Protein AF-0000000073395722 (afdb_homodimer)

Nearest PDB structures (foldseek):
  5af3-assembly1_B  TM=6.851E-01  e=1.184E-07  Mycobacterium tuberculosis H37Rv
  5af3-assembly1_A  TM=6.727E-01  e=2.360E-07  Mycobacterium tuberculosis H37Rv
  7r3e-assembly1_B  TM=7.409E-01  e=1.622E+00  Pseudomonas aeruginosa PAO1
  7r3g-assembly1_B  TM=6.421E-01  e=1.289E+00  Pseudomonas aeruginosa PAO1
  7r3i-assembly1_A  TM=6.378E-01  e=1.446E+00  Pseudomonas aeruginosa PAO1

Solvent-accessible surface area (backbone atoms only — not comparable to full-atom values): 26838 Å² total; per-residue (Å²): 131,74,80,74,73,75,66,68,44,60,45,67,38,71,63,38,41,42,68,55,51,12,58,69,71,69,46,62,82,62,46,43,41,37,40,39,38,19,50,75,56,95,87,38,79,41,73,28,60,65,29,95,60,61,63,97,57,57,61,33,26,43,24,55,48,47,32,49,50,48,51,47,46,38,35,72,75,64,60,41,56,65,72,58,51,38,52,49,50,53,49,42,22,68,75,65,69,37,85,41,53,75,28,36,48,67,80,61,67,70,73,75,72,91,67,67,56,35,69,18,18,90,86,69,40,63,82,42,51,47,56,86,65,61,95,76,79,68,84,54,83,56,54,56,52,63,68,47,27,42,75,36,64,34,77,74,65,47,59,26,63,52,30,36,45,68,38,86,92,40,65,53,35,22,30,26,68,90,35,62,55,37,42,61,16,34,69,98,41,92,45,42,36,55,59,52,27,50,41,42,32,71,64,46,55,63,70,56,50,18,63,58,68,73,46,48,70,63,53,52,50,47,16,38,51,52,25,55,74,68,61,68,57,92,61,84,72,94,131,79,81,73,74,74,63,67,41,59,46,68,39,71,63,36,42,43,69,55,51,12,59,67,70,68,46,62,85,62,46,45,41,38,40,41,38,18,49,75,57,95,90,38,79,40,74,28,61,64,27,96,59,62,65,99,58,56,59,32,25,44,26,56,49,48,34,50,51,48,52,48,45,39,34,72,75,66,59,43,57,65,71,58,51,38,52,50,51,52,50,43,21,70,75,65,71,37,86,43,53,74,28,36,51,64,76,65,63,73,73,75,77,91,67,62,55,34,70,20,24,90,86,68,43,61,81,47,46,50,50,85,64,61,95,74,80,67,84,55,83,57,56,56,54,61,67,48,26,42,75,34,64,34,75,75,64,46,60,26,62,53,30,35,44,68,38,88,90,39,65,55,36,22,30,26,69,90,36,63,55,38,40,60,15,35,69,98,41,92,44,42,36,56,60,52,28,49,41,42,32,70,63,47,55,65,68,56,50,17,62,60,68,73,44,48,69,64,52,54,50,47,16,38,51,52,26,56,74,68,60,67,57,93,65,83,72,94

pLDDT: mean 76.53, std 22.88, range [18.69, 97.56]

Secondary structure (DSSP, 8-state):
---------GGG-EEEEHHHHHHHHTPPTTHHHHHHH-EEETTEEE--SSSSS--S-SEEEHHHHHHHHHHHHHHHTS---HHHHHHHHHHHHHHH--SSTTTBSTTS--SSSSS--EESTTTT-SS-EE----SS--S--THHHHHHSEEEE-TTS-EEEEEEES-TT-TTEEE-TTSGGG--EETTS---HHHHHHHHHTT--HHHHHHHHT--HHHHHHHHHHHHHTT-S--S--/---------GGG-EEEEHHHHHHHHTPPTTHHHHHHH-EEETTEEE--SSSSS--S-SEEEHHHHHHHHHHHHHHHTS---HHHHHHHHHHHHHHH--SSTTTB-TT---SSSSS-----TTTT-SS-------SS--SSSTHHHHHHSEEEE-TTS-EEEEEEES-TT-TTEEE-TTSGGG--EETTS---HHHHHHHHHTT--HHHHHHHHT--HHHHHHHHHHHHHTT-S--S--

InterPro domains:
  IPR007367 VapB45-like, C-terminal [PF04255] (173-226)
  IPR009057 Homedomain-like superfamily [SSF46689] (166-230)
  IPR017277 Putative antitoxin VapB45-like [PIRSF037738] (1-231)
  IPR036388 Winged helix-like DNA-binding domain superfamily [G3DSA:1.10.10.10] (172-234)

Radius of gyration: 26.39 Å; Cα contacts (8 Å, |Δi|>4): 732; chains: 2; bounding box: 48×87×61 Å

Organism: Mycobacterium tuberculosis (strain ATCC 25177 / H37Ra) (NCBI:txid419947)

Sequence (476 aa):
MRADMSVTSMLDREVYVYAEVDKLIGLPAGTAKRWINGYERGGKDHPPILRVTPGATPWVTWGEFVETRMLAEYRDRRKVPIVRQRAAIEELRARFNLRYPLAHLRPFLSTHERDLTMGGEEIGLPDAEVTIRTGQALLGDARWLASIATPGRDEVGEAVIVELPVDKAFPEIVINPSRYSGQPTFVGRRVSPVTIAQMVDGGEEREDLAADYGLSLKQIQDAIDYTKKYRLARLVAAMRADMSVTSMLDREVYVYAEVDKLIGLPAGTAKRWINGYERGGKDHPPILRVTPGATPWVTWGEFVETRMLAEYRDRRKVPIVRQRAAIEELRARFNLRYPLAHLRPFLSTHERDLTMGGEEIGLPDAEVTIRTGQALLGDARWLASIATPGRDEVGEAVIVELPVDKAFPEIVINPSRYSGQPTFVGRRVSPVTIAQMVDGGEEREDLAADYGLSLKQIQDAIDYTKKYRLARLVAA

Structure (mmCIF, N/CA/C/O backbone):
data_AF-0000000073395722-model_v1
#
loop_
_entity.id
_entity.type
_entity.pdbx_description
1 polymer 'DUF433 domain-containing protein'
#
loop_
_atom_site.group_PDB
_atom_site.id
_atom_site.type_symbol
_atom_site.label_atom_id
_atom_site.label_alt_id
_atom_site.label_comp_id
_atom_site.label_asym_id
_atom_site.label_entity_id
_atom_site.label_seq_id
_atom_site.pdbx_PDB_ins_code
_atom_site.Cartn_x
_atom_site.Cartn_y
_atom_site.Cartn_z
_atom_site.occupancy
_atom_site.B_iso_or_equiv
_atom_site.auth_seq_id
_atom_site.auth_comp_id
_atom_site.auth_asym_id
_atom_site.auth_atom_id
_atom_site.pdbx_PDB_model_num
ATOM 1 N N . MET A 1 1 ? -9.758 25.422 -30.031 1 18.69 1 MET A N 1
ATOM 2 C CA . MET A 1 1 ? -10.039 25.422 -28.594 1 18.69 1 MET A CA 1
ATOM 3 C C . MET A 1 1 ? -9.266 24.312 -27.891 1 18.69 1 MET A C 1
ATOM 5 O O . MET A 1 1 ? -9.562 23.125 -28.078 1 18.69 1 MET A O 1
ATOM 9 N N . ARG A 1 2 ? -7.977 24.406 -27.781 1 25.83 2 ARG A N 1
ATOM 10 C CA . ARG A 1 2 ? -7.02 23.422 -27.266 1 25.83 2 ARG A CA 1
ATOM 11 C C . ARG A 1 2 ? -7.445 22.906 -25.891 1 25.83 2 ARG A C 1
ATOM 13 O O . ARG A 1 2 ? -7.84 23.703 -25.016 1 25.83 2 ARG A O 1
ATOM 20 N N . ALA A 1 3 ? -8.094 21.828 -25.906 1 33.69 3 ALA A N 1
ATOM 21 C CA . ALA A 1 3 ? -8.508 21.188 -24.656 1 33.69 3 ALA A CA 1
ATOM 22 C C . ALA A 1 3 ? -7.5 21.484 -23.531 1 33.69 3 ALA A C 1
ATOM 24 O O . ALA A 1 3 ? -6.336 21.094 -23.625 1 33.69 3 ALA A O 1
ATOM 25 N N . ASP A 1 4 ? -7.363 22.641 -23.062 1 34.75 4 ASP A N 1
ATOM 26 C CA . ASP A 1 4 ? -6.508 23.125 -21.984 1 34.75 4 ASP A CA 1
ATOM 27 C C . ASP A 1 4 ? -6.363 22.078 -20.875 1 34.75 4 ASP A C 1
ATOM 29 O O . ASP A 1 4 ? -7.316 21.797 -20.156 1 34.75 4 ASP A O 1
ATOM 33 N N . MET A 1 5 ? -5.82 20.984 -21.062 1 42.03 5 MET A N 1
ATOM 34 C CA . MET A 1 5 ? -5.574 19.875 -20.141 1 42.03 5 MET A CA 1
ATOM 35 C C . MET A 1 5 ? -4.93 20.375 -18.859 1 42.03 5 MET A C 1
ATOM 37 O O . MET A 1 5 ? -3.754 20.75 -18.844 1 42.03 5 MET A O 1
ATOM 41 N N . SER A 1 6 ? -5.562 21.297 -18.062 1 49.78 6 SER A N 1
ATOM 42 C CA . SER A 1 6 ? -5.098 21.875 -16.812 1 49.78 6 SER A CA 1
ATOM 43 C C . SER A 1 6 ? -4.273 20.891 -16 1 49.78 6 SER A C 1
ATOM 45 O O . SER A 1 6 ? -4.762 19.812 -15.641 1 49.78 6 SER A O 1
ATOM 47 N N . VAL A 1 7 ? -3.02 20.844 -16.297 1 59.56 7 VAL A N 1
ATOM 48 C CA . VAL A 1 7 ? -2.049 20.031 -15.57 1 59.56 7 VAL A CA 1
ATOM 49 C C . VAL A 1 7 ? -2.182 20.281 -14.07 1 59.56 7 VAL A C 1
ATOM 51 O O . VAL A 1 7 ? -2.053 21.422 -13.617 1 59.56 7 VAL A O 1
ATOM 54 N N . THR A 1 8 ? -2.928 19.438 -13.352 1 79.12 8 THR A N 1
ATOM 55 C CA . THR A 1 8 ? -3.174 19.547 -11.922 1 79.12 8 THR A CA 1
ATOM 56 C C . THR A 1 8 ? -1.914 19.203 -11.125 1 79.12 8 THR A C 1
ATOM 58 O O . THR A 1 8 ? -1.158 18.312 -11.508 1 79.12 8 THR A O 1
ATOM 61 N N . SER A 1 9 ? -1.389 20.172 -10.258 1 83.88 9 SER A N 1
ATOM 62 C CA . SER A 1 9 ? -0.255 19.984 -9.359 1 83.88 9 SER A CA 1
ATOM 63 C C . SER A 1 9 ? -0.337 18.641 -8.648 1 83.88 9 SER A C 1
ATOM 65 O O . SER A 1 9 ? -1.429 18.172 -8.312 1 83.88 9 SER A O 1
ATOM 67 N N . MET A 1 10 ? 0.772 18.062 -8.477 1 87.19 10 MET A N 1
ATOM 68 C CA . MET A 1 10 ? 0.804 16.828 -7.68 1 87.19 10 MET A CA 1
ATOM 69 C C . MET A 1 10 ? 0.198 17.062 -6.301 1 87.19 10 MET A C 1
ATOM 71 O O . MET A 1 10 ? -0.297 16.125 -5.672 1 87.19 10 MET A O 1
ATOM 75 N N . LEU A 1 11 ? 0.233 18.297 -5.871 1 89.62 11 LEU A N 1
ATOM 76 C CA . LEU A 1 11 ? -0.321 18.625 -4.559 1 89.62 11 LEU A CA 1
ATOM 77 C C . LEU A 1 11 ? -1.819 18.344 -4.52 1 89.62 11 LEU A C 1
ATOM 79 O O . LEU A 1 11 ? -2.379 18.078 -3.451 1 89.62 11 LEU A O 1
ATOM 83 N N . ASP A 1 12 ? -2.428 18.281 -5.625 1 91.69 12 ASP A N 1
ATOM 84 C CA . ASP A 1 12 ? -3.877 18.141 -5.688 1 91.69 12 ASP A CA 1
ATOM 85 C C . ASP A 1 12 ? -4.273 16.672 -5.805 1 91.69 12 ASP A C 1
ATOM 87 O O . ASP A 1 12 ? -5.461 16.344 -5.781 1 91.69 12 ASP A O 1
ATOM 91 N N . ARG A 1 13 ? -3.264 15.859 -5.875 1 90.62 13 ARG A N 1
ATOM 92 C CA . ARG A 1 13 ? -3.543 14.43 -6.016 1 90.62 13 ARG A CA 1
ATOM 93 C C . ARG A 1 13 ? -4.133 13.867 -4.73 1 90.62 13 ARG A C 1
ATOM 95 O O . ARG A 1 13 ? -3.564 14.039 -3.648 1 90.62 13 ARG A O 1
ATOM 102 N N . GLU A 1 14 ? -5.324 13.234 -4.875 1 92.31 14 GLU A N 1
ATOM 103 C CA . GLU A 1 14 ? -5.906 12.5 -3.75 1 92.31 14 GLU A CA 1
ATOM 104 C C . GLU A 1 14 ? -5.16 11.195 -3.496 1 92.31 14 GLU A C 1
ATOM 106 O O . GLU A 1 14 ? -5.133 10.312 -4.359 1 92.31 14 GLU A O 1
ATOM 111 N N . VAL A 1 15 ? -4.605 11.078 -2.289 1 92.38 15 VAL A N 1
ATOM 112 C CA . VAL A 1 15 ? -3.682 9.977 -2.059 1 92.38 15 VAL A CA 1
ATOM 113 C C . VAL A 1 15 ? -4.16 9.141 -0.873 1 92.38 15 VAL A C 1
ATOM 115 O O . VAL A 1 15 ? -4.059 7.91 -0.889 1 92.38 15 VAL A O 1
ATOM 118 N N . TYR A 1 16 ? -4.734 9.812 0.156 1 93.5 16 TYR A N 1
ATOM 119 C CA . TYR A 1 16 ? -4.992 9.102 1.403 1 93.5 16 TYR A CA 1
ATOM 120 C C . TYR A 1 16 ? -6.434 9.289 1.854 1 93.5 16 TYR A C 1
ATOM 122 O O . TYR A 1 16 ? -7.109 10.227 1.416 1 93.5 16 TYR A O 1
ATOM 130 N N . VAL A 1 17 ? -6.82 8.445 2.674 1 90.75 17 VAL A N 1
ATOM 131 C CA . VAL A 1 17 ? -7.953 8.734 3.545 1 90.75 17 VAL A CA 1
ATOM 132 C C . VAL A 1 17 ? -7.449 9.289 4.879 1 90.75 17 VAL A C 1
ATOM 134 O O . VAL A 1 17 ? -6.266 9.164 5.199 1 90.75 17 VAL A O 1
ATOM 137 N N . TYR A 1 18 ? -8.336 9.859 5.648 1 93 18 TYR A N 1
ATOM 138 C CA . TYR A 1 18 ? -7.949 10.562 6.867 1 93 18 TYR A CA 1
ATOM 139 C C . TYR A 1 18 ? -7.215 9.625 7.824 1 93 18 TYR A C 1
ATOM 141 O O . TYR A 1 18 ? -6.195 10 8.406 1 93 18 TYR A O 1
ATOM 149 N N . ALA A 1 19 ? -7.684 8.461 7.941 1 89.19 19 ALA A N 1
ATOM 150 C CA . ALA A 1 19 ? -7.125 7.516 8.906 1 89.19 19 ALA A CA 1
ATOM 151 C C . ALA A 1 19 ? -5.688 7.145 8.539 1 89.19 19 ALA A C 1
ATOM 153 O O . ALA A 1 19 ? -4.855 6.922 9.422 1 89.19 19 ALA A O 1
ATOM 154 N N . GLU A 1 20 ? -5.41 7.051 7.258 1 90.75 20 GLU A N 1
ATOM 155 C CA . GLU A 1 20 ? -4.051 6.762 6.812 1 90.75 20 GLU A CA 1
ATOM 156 C C . GLU A 1 20 ? -3.104 7.906 7.156 1 90.75 20 GLU A C 1
ATOM 158 O O . GLU A 1 20 ? -1.942 7.676 7.5 1 90.75 20 GLU A O 1
ATOM 163 N N . VAL A 1 21 ? -3.6 9.117 7.016 1 94.5 21 VAL A N 1
ATOM 164 C CA . VAL A 1 21 ? -2.809 10.289 7.383 1 94.5 21 VAL A CA 1
ATOM 165 C C . VAL A 1 21 ? -2.441 10.227 8.859 1 94.5 21 VAL A C 1
ATOM 167 O O . VAL A 1 21 ? -1.277 10.406 9.227 1 94.5 21 VAL A O 1
ATOM 170 N N . ASP A 1 22 ? -3.426 9.992 9.727 1 91.75 22 ASP A N 1
ATOM 171 C CA . ASP A 1 22 ? -3.17 9.867 11.156 1 91.75 22 ASP A CA 1
ATOM 172 C C . ASP A 1 22 ? -2.092 8.82 11.438 1 91.75 22 ASP A C 1
ATOM 174 O O . ASP A 1 22 ? -1.169 9.062 12.211 1 91.75 22 ASP A O 1
ATOM 178 N N . LYS A 1 23 ? -2.166 7.75 10.789 1 87.06 23 LYS A N 1
ATOM 179 C CA . LYS A 1 23 ? -1.249 6.633 11.008 1 87.06 23 LYS A CA 1
ATOM 180 C C . LYS A 1 23 ? 0.161 6.98 10.539 1 87.06 23 LYS A C 1
ATOM 182 O O . LYS A 1 23 ? 1.133 6.762 11.266 1 87.06 23 LYS A O 1
ATOM 187 N N . LEU A 1 24 ? 0.233 7.473 9.367 1 90.75 24 LEU A N 1
ATOM 188 C CA . LEU A 1 24 ? 1.531 7.723 8.75 1 90.75 24 LEU A CA 1
ATOM 189 C C . LEU A 1 24 ? 2.287 8.812 9.5 1 90.75 24 LEU A C 1
ATOM 191 O O . LEU A 1 24 ? 3.516 8.773 9.594 1 90.75 24 LEU A O 1
ATOM 195 N N . ILE A 1 25 ? 1.546 9.75 10.031 1 91.12 25 ILE A N 1
ATOM 196 C CA . ILE A 1 25 ? 2.18 10.875 10.719 1 91.12 25 ILE A CA 1
ATOM 197 C C . ILE A 1 25 ? 2.326 10.547 12.203 1 91.12 25 ILE A C 1
ATOM 199 O O . ILE A 1 25 ? 3.133 11.172 12.906 1 91.12 25 ILE A O 1
ATOM 203 N N . GLY A 1 26 ? 1.604 9.586 12.688 1 87.69 26 GLY A N 1
ATOM 204 C CA . GLY A 1 26 ? 1.628 9.25 14.109 1 87.69 26 GLY A CA 1
ATOM 205 C C . GLY A 1 26 ? 0.725 10.133 14.945 1 87.69 26 GLY A C 1
ATOM 206 O O . GLY A 1 26 ? 1.088 10.523 16.062 1 87.69 26 GLY A O 1
ATOM 207 N N . LEU A 1 27 ? -0.458 10.477 14.383 1 90.69 27 LEU A N 1
ATOM 208 C CA . LEU A 1 27 ? -1.436 11.297 15.086 1 90.69 27 LEU A CA 1
ATOM 209 C C . LEU A 1 27 ? -2.508 10.43 15.734 1 90.69 27 LEU A C 1
ATOM 211 O O . LEU A 1 27 ? -2.801 9.328 15.25 1 90.69 27 LEU A O 1
ATOM 215 N N . PRO A 1 28 ? -3.035 10.969 16.828 1 87.75 28 PRO A N 1
ATOM 216 C CA . PRO A 1 28 ? -4.223 10.281 17.344 1 87.75 28 PRO A CA 1
ATOM 217 C C . PRO A 1 28 ? -5.348 10.195 16.312 1 87.75 28 PRO A C 1
ATOM 219 O O . PRO A 1 28 ? -5.527 11.125 15.516 1 87.75 28 PRO A O 1
ATOM 222 N N . ALA A 1 29 ? -6.125 9.211 16.406 1 84.62 29 ALA A N 1
ATOM 223 C CA . ALA A 1 29 ? -7.195 8.938 15.445 1 84.62 29 ALA A CA 1
ATOM 224 C C . ALA A 1 29 ? -8.164 10.117 15.352 1 84.62 29 ALA A C 1
ATOM 226 O O . ALA A 1 29 ? -8.555 10.68 16.375 1 84.62 29 ALA A O 1
ATOM 227 N N . GLY A 1 30 ? -8.461 10.5 14.164 1 88.5 30 GLY A N 1
ATOM 228 C CA . GLY A 1 30 ? -9.445 11.539 13.922 1 88.5 30 GLY A CA 1
ATOM 229 C C . GLY A 1 30 ? -8.836 12.922 13.797 1 88.5 30 GLY A C 1
ATOM 230 O O . GLY A 1 30 ? -9.508 13.867 13.383 1 88.5 30 GLY A O 1
ATOM 231 N N . THR A 1 31 ? -7.57 13.039 14.141 1 93.5 31 THR A N 1
ATOM 232 C CA . THR A 1 31 ? -6.918 14.344 14.125 1 93.5 31 THR A CA 1
ATOM 233 C C . THR A 1 31 ? -6.883 14.922 12.711 1 93.5 31 THR A C 1
ATOM 235 O O . THR A 1 31 ? -7.199 16.094 12.508 1 93.5 31 THR A O 1
ATOM 238 N N . ALA A 1 32 ? -6.484 14.133 11.773 1 95.81 32 ALA A N 1
ATOM 239 C CA . ALA A 1 32 ? -6.395 14.602 10.398 1 95.81 32 ALA A CA 1
ATOM 240 C C . ALA A 1 32 ? -7.738 15.125 9.906 1 95.81 32 ALA A C 1
ATOM 242 O O . ALA A 1 32 ? -7.812 16.188 9.289 1 95.81 32 ALA A O 1
ATOM 243 N N . LYS A 1 33 ? -8.75 14.391 10.125 1 93.5 33 LYS A N 1
ATOM 244 C CA . LYS A 1 33 ? -10.086 14.82 9.711 1 93.5 33 LYS A CA 1
ATOM 245 C C . LYS A 1 33 ? -10.453 16.156 10.352 1 93.5 33 LYS A C 1
ATOM 247 O O . LYS A 1 33 ? -10.961 17.062 9.68 1 93.5 33 LYS A O 1
ATOM 252 N N . AR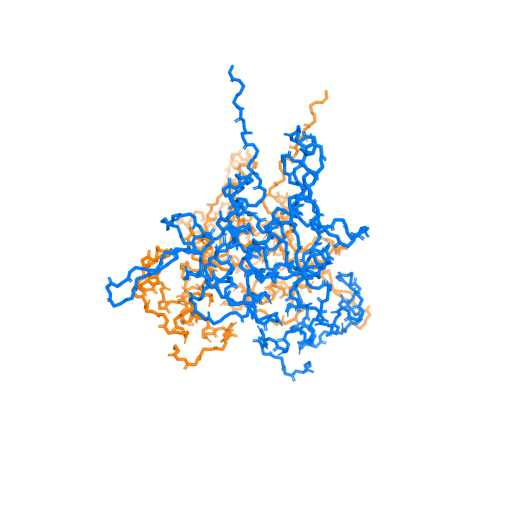G A 1 34 ? -10.203 16.281 11.609 1 94.38 34 ARG A N 1
ATOM 253 C CA . ARG A 1 34 ? -10.531 17.516 12.328 1 94.38 34 ARG A CA 1
ATOM 254 C C . ARG A 1 34 ? -9.734 18.688 11.781 1 94.38 34 ARG A C 1
ATOM 256 O O . ARG A 1 34 ? -10.273 19.781 11.609 1 94.38 34 ARG A O 1
ATOM 263 N N . TRP A 1 35 ? -8.445 18.469 11.555 1 96.69 35 TRP A N 1
ATOM 264 C CA . TRP A 1 35 ? -7.578 19.547 11.086 1 96.69 35 TRP A CA 1
ATOM 265 C C . TRP A 1 35 ? -7.895 19.922 9.648 1 96.69 35 TRP A C 1
ATOM 267 O O . TRP A 1 35 ? -7.895 21.094 9.289 1 96.69 35 TRP A O 1
ATOM 277 N N . ILE A 1 36 ? -8.188 18.906 8.805 1 97.25 36 ILE A N 1
ATOM 278 C CA . ILE A 1 36 ? -8.32 19.141 7.367 1 97.25 36 ILE A CA 1
ATOM 279 C C . ILE A 1 36 ? -9.75 19.562 7.039 1 97.25 36 ILE A C 1
ATOM 281 O O . ILE A 1 36 ? -9.961 20.469 6.238 1 97.25 36 ILE A O 1
ATOM 285 N N . ASN A 1 37 ? -10.688 18.969 7.652 1 95.56 37 ASN A N 1
ATOM 286 C CA . ASN A 1 37 ? -12.07 19.141 7.207 1 95.56 37 ASN A CA 1
ATOM 287 C C . ASN A 1 37 ? -12.93 19.766 8.297 1 95.56 37 ASN A C 1
ATOM 289 O O . ASN A 1 37 ? -14.086 20.125 8.047 1 95.56 37 ASN A O 1
ATOM 293 N N . GLY A 1 38 ? -12.422 19.938 9.477 1 94.75 38 GLY A N 1
ATOM 294 C CA . GLY A 1 38 ? -13.25 20.453 10.562 1 94.75 38 GLY A CA 1
ATOM 295 C C . GLY A 1 38 ? -14.195 19.422 11.133 1 94.75 38 GLY A C 1
ATOM 296 O O . GLY A 1 38 ? -14.156 18.25 10.742 1 94.75 38 GLY A O 1
ATOM 297 N N . TYR A 1 39 ? -14.93 19.781 12.141 1 90.5 39 TYR A N 1
ATOM 298 C CA . TYR A 1 39 ? -15.844 18.859 12.797 1 90.5 39 TYR A CA 1
ATOM 299 C C . TYR A 1 39 ? -16.875 19.609 13.633 1 90.5 39 TYR A C 1
ATOM 301 O O . TYR A 1 39 ? -16.797 20.844 13.766 1 90.5 39 TYR A O 1
ATOM 309 N N . GLU A 1 40 ? -17.891 18.875 13.906 1 90.19 40 GLU A N 1
ATOM 310 C CA . GLU A 1 40 ? -18.906 19.406 14.82 1 90.19 40 GLU A CA 1
ATOM 311 C C . GLU A 1 40 ? -18.922 18.625 16.141 1 90.19 40 GLU A C 1
ATOM 313 O O . GLU A 1 40 ? -18.812 17.406 16.141 1 90.19 40 GLU A O 1
ATOM 318 N N . ARG A 1 41 ? -18.969 19.406 17.203 1 87.19 41 ARG A N 1
ATOM 319 C CA . ARG A 1 41 ? -19.047 18.797 18.531 1 87.19 41 ARG A CA 1
ATOM 320 C C . ARG A 1 41 ? -19.953 19.609 19.453 1 87.19 41 ARG A C 1
ATOM 322 O O . ARG A 1 41 ? -19.75 20.812 19.625 1 87.19 41 ARG A O 1
ATOM 329 N N . GLY A 1 42 ? -20.922 18.891 20.078 1 88.38 42 GLY A N 1
ATOM 330 C CA . GLY A 1 42 ? -21.828 19.562 21 1 88.38 42 GLY A CA 1
ATOM 331 C C . GLY A 1 42 ? -22.594 20.703 20.344 1 88.38 42 GLY A C 1
ATOM 332 O O . GLY A 1 42 ? -22.812 21.75 20.953 1 88.38 42 GLY A O 1
ATOM 333 N N . GLY A 1 43 ? -22.844 20.547 19.125 1 88.81 43 GLY A N 1
ATOM 334 C CA . GLY A 1 43 ? -23.594 21.562 18.406 1 88.81 43 GLY A CA 1
ATOM 335 C C . GLY A 1 43 ? -22.734 22.719 17.922 1 88.81 43 GLY A C 1
ATOM 336 O O . GLY A 1 43 ? -23.234 23.656 17.297 1 88.81 43 GLY A O 1
ATOM 337 N N . LYS A 1 44 ? -21.547 22.641 18.312 1 92.56 44 LYS A N 1
ATOM 338 C CA . LYS A 1 44 ? -20.625 23.688 17.891 1 92.56 44 LYS A CA 1
ATOM 339 C C . LYS A 1 44 ? -19.812 23.25 16.672 1 92.56 44 LYS A C 1
ATOM 341 O O . LYS A 1 44 ? -19.344 22.109 16.609 1 92.56 44 LYS A O 1
ATOM 346 N N . ASP A 1 45 ? -19.656 24.172 15.773 1 92.5 45 ASP A N 1
ATOM 347 C CA . ASP A 1 45 ? -18.891 23.922 14.555 1 92.5 45 ASP A CA 1
ATOM 348 C C . ASP A 1 45 ? -17.438 24.359 14.727 1 92.5 45 ASP A C 1
ATOM 350 O O . ASP A 1 45 ? -17.172 25.453 15.219 1 92.5 45 ASP A O 1
ATOM 354 N N . HIS A 1 46 ? -16.562 23.531 14.438 1 93.25 46 HIS A N 1
ATOM 355 C CA . HIS A 1 46 ? -15.133 23.828 14.383 1 93.25 46 HIS A CA 1
ATOM 356 C C . HIS A 1 46 ? -14.609 23.75 12.953 1 93.25 46 HIS A C 1
ATOM 358 O O . HIS A 1 46 ? -14.391 22.672 12.414 1 93.25 46 HIS A O 1
ATOM 364 N N . PRO A 1 47 ? -14.391 24.922 12.352 1 94.75 47 PRO A N 1
ATOM 365 C CA . PRO A 1 47 ? -14 24.938 10.938 1 94.75 47 PRO A CA 1
ATOM 366 C C . PRO A 1 47 ? -12.648 24.281 10.688 1 94.75 47 PRO A C 1
ATOM 368 O O . PRO A 1 47 ? -11.836 24.156 11.617 1 94.75 47 PRO A O 1
ATOM 371 N N . PRO A 1 48 ? -12.438 23.891 9.477 1 96.38 48 PRO A N 1
ATOM 372 C CA . PRO A 1 48 ? -11.141 23.297 9.148 1 96.38 48 PRO A CA 1
ATOM 373 C C . PRO A 1 48 ? -9.977 24.266 9.312 1 96.38 48 PRO A C 1
ATOM 375 O O . PRO A 1 48 ? -10.156 25.469 9.195 1 96.38 48 PRO A O 1
ATOM 378 N N . ILE A 1 49 ? -8.859 23.734 9.625 1 94.44 49 ILE A N 1
ATOM 379 C CA . ILE A 1 49 ? -7.625 24.5 9.672 1 94.44 49 ILE A CA 1
ATOM 380 C C . ILE A 1 49 ? -6.965 24.516 8.297 1 94.44 49 ILE A C 1
ATOM 382 O O . ILE A 1 49 ? -6.496 25.547 7.828 1 94.44 49 ILE A O 1
ATOM 386 N N . LEU A 1 50 ? -6.992 23.391 7.59 1 95.38 50 LEU A N 1
ATOM 387 C CA . LEU A 1 50 ? -6.145 23.219 6.414 1 95.38 50 LEU A CA 1
ATOM 388 C C . LEU A 1 50 ? -6.953 23.422 5.133 1 95.38 50 LEU A C 1
ATOM 390 O O . LEU A 1 50 ? -6.387 23.688 4.07 1 95.38 50 LEU A O 1
ATOM 394 N N . ARG A 1 51 ? -8.25 23.234 5.141 1 95.38 51 ARG A N 1
ATOM 395 C CA . ARG A 1 51 ? -9.141 23.609 4.039 1 95.38 51 ARG A CA 1
ATOM 396 C C . ARG A 1 51 ? -9.844 24.922 4.324 1 95.38 51 ARG A C 1
ATOM 398 O O . ARG A 1 51 ? -10.047 25.297 5.484 1 95.38 51 ARG A O 1
ATOM 405 N N . VAL A 1 52 ? -10.203 25.594 3.271 1 91.75 52 VAL A N 1
ATOM 406 C CA . VAL A 1 52 ? -10.977 26.828 3.434 1 91.75 52 VAL A CA 1
ATOM 407 C C . VAL A 1 52 ? -12.398 26.484 3.867 1 91.75 52 VAL A C 1
ATOM 409 O O . VAL A 1 52 ? -12.953 27.125 4.762 1 91.75 52 VAL A O 1
ATOM 412 N N . THR A 1 53 ? -12.961 25.469 3.223 1 93.19 53 THR A N 1
ATOM 413 C CA . THR A 1 53 ? -14.273 24.938 3.572 1 93.19 53 THR A CA 1
ATOM 414 C C . THR A 1 53 ? -14.25 23.406 3.635 1 93.19 53 THR A C 1
ATOM 416 O O . THR A 1 53 ? -13.477 22.766 2.922 1 93.19 53 THR A O 1
ATOM 419 N N . PRO A 1 54 ? -15.102 22.844 4.535 1 92.81 54 PRO A N 1
ATOM 420 C CA . PRO A 1 54 ? -15.164 21.391 4.574 1 92.81 54 PRO A CA 1
ATOM 421 C C . PRO A 1 54 ? -15.5 20.781 3.215 1 92.81 54 PRO A C 1
ATOM 423 O O . PRO A 1 54 ? -16.312 21.328 2.469 1 92.81 54 PRO A O 1
ATOM 426 N N . GLY A 1 55 ? -14.836 19.734 2.914 1 89.25 55 GLY A N 1
ATOM 427 C CA . GLY A 1 55 ? -15.117 19.016 1.687 1 89.25 55 GLY A CA 1
ATOM 428 C C . GLY A 1 55 ? -15.977 17.781 1.906 1 89.25 55 GLY A C 1
ATOM 429 O O . GLY A 1 55 ? -15.945 17.188 2.984 1 89.25 55 GLY A O 1
ATOM 430 N N . ALA A 1 56 ? -16.703 17.469 0.855 1 86.62 56 ALA A N 1
ATOM 431 C CA . ALA A 1 56 ? -17.5 16.25 0.884 1 86.62 56 ALA A CA 1
ATOM 432 C C . ALA A 1 56 ? -16.734 15.062 0.308 1 86.62 56 ALA A C 1
ATOM 434 O O . ALA A 1 56 ? -17.188 14.406 -0.625 1 86.62 56 ALA A O 1
ATOM 435 N N . THR A 1 57 ? -15.539 14.883 0.733 1 89.06 57 THR A N 1
ATOM 436 C CA . THR A 1 57 ? -14.695 13.789 0.249 1 89.06 57 THR A CA 1
ATOM 437 C C . THR A 1 57 ? -13.93 13.148 1.398 1 89.06 57 THR A C 1
ATOM 439 O O . THR A 1 57 ? -13.484 13.844 2.316 1 89.06 57 THR A O 1
ATOM 442 N N . PRO A 1 58 ? -13.891 11.891 1.337 1 87.88 58 PRO A N 1
ATOM 443 C CA . PRO A 1 58 ? -13.07 11.227 2.355 1 87.88 58 PRO A CA 1
ATOM 444 C C . PRO A 1 58 ? -11.586 11.234 2.016 1 87.88 58 PRO A C 1
ATOM 446 O O . PRO A 1 58 ? -10.773 10.68 2.764 1 87.88 58 PRO A O 1
ATOM 449 N N . TRP A 1 59 ? -11.219 11.891 0.931 1 91.81 59 TRP A N 1
ATOM 450 C CA . TRP A 1 59 ? -9.844 11.812 0.439 1 91.81 59 TRP A CA 1
ATOM 451 C C . TRP A 1 59 ? -9.039 13.039 0.865 1 91.81 59 TRP A C 1
ATOM 453 O O . TRP A 1 59 ? -9.586 14.141 0.965 1 91.81 59 TRP A O 1
ATOM 463 N N . VAL A 1 60 ? -7.82 12.766 1.09 1 95.81 60 VAL A N 1
ATOM 464 C CA . VAL A 1 60 ? -6.832 13.781 1.437 1 95.81 60 VAL A CA 1
ATOM 465 C C . VAL A 1 60 ? -5.82 13.93 0.302 1 95.81 60 VAL A C 1
ATOM 467 O O . VAL A 1 60 ? -5.293 12.93 -0.2 1 95.81 60 VAL A O 1
ATOM 470 N N . THR A 1 61 ? -5.609 15.125 -0.111 1 95.5 61 THR A N 1
ATOM 471 C CA . THR A 1 61 ? -4.633 15.367 -1.164 1 95.5 61 THR A CA 1
ATOM 472 C C . THR A 1 61 ? -3.213 15.328 -0.604 1 95.5 61 THR A C 1
ATOM 474 O O . THR A 1 61 ? -3.018 15.398 0.612 1 95.5 61 THR A O 1
ATOM 477 N N . TRP A 1 62 ? -2.207 15.133 -1.51 1 94.31 62 TRP A N 1
ATOM 478 C CA . TRP A 1 62 ? -0.811 15.188 -1.091 1 94.31 62 TRP A CA 1
ATOM 479 C C . TRP A 1 62 ? -0.497 16.5 -0.391 1 94.31 62 TRP A C 1
ATOM 481 O O . TRP A 1 62 ? 0.183 16.516 0.637 1 94.31 62 TRP A O 1
ATOM 491 N N . GLY A 1 63 ? -0.986 17.594 -0.96 1 92.81 63 GLY A N 1
ATOM 492 C CA . GLY A 1 63 ? -0.785 18.875 -0.329 1 92.81 63 GLY A CA 1
ATOM 493 C C . GLY A 1 63 ? -1.302 18.938 1.097 1 92.81 63 GLY A C 1
ATOM 494 O O . GLY A 1 63 ? -0.623 19.453 1.989 1 92.81 63 GLY A O 1
ATOM 495 N N . GLU A 1 64 ? -2.488 18.453 1.288 1 96.06 64 GLU A N 1
ATOM 496 C CA . GLU A 1 64 ? -3.076 18.406 2.623 1 96.06 64 GLU A CA 1
ATOM 497 C C . GLU A 1 64 ? -2.27 17.516 3.557 1 96.06 64 GLU A C 1
ATOM 499 O O . GLU A 1 64 ? -2.129 17.812 4.746 1 96.06 64 GLU A O 1
ATOM 504 N N . PHE A 1 65 ? -1.736 16.453 3.027 1 95.94 65 PHE A N 1
ATOM 505 C CA . PHE A 1 65 ? -0.891 15.57 3.82 1 95.94 65 PHE A CA 1
ATOM 506 C C . PHE A 1 65 ? 0.36 16.297 4.297 1 95.94 65 PHE A C 1
ATOM 508 O O . PHE A 1 65 ? 0.699 16.25 5.48 1 95.94 65 PHE A O 1
ATOM 515 N N . VAL A 1 66 ? 0.975 16.922 3.354 1 91.19 66 VAL A N 1
ATOM 516 C CA . VAL A 1 66 ? 2.195 17.656 3.662 1 91.19 66 VAL A CA 1
ATOM 517 C C . VAL A 1 66 ? 1.904 18.719 4.723 1 91.19 66 VAL A C 1
ATOM 519 O O . VAL A 1 66 ? 2.645 18.844 5.699 1 91.19 66 VAL A O 1
ATOM 522 N N . GLU A 1 67 ? 0.847 19.391 4.539 1 91.69 67 GLU A N 1
ATOM 523 C CA . GLU A 1 67 ? 0.508 20.453 5.484 1 91.69 67 GLU A CA 1
ATOM 524 C C . GLU A 1 67 ? 0.167 19.875 6.855 1 91.69 67 GLU A C 1
ATOM 526 O O . GLU A 1 67 ? 0.488 20.484 7.883 1 91.69 67 GLU A O 1
ATOM 531 N N . THR A 1 68 ? -0.501 18.766 6.855 1 94.38 68 THR A N 1
ATOM 532 C CA . THR A 1 68 ? -0.802 18.109 8.125 1 94.38 68 THR A CA 1
ATOM 533 C C . THR A 1 68 ? 0.483 17.719 8.844 1 94.38 68 THR A C 1
ATOM 535 O O . THR A 1 68 ? 0.599 17.906 10.062 1 94.38 68 THR A O 1
ATOM 538 N N . ARG A 1 69 ? 1.363 17.172 8.125 1 91.75 69 ARG A N 1
ATOM 539 C CA . ARG A 1 69 ? 2.65 16.797 8.703 1 91.75 69 ARG A CA 1
ATOM 540 C C . ARG A 1 69 ? 3.359 18.016 9.289 1 91.75 69 ARG A C 1
ATOM 542 O O . ARG A 1 69 ? 3.93 17.938 10.383 1 91.75 69 ARG A O 1
ATOM 549 N N . MET A 1 70 ? 3.299 19.109 8.562 1 85.06 70 MET A N 1
ATOM 550 C CA . MET A 1 70 ? 3.934 20.328 9.039 1 85.06 70 MET A CA 1
ATOM 551 C C . MET A 1 70 ? 3.248 20.844 10.297 1 85.06 70 MET A C 1
ATOM 553 O O . MET A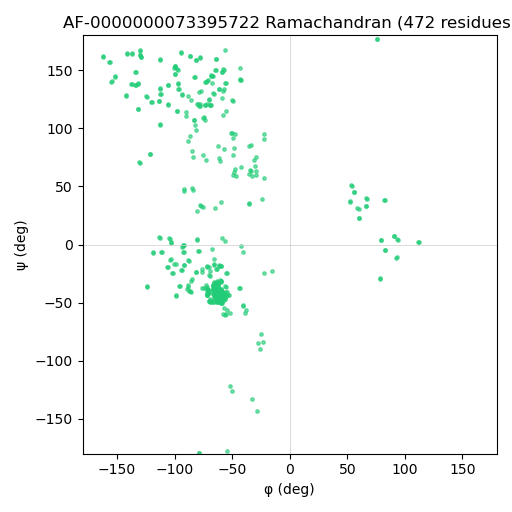 1 70 ? 3.916 21.234 11.258 1 85.06 70 MET A O 1
ATOM 557 N N . LEU A 1 71 ? 1.973 20.859 10.188 1 88.44 71 LEU A N 1
ATOM 558 C CA . LEU A 1 71 ? 1.2 21.312 11.344 1 88.44 71 LEU A CA 1
ATOM 559 C C . LEU A 1 71 ? 1.538 20.484 12.578 1 88.44 71 LEU A C 1
ATOM 561 O O . LEU A 1 71 ? 1.695 21.016 13.672 1 88.44 71 LEU A O 1
ATOM 565 N N . ALA A 1 72 ? 1.641 19.219 12.422 1 90.19 72 ALA A N 1
ATOM 566 C CA . ALA A 1 72 ? 1.967 18.312 13.523 1 90.19 72 ALA A CA 1
ATOM 567 C C . ALA A 1 72 ? 3.369 18.594 14.062 1 90.19 72 ALA A C 1
ATOM 569 O O . ALA A 1 72 ? 3.584 18.594 15.273 1 90.19 72 ALA A O 1
ATOM 570 N N . GLU A 1 73 ? 4.254 18.781 13.172 1 82.25 73 GLU A N 1
ATOM 571 C CA . GLU A 1 73 ? 5.629 19.047 13.578 1 82.25 73 GLU A CA 1
ATOM 572 C C . GLU A 1 73 ? 5.723 20.344 14.391 1 82.25 73 GLU A C 1
ATOM 574 O O . GLU A 1 73 ? 6.406 20.391 15.414 1 82.25 73 GLU A O 1
ATOM 579 N N . TYR A 1 74 ? 5.027 21.344 13.914 1 80.5 74 TYR A N 1
ATOM 580 C CA . TYR A 1 74 ? 5.043 22.625 14.609 1 80.5 74 TYR A CA 1
ATOM 581 C C . TYR A 1 74 ? 4.379 22.516 15.977 1 80.5 74 TYR A C 1
ATOM 583 O O . TYR A 1 74 ? 4.836 23.125 16.953 1 80.5 74 TYR A O 1
ATOM 591 N N . ARG A 1 75 ? 3.363 21.797 16.016 1 85.81 75 ARG A N 1
ATOM 592 C CA . ARG A 1 75 ? 2.646 21.641 17.281 1 85.81 75 ARG A CA 1
ATOM 593 C C . ARG A 1 75 ? 3.453 20.812 18.266 1 85.81 75 ARG A C 1
ATOM 595 O O . ARG A 1 75 ? 3.65 21.234 19.406 1 85.81 75 ARG A O 1
ATOM 602 N N . ASP A 1 76 ? 3.945 19.703 17.844 1 85.44 76 ASP A N 1
ATOM 603 C CA . ASP A 1 76 ? 4.473 18.719 18.781 1 85.44 76 ASP A CA 1
ATOM 604 C C . ASP A 1 76 ? 5.949 18.969 19.078 1 85.44 76 ASP A C 1
ATOM 606 O O . ASP A 1 76 ? 6.418 18.719 20.188 1 85.44 76 ASP A O 1
ATOM 610 N N . ARG A 1 77 ? 6.676 19.406 18.156 1 76.94 77 ARG A N 1
ATOM 611 C CA . ARG A 1 77 ? 8.109 19.594 18.375 1 76.94 77 ARG A CA 1
ATOM 612 C C . ARG A 1 77 ? 8.43 21.031 18.75 1 76.94 77 ARG A C 1
ATOM 614 O O . ARG A 1 77 ? 9.266 21.281 19.625 1 76.94 77 ARG A O 1
ATOM 621 N N . ARG A 1 78 ? 7.711 21.922 18.172 1 74.94 78 ARG A N 1
ATOM 622 C CA . ARG A 1 78 ? 8.031 23.312 18.406 1 74.94 78 ARG A CA 1
ATOM 623 C C . ARG A 1 78 ? 7.043 23.953 19.391 1 74.94 78 ARG A C 1
ATOM 625 O O . ARG A 1 78 ? 7.207 25.109 19.781 1 74.94 78 ARG A O 1
ATOM 632 N N . LYS A 1 79 ? 6.062 23.281 19.609 1 83.31 79 LYS A N 1
ATOM 633 C CA . LYS A 1 79 ? 5.074 23.672 20.609 1 83.31 79 LYS A CA 1
ATOM 634 C C . LYS A 1 79 ? 4.352 24.953 20.203 1 83.31 79 LYS A C 1
ATOM 636 O O . LYS A 1 79 ? 4.078 25.812 21.047 1 83.31 79 LYS A O 1
ATOM 641 N N . VAL A 1 80 ? 4.176 25.125 18.969 1 78.44 80 VAL A N 1
ATOM 642 C CA . VAL A 1 80 ? 3.375 26.234 18.469 1 78.44 80 VAL A CA 1
ATOM 643 C C . VAL A 1 80 ? 1.89 25.906 18.594 1 78.44 80 VAL A C 1
ATOM 645 O O . VAL A 1 80 ? 1.417 24.906 18.047 1 78.44 80 VAL A O 1
ATOM 648 N N . PRO A 1 81 ? 1.194 26.734 19.375 1 85.44 81 PRO A N 1
ATOM 649 C CA . PRO A 1 81 ? -0.231 26.453 19.547 1 85.44 81 PRO A CA 1
ATOM 650 C C . PRO A 1 81 ? -1.004 26.438 18.234 1 85.44 81 PRO A C 1
ATOM 652 O O . PRO A 1 81 ? -0.706 27.219 17.328 1 85.44 81 PRO A O 1
ATOM 655 N N . ILE A 1 82 ? -2.053 25.641 18.094 1 89.06 82 ILE A N 1
ATOM 656 C CA . ILE A 1 82 ? -2.836 25.422 16.891 1 89.06 82 ILE A CA 1
ATOM 657 C C . ILE A 1 82 ? -3.49 26.734 16.453 1 89.06 82 ILE A C 1
ATOM 659 O O . ILE A 1 82 ? -3.572 27.016 15.25 1 89.06 82 ILE A O 1
ATOM 663 N N . VAL A 1 83 ? -3.969 27.562 17.406 1 85 83 VAL A N 1
ATOM 664 C CA . VAL A 1 83 ? -4.648 28.812 17.109 1 85 83 VAL A CA 1
ATOM 665 C C . VAL A 1 83 ? -3.709 29.734 16.328 1 85 83 VAL A C 1
ATOM 667 O O . VAL A 1 83 ? -4.129 30.406 15.391 1 85 83 VAL A O 1
ATOM 670 N N . ARG A 1 84 ? -2.51 29.703 16.703 1 81.19 84 ARG A N 1
ATOM 671 C CA . ARG A 1 84 ? -1.512 30.516 16.016 1 81.19 84 ARG A CA 1
ATOM 672 C C . ARG A 1 84 ? -1.214 29.969 14.625 1 81.19 84 ARG A C 1
ATOM 674 O O . ARG A 1 84 ? -1.023 30.734 13.68 1 81.19 84 ARG A O 1
ATOM 681 N N . GLN A 1 85 ? -1.117 28.656 14.523 1 83.56 85 GLN A N 1
ATOM 682 C CA . GLN A 1 85 ? -0.868 28.031 13.227 1 83.56 85 GLN A CA 1
ATOM 683 C C . GLN A 1 85 ? -2.02 28.281 12.266 1 83.56 85 GLN A C 1
ATOM 685 O O . GLN A 1 85 ? -1.798 28.547 11.078 1 83.56 85 GLN A O 1
ATOM 690 N N . ARG A 1 86 ? -3.182 28.219 12.781 1 88.12 86 ARG A N 1
ATOM 691 C CA . ARG A 1 86 ? -4.355 28.516 11.969 1 88.12 86 ARG A CA 1
ATOM 692 C C . ARG A 1 86 ? -4.289 29.922 11.406 1 88.12 86 ARG A C 1
ATOM 694 O O . ARG A 1 86 ? -4.52 30.141 10.211 1 88.12 86 ARG A O 1
ATOM 701 N N . ALA A 1 87 ? -4.023 30.828 12.25 1 81.19 87 ALA A N 1
ATOM 702 C CA . ALA A 1 87 ? -3.941 32.219 11.844 1 81.19 87 ALA A CA 1
ATOM 703 C C . ALA A 1 87 ? -2.879 32.438 10.766 1 81.19 87 ALA A C 1
ATOM 705 O O . ALA A 1 87 ? -3.096 33.156 9.797 1 81.19 87 ALA A O 1
ATOM 706 N N . ALA A 1 88 ? -1.771 31.781 10.953 1 77.88 88 ALA A N 1
ATOM 707 C CA . ALA A 1 88 ? -0.671 31.891 10 1 77.88 88 ALA A CA 1
ATOM 708 C C . ALA A 1 88 ? -1.071 31.328 8.633 1 77.88 88 ALA A C 1
ATOM 710 O O . ALA A 1 88 ? -0.789 31.938 7.602 1 77.88 88 ALA A O 1
ATOM 711 N N . ILE A 1 89 ? -1.657 30.203 8.664 1 85.19 89 ILE A N 1
ATOM 712 C CA . ILE A 1 89 ? -2.066 29.547 7.43 1 85.19 89 ILE A CA 1
ATOM 713 C C . ILE A 1 89 ? -3.072 30.406 6.68 1 85.19 89 ILE A C 1
ATOM 715 O O . ILE A 1 89 ? -2.969 30.594 5.465 1 85.19 89 ILE A O 1
ATOM 719 N N . GLU A 1 90 ? -4.012 31 7.383 1 84.62 90 GLU A N 1
ATOM 720 C CA . GLU A 1 90 ? -5.023 31.859 6.781 1 84.62 90 GLU A CA 1
ATOM 721 C C . GLU A 1 90 ? -4.391 33.094 6.16 1 84.62 90 GLU A C 1
ATOM 723 O O . GLU A 1 90 ? -4.77 33.5 5.062 1 84.62 90 GLU A O 1
ATOM 728 N N . GLU A 1 91 ? -3.492 33.656 6.867 1 77.88 91 GLU A N 1
ATOM 729 C CA . GLU A 1 91 ? -2.799 34.844 6.371 1 77.88 91 GLU A CA 1
ATOM 730 C C . GLU A 1 91 ? -1.995 34.5 5.113 1 77.88 91 GLU A C 1
ATOM 732 O O . GLU A 1 91 ? -2.008 35.281 4.148 1 77.88 91 GLU A O 1
ATOM 737 N N . LEU A 1 92 ? -1.284 33.406 5.141 1 77.88 92 LEU A N 1
ATOM 738 C CA . LEU A 1 92 ? -0.492 33 3.988 1 77.88 92 LEU A CA 1
ATOM 739 C C . LEU A 1 92 ? -1.384 32.75 2.775 1 77.88 92 LEU A C 1
ATOM 741 O O . LEU A 1 92 ? -1.029 33.125 1.654 1 77.88 92 LEU A O 1
ATOM 745 N N . ARG A 1 93 ? -2.473 32.156 3.037 1 83.31 93 ARG A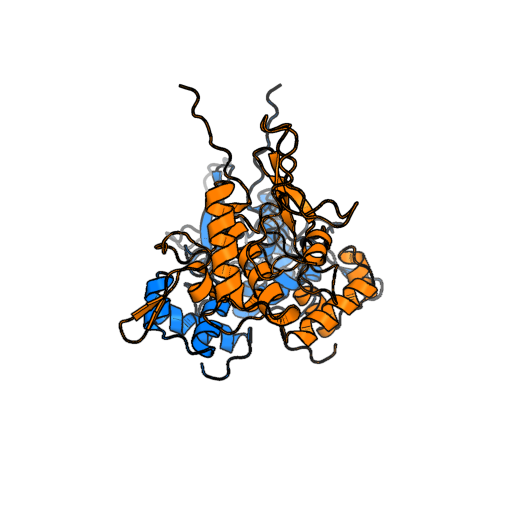 N 1
ATOM 746 C CA . ARG A 1 93 ? -3.416 31.906 1.953 1 83.31 93 ARG A CA 1
ATOM 747 C C . ARG A 1 93 ? -3.912 33.219 1.337 1 83.31 93 ARG A C 1
ATOM 749 O O . ARG A 1 93 ? -4.012 33.312 0.113 1 83.31 93 ARG A O 1
ATOM 756 N N . ALA A 1 94 ? -4.305 34.062 2.172 1 79.5 94 ALA A N 1
ATOM 757 C CA . ALA A 1 94 ? -4.852 35.312 1.718 1 79.5 94 ALA A CA 1
ATOM 758 C C . ALA A 1 94 ? -3.793 36.125 0.976 1 79.5 94 ALA A C 1
ATOM 760 O O . ALA A 1 94 ? -4.074 36.719 -0.079 1 79.5 94 ALA A O 1
ATOM 761 N N . ARG A 1 95 ? -2.646 36.156 1.453 1 72.81 95 ARG A N 1
ATOM 762 C CA . ARG A 1 95 ? -1.583 37 0.938 1 72.81 95 ARG A CA 1
ATOM 763 C C . ARG A 1 95 ? -1.024 36.469 -0.371 1 72.81 95 ARG A C 1
ATOM 765 O O . ARG A 1 95 ? -0.7 37.219 -1.282 1 72.81 95 ARG A O 1
ATOM 772 N N . PHE A 1 96 ? -0.938 35.094 -0.427 1 73.75 96 PHE A N 1
ATOM 773 C CA . PHE A 1 96 ? -0.232 34.5 -1.562 1 73.75 96 PHE A CA 1
ATOM 774 C C . PHE A 1 96 ? -1.198 33.781 -2.48 1 73.75 96 PHE A C 1
ATOM 776 O O . PHE A 1 96 ? -0.8 33.281 -3.533 1 73.75 96 PHE A O 1
ATOM 783 N N . ASN A 1 97 ? -2.418 33.688 -2.064 1 80.69 97 ASN A N 1
ATOM 784 C CA . ASN A 1 97 ? -3.443 33 -2.846 1 80.69 97 ASN A CA 1
ATOM 785 C C . ASN A 1 97 ? -3.037 31.562 -3.17 1 80.69 97 ASN A C 1
ATOM 787 O O . ASN A 1 97 ? -3.047 31.156 -4.332 1 80.69 97 ASN A O 1
ATOM 791 N N . LEU A 1 98 ? -2.549 30.906 -2.186 1 79.81 98 LEU A N 1
ATOM 792 C CA . LEU A 1 98 ? -2.115 29.516 -2.312 1 79.81 98 LEU A CA 1
ATOM 793 C C . LEU A 1 98 ? -3.107 28.578 -1.644 1 79.81 98 LEU A C 1
ATOM 795 O O . LEU A 1 98 ? -3.615 28.859 -0.559 1 79.81 98 LEU A O 1
ATOM 799 N N . ARG A 1 99 ? -3.359 27.516 -2.314 1 87 99 ARG A N 1
ATOM 800 C CA . ARG A 1 99 ? -4.242 26.516 -1.732 1 87 99 ARG A CA 1
ATOM 801 C C . ARG A 1 99 ? -3.559 25.781 -0.586 1 87 99 ARG A C 1
ATOM 803 O O . ARG A 1 99 ? -4.195 25.453 0.419 1 87 99 ARG A O 1
ATOM 810 N N . TYR A 1 100 ? -2.252 25.547 -0.82 1 88.75 100 TYR A N 1
ATOM 811 C CA . TYR A 1 100 ? -1.453 24.828 0.172 1 88.75 100 TYR A CA 1
ATOM 812 C C . TYR A 1 100 ? -0.274 25.688 0.631 1 88.75 100 TYR A C 1
ATOM 814 O O . TYR A 1 100 ? 0.874 25.406 0.269 1 88.75 100 TYR A O 1
ATOM 822 N N . PRO A 1 101 ? -0.469 26.578 1.424 1 80.44 101 PRO A N 1
ATOM 823 C CA . PRO A 1 101 ? 0.596 27.531 1.729 1 80.44 101 PRO A CA 1
ATOM 824 C C . PRO A 1 101 ? 1.816 26.875 2.367 1 80.44 101 PRO A C 1
ATOM 826 O O . PRO A 1 101 ? 2.951 27.281 2.105 1 80.44 101 PRO A O 1
ATOM 829 N N . LEU A 1 102 ? 1.595 25.859 3.188 1 78.69 102 LEU A N 1
ATOM 830 C CA . LEU A 1 102 ? 2.723 25.234 3.867 1 78.69 102 LEU A CA 1
ATOM 831 C C . LEU A 1 102 ? 3.43 24.234 2.945 1 78.69 102 LEU A C 1
ATOM 833 O O . LEU A 1 102 ? 4.598 23.906 3.162 1 78.69 102 LEU A O 1
ATOM 837 N N . ALA A 1 103 ? 2.748 23.75 1.994 1 79.31 103 ALA A N 1
ATOM 838 C CA . ALA A 1 103 ? 3.309 22.734 1.107 1 79.31 103 ALA A CA 1
ATOM 839 C C . ALA A 1 103 ? 4.105 23.375 -0.025 1 79.31 103 ALA A C 1
ATOM 841 O O . ALA A 1 103 ? 4.922 22.703 -0.67 1 79.31 103 ALA A O 1
ATOM 842 N N . HIS A 1 104 ? 3.766 24.562 -0.451 1 68.12 104 HIS A N 1
ATOM 843 C CA . HIS A 1 104 ? 4.48 25.281 -1.5 1 68.12 104 HIS A CA 1
ATOM 844 C C . HIS A 1 104 ? 5.793 25.844 -0.977 1 68.12 104 HIS A C 1
ATOM 846 O O . HIS A 1 104 ? 5.824 26.469 0.091 1 68.12 104 HIS A O 1
ATOM 852 N N . LEU A 1 105 ? 6.945 25.125 -0.751 1 52.19 105 LEU A N 1
ATOM 853 C CA . LEU A 1 105 ? 8.25 25.562 -0.25 1 52.19 105 LEU A CA 1
ATOM 854 C C . LEU A 1 105 ? 8.445 27.047 -0.477 1 52.19 105 LEU A C 1
ATOM 856 O O . LEU A 1 105 ? 9.359 27.656 0.097 1 52.19 105 LEU A O 1
ATOM 860 N N . ARG A 1 106 ? 7.828 27.531 -1.346 1 42.5 106 ARG A N 1
ATOM 861 C CA . ARG A 1 106 ? 8.148 28.922 -1.683 1 42.5 106 ARG A CA 1
ATOM 862 C C . ARG A 1 106 ? 8.445 29.734 -0.429 1 42.5 106 ARG A C 1
ATOM 864 O O . ARG A 1 106 ? 9.375 30.531 -0.415 1 42.5 106 ARG A O 1
ATOM 8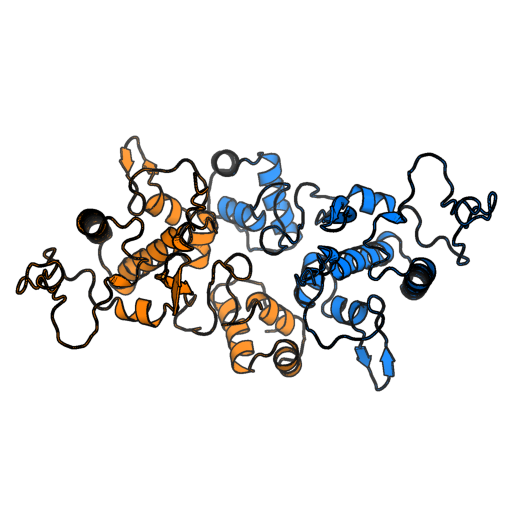71 N N . PRO A 1 107 ? 7.508 29.688 0.357 1 39.19 107 PRO A N 1
ATOM 872 C CA . PRO A 1 107 ? 7.863 30.703 1.361 1 39.19 107 PRO A CA 1
ATOM 873 C C . PRO A 1 107 ? 9.102 30.328 2.164 1 39.19 107 PRO A C 1
ATOM 875 O O . PRO A 1 107 ? 9.5 31.047 3.076 1 39.19 107 PRO A O 1
ATOM 878 N N . PHE A 1 108 ? 9.5 29.016 2.008 1 35.16 108 PHE A N 1
ATOM 879 C CA . PHE A 1 108 ? 10.711 28.797 2.785 1 35.16 108 PHE A CA 1
ATOM 880 C C . PHE A 1 108 ? 11.875 29.578 2.201 1 35.16 108 PHE A C 1
ATOM 882 O O . PHE A 1 108 ? 11.945 29.797 0.989 1 35.16 108 PHE A O 1
ATOM 889 N N . LEU A 1 109 ? 12.727 30.203 3.211 1 32.59 109 LEU A N 1
ATOM 890 C CA . LEU A 1 109 ? 13.844 31.094 3.523 1 32.59 109 LEU A CA 1
ATOM 891 C C . LEU A 1 109 ? 15.141 30.562 2.91 1 32.59 109 LEU A C 1
ATOM 893 O O . LEU A 1 109 ? 15.438 29.375 2.996 1 32.59 109 LEU A O 1
ATOM 897 N N . SER A 1 110 ? 15.5 30.828 1.621 1 31.62 110 SER A N 1
ATOM 898 C CA . SER A 1 110 ? 16.938 30.859 1.402 1 31.62 110 SER A CA 1
ATOM 899 C C . SER A 1 110 ? 17.688 31.125 2.705 1 31.62 110 SER A C 1
ATOM 901 O O . SER A 1 110 ? 17.391 32.062 3.428 1 31.62 110 SER A O 1
ATOM 903 N N . THR A 1 111 ? 18.078 30.172 3.455 1 31.92 111 THR A N 1
ATOM 904 C CA . THR A 1 111 ? 19.031 30.375 4.535 1 31.92 111 THR A CA 1
ATOM 905 C C . THR A 1 111 ? 20.141 31.328 4.102 1 31.92 111 THR A C 1
ATOM 907 O O . THR A 1 111 ? 21.156 31.453 4.789 1 31.92 111 THR A O 1
ATOM 910 N N . HIS A 1 112 ? 20.453 31.891 2.957 1 30.27 112 HIS A N 1
ATOM 911 C CA . HIS A 1 112 ? 21.531 32.844 3.23 1 30.27 112 HIS A CA 1
ATOM 912 C C . HIS A 1 112 ? 21.156 33.781 4.367 1 30.27 112 HIS A C 1
ATOM 914 O O . HIS A 1 112 ? 21.906 33.906 5.336 1 30.27 112 HIS A O 1
ATOM 920 N N . GLU A 1 113 ? 21.078 35.312 4.348 1 28.59 113 GLU A N 1
ATOM 921 C CA . GLU A 1 113 ? 20.922 36.094 5.566 1 28.59 113 GLU A CA 1
ATOM 922 C C . GLU A 1 113 ? 19.688 35.656 6.344 1 28.59 113 GLU A C 1
ATOM 924 O O . GLU A 1 113 ? 18.797 35 5.801 1 28.59 113 GLU A O 1
ATOM 929 N N . ARG A 1 114 ? 19.578 36.125 7.625 1 29.88 114 ARG A N 1
ATOM 930 C CA . ARG A 1 114 ? 18.75 35.844 8.789 1 29.88 114 ARG A CA 1
ATOM 931 C C . ARG A 1 114 ? 17.266 35.938 8.445 1 29.88 114 ARG A C 1
ATOM 933 O O . ARG A 1 114 ? 16.422 35.375 9.141 1 29.88 114 ARG A O 1
ATOM 940 N N . ASP A 1 115 ? 16.703 37.125 7.875 1 28.58 115 ASP A N 1
ATOM 941 C CA . ASP A 1 115 ? 15.367 37.688 8.031 1 28.58 115 ASP A CA 1
ATOM 942 C C . ASP A 1 115 ? 14.406 37.156 6.984 1 28.58 115 ASP A C 1
ATOM 944 O O . ASP A 1 115 ? 14.812 36.812 5.871 1 28.58 115 ASP A O 1
ATOM 948 N N . LEU A 1 116 ? 13.43 36.344 7.352 1 31.38 116 LEU A N 1
ATOM 949 C CA . LEU A 1 116 ? 12.227 36.219 6.535 1 31.38 116 LEU A CA 1
ATOM 950 C C . LEU A 1 116 ? 11.898 37.562 5.848 1 31.38 116 LEU A C 1
ATOM 952 O O . LEU A 1 116 ? 11.469 38.5 6.504 1 31.38 116 LEU A O 1
ATOM 956 N N . THR A 1 117 ? 12.859 38.219 4.938 1 30.58 117 THR A N 1
ATOM 957 C CA . THR A 1 117 ? 12.5 39.531 4.359 1 30.58 117 THR A CA 1
ATOM 958 C C . THR A 1 117 ? 11.594 39.344 3.145 1 30.58 117 THR A C 1
ATOM 960 O O . THR A 1 117 ? 11.844 38.469 2.305 1 30.58 117 THR A O 1
ATOM 963 N N . MET A 1 118 ? 10.258 39.469 3.213 1 31.16 118 MET A N 1
ATOM 964 C CA . MET A 1 118 ? 9.453 39.844 2.053 1 31.16 118 MET A CA 1
ATOM 965 C C . MET A 1 118 ? 10.055 41.062 1.347 1 31.16 118 MET A C 1
ATOM 967 O O . MET A 1 118 ? 10.281 42.094 1.972 1 31.16 118 MET A O 1
ATOM 971 N N . GLY A 1 119 ? 11.031 41.031 0.482 1 30.86 119 GLY A N 1
ATOM 972 C CA . GLY A 1 119 ? 11.383 42.281 -0.169 1 30.86 119 GLY A CA 1
ATOM 973 C C . GLY A 1 119 ? 10.203 42.938 -0.858 1 30.86 119 GLY A C 1
ATOM 974 O O . GLY A 1 119 ? 9.352 42.281 -1.428 1 30.86 119 GLY A O 1
ATOM 975 N N . GLY A 1 120 ? 9.648 44.219 -0.432 1 28.8 120 GLY A N 1
ATOM 976 C CA . GLY A 1 120 ? 8.789 45.281 -0.924 1 28.8 120 GLY A CA 1
ATOM 977 C C . GLY A 1 120 ? 9.047 45.625 -2.377 1 28.8 120 GLY A C 1
ATOM 978 O O . GLY A 1 120 ? 8.141 46.094 -3.078 1 28.8 120 GLY A O 1
ATOM 979 N N . GLU A 1 121 ? 10.258 45.906 -2.783 1 34.47 121 GLU A N 1
ATOM 980 C CA . GLU A 1 121 ? 10.461 46.594 -4.047 1 34.47 121 GLU A CA 1
ATOM 981 C C . GLU A 1 121 ? 9.828 45.844 -5.207 1 34.47 121 GLU A C 1
ATOM 983 O O . GLU A 1 121 ? 9.242 46.438 -6.109 1 34.47 121 GLU A O 1
ATOM 988 N N . GLU A 1 122 ? 10.195 44.688 -5.488 1 33.16 122 GLU A N 1
ATOM 989 C CA . GLU A 1 122 ? 9.781 44.219 -6.805 1 33.16 122 GLU A CA 1
ATOM 990 C C . GLU A 1 122 ? 8.273 43.938 -6.848 1 33.16 122 GLU A C 1
ATOM 992 O O . GLU A 1 122 ? 7.723 43.656 -7.906 1 33.16 122 GLU A O 1
ATOM 997 N N . ILE A 1 123 ? 7.422 43.719 -5.625 1 34.41 123 ILE A N 1
ATOM 998 C CA . ILE A 1 123 ? 6.016 44.062 -5.746 1 34.41 123 ILE A CA 1
ATOM 999 C C . ILE A 1 123 ? 5.879 45.594 -5.695 1 34.41 123 ILE A C 1
ATOM 1001 O O . ILE A 1 123 ? 4.789 46.125 -5.449 1 34.41 123 ILE A O 1
ATOM 1005 N N . GLY A 1 124 ? 6.984 46.344 -6.266 1 29.25 124 GLY A N 1
ATOM 1006 C CA . GLY A 1 124 ? 7.039 47.812 -6.355 1 29.25 124 GLY A CA 1
ATOM 1007 C C . GLY A 1 124 ? 7.414 48.469 -5.047 1 29.25 124 GLY A C 1
ATOM 1008 O O . GLY A 1 124 ? 7.379 49.688 -4.934 1 29.25 124 GLY A O 1
ATOM 1009 N N . LEU A 1 125 ? 7.109 47.906 -3.939 1 26.03 125 LEU A N 1
ATOM 1010 C CA . LEU A 1 125 ? 7.645 48.625 -2.781 1 26.03 125 LEU A CA 1
ATOM 1011 C C . LEU A 1 125 ? 9.055 48.125 -2.447 1 26.03 125 LEU A C 1
ATOM 1013 O O . LEU A 1 125 ? 9.25 46.938 -2.145 1 26.03 125 LEU A O 1
ATOM 1017 N N . PRO A 1 126 ? 10.117 48.656 -2.986 1 29.88 126 PRO A N 1
ATOM 1018 C CA . PRO A 1 126 ? 11.555 48.438 -2.83 1 29.88 126 PRO A CA 1
ATOM 1019 C C . PRO A 1 126 ? 11.914 47.844 -1.47 1 29.88 126 PRO A C 1
ATOM 1021 O O . PRO A 1 126 ? 12.688 46.875 -1.396 1 29.88 126 PRO A O 1
ATOM 1024 N N . ASP A 1 127 ? 11.953 48.562 -0.354 1 28.53 127 ASP A N 1
ATOM 1025 C CA . ASP A 1 127 ? 12.484 48.562 1.007 1 28.53 127 ASP A CA 1
ATOM 1026 C C . ASP A 1 127 ? 11.672 47.625 1.905 1 28.53 127 ASP A C 1
ATOM 1028 O O . ASP A 1 127 ? 11.953 47.531 3.1 1 28.53 127 ASP A O 1
ATOM 1032 N N . ALA A 1 128 ? 10.461 47.312 1.534 1 25.67 128 ALA A N 1
ATOM 1033 C CA . ALA A 1 128 ? 9.586 46.844 2.598 1 25.67 128 ALA A CA 1
ATOM 1034 C C . ALA A 1 128 ? 9.773 45.344 2.832 1 25.67 128 ALA A C 1
ATOM 1036 O O . ALA A 1 128 ? 9.766 44.562 1.883 1 25.67 128 ALA A O 1
ATOM 1037 N N . GLU A 1 129 ? 10.797 44.781 3.572 1 29.25 129 GLU A N 1
ATOM 1038 C CA . GLU A 1 129 ? 11.023 43.531 4.281 1 29.25 129 GLU A CA 1
ATOM 1039 C C . GLU A 1 129 ? 9.719 42.938 4.797 1 29.25 129 GLU A C 1
ATOM 1041 O O . GLU A 1 129 ? 8.977 43.594 5.527 1 29.25 129 GLU A O 1
ATOM 1046 N N . VAL A 1 130 ? 8.781 42.562 4.059 1 28.58 130 VAL A N 1
ATOM 1047 C CA . VAL A 1 130 ? 7.555 42.188 4.742 1 28.58 130 VAL A CA 1
ATOM 1048 C C . VAL A 1 130 ? 7.824 41 5.668 1 28.58 130 VAL A C 1
ATOM 1050 O O . VAL A 1 130 ? 8.211 39.938 5.211 1 28.58 130 VAL A O 1
ATOM 1053 N N . THR A 1 131 ? 8.477 40.875 6.895 1 31.56 131 THR A N 1
ATOM 1054 C CA . THR A 1 131 ? 8.391 40.125 8.133 1 31.56 131 THR A CA 1
ATOM 1055 C C . THR A 1 131 ? 6.941 39.75 8.43 1 31.56 131 THR A C 1
ATOM 1057 O O . THR A 1 131 ? 6.086 40.594 8.609 1 31.56 131 THR A O 1
ATOM 1060 N N . ILE A 1 132 ? 6.293 38.812 7.82 1 32.25 132 ILE A N 1
ATOM 1061 C CA . ILE A 1 132 ? 4.965 38.531 8.367 1 32.25 132 ILE A CA 1
ATOM 1062 C C . ILE A 1 132 ? 5.051 38.406 9.883 1 32.25 132 ILE A C 1
ATOM 1064 O O . ILE A 1 132 ? 5.629 37.438 10.398 1 32.25 132 ILE A O 1
ATOM 1068 N N . ARG A 1 133 ? 5.32 39.188 10.703 1 31.56 133 ARG A N 1
ATOM 1069 C CA . ARG A 1 133 ? 5.125 39.5 12.117 1 31.56 133 ARG A CA 1
ATOM 1070 C C . ARG A 1 133 ? 3.736 39.094 12.586 1 31.56 133 ARG A C 1
ATOM 1072 O O . ARG A 1 133 ? 2.787 39.875 12.508 1 31.56 133 ARG A O 1
ATOM 1079 N N . THR A 1 134 ? 2.834 38.062 12.328 1 34.59 134 THR A N 1
ATOM 1080 C CA . THR A 1 134 ? 1.953 38.094 13.492 1 34.59 134 THR A CA 1
ATOM 1081 C C . THR A 1 134 ? 2.76 38.281 14.773 1 34.59 134 THR A C 1
ATOM 1083 O O . THR A 1 134 ? 3.963 38.031 14.805 1 34.59 134 THR A O 1
ATOM 1086 N N . GLY A 1 135 ? 2.445 38.906 16.125 1 31.53 135 GLY A N 1
ATOM 1087 C CA . GLY A 1 135 ? 3.375 38.969 17.234 1 31.53 135 GLY A CA 1
ATOM 1088 C C . GLY A 1 135 ? 4.422 37.875 17.203 1 31.53 135 GLY A C 1
ATOM 1089 O O . GLY A 1 135 ? 5.621 38.156 17.312 1 31.53 135 GLY A O 1
ATOM 1090 N N . GLN A 1 136 ? 4.301 36.562 17.828 1 30.89 136 GLN A N 1
ATOM 1091 C CA . GLN A 1 136 ? 5.211 35.438 18.094 1 30.89 136 GLN A CA 1
ATOM 1092 C C . GLN A 1 136 ? 5.516 34.656 16.828 1 30.89 136 GLN A C 1
ATOM 1094 O O . GLN A 1 136 ? 4.633 34.469 15.992 1 30.89 136 GLN A O 1
ATOM 1099 N N . ALA A 1 137 ? 6.766 34.688 16.234 1 36.81 137 ALA A N 1
ATOM 1100 C CA . ALA A 1 137 ? 7.555 33.969 15.258 1 36.81 137 ALA A CA 1
ATOM 1101 C C . ALA A 1 137 ? 7.051 32.531 15.102 1 36.81 137 ALA A C 1
ATOM 1103 O O . ALA A 1 137 ? 7.172 31.719 16.031 1 36.81 137 ALA A O 1
ATOM 1104 N N . LEU A 1 138 ? 5.926 32.312 14.805 1 37.31 138 LEU A N 1
ATOM 1105 C CA . LEU A 1 138 ? 5.559 30.891 14.719 1 37.31 138 LEU A CA 1
ATOM 1106 C C . LEU A 1 138 ? 6.527 30.141 13.82 1 37.31 138 LEU A C 1
ATOM 1108 O O . LEU A 1 138 ? 6.875 28.984 14.102 1 37.31 138 LEU A O 1
ATOM 1112 N N . LEU A 1 139 ? 6.625 30.625 12.43 1 41.66 139 LEU A N 1
ATOM 1113 C CA . LEU A 1 139 ? 7.273 29.703 11.516 1 41.66 139 LEU A CA 1
ATOM 1114 C C . LEU A 1 139 ? 8.789 29.719 11.695 1 41.66 139 LEU A C 1
ATOM 1116 O O . LEU A 1 139 ? 9.484 30.484 11.031 1 41.66 139 LEU A O 1
ATOM 1120 N N . GLY A 1 140 ? 9.289 29.906 12.758 1 36.78 140 GLY A N 1
ATOM 1121 C CA . GLY A 1 140 ? 10.719 29.719 12.969 1 36.78 140 GLY A CA 1
ATOM 1122 C C . GLY A 1 140 ? 11.336 28.688 12.039 1 36.78 140 GLY A C 1
ATOM 1123 O O . GLY A 1 140 ? 10.727 28.312 11.031 1 36.78 140 GLY A O 1
ATOM 1124 N N . ASP A 1 141 ? 12.328 27.859 12.531 1 38.78 141 ASP A N 1
ATOM 1125 C CA . ASP A 1 141 ? 13.211 26.859 11.93 1 38.78 141 ASP A CA 1
ATOM 1126 C C . ASP A 1 141 ? 12.398 25.734 11.281 1 38.78 141 ASP A C 1
ATOM 1128 O O . ASP A 1 141 ? 12.336 24.625 11.82 1 38.78 141 ASP A O 1
ATOM 1132 N N . ALA A 1 142 ? 11.367 25.984 10.734 1 41.19 142 ALA A N 1
ATOM 1133 C CA . ALA A 1 142 ? 10.781 24.906 9.945 1 41.19 142 ALA A CA 1
ATOM 1134 C C . ALA A 1 142 ? 11.758 24.406 8.891 1 41.19 142 ALA A C 1
ATOM 1136 O O . ALA A 1 142 ? 11.367 23.719 7.941 1 41.19 142 ALA A O 1
ATOM 1137 N N . ARG A 1 143 ? 13.047 24.953 8.859 1 44.06 143 ARG A N 1
ATOM 1138 C CA . ARG A 1 143 ? 14.156 24.531 8.008 1 44.06 143 ARG A CA 1
ATOM 1139 C C . ARG A 1 143 ? 14.25 23.016 7.945 1 44.06 143 ARG A C 1
ATOM 1141 O O . ARG A 1 143 ? 14.578 22.453 6.895 1 44.06 143 ARG A O 1
ATOM 1148 N N . TRP A 1 144 ? 13.969 22.578 9.039 1 46.28 144 TRP A N 1
ATOM 1149 C CA . TRP A 1 144 ? 14.211 21.141 9.039 1 46.28 144 TRP A CA 1
ATOM 1150 C C . TRP A 1 144 ? 13.266 20.438 8.078 1 46.28 144 TRP A C 1
ATOM 1152 O O . TRP A 1 144 ? 13.656 19.484 7.398 1 46.28 144 TRP A O 1
ATOM 1162 N N . LEU A 1 145 ? 12.039 20.953 7.961 1 50.06 145 LEU A N 1
ATOM 1163 C CA . LEU A 1 145 ? 11.141 20.219 7.07 1 50.06 145 LEU A CA 1
ATOM 1164 C C . LEU A 1 145 ? 11.57 20.375 5.617 1 50.06 145 LEU A C 1
ATOM 1166 O O . LEU A 1 145 ? 11.492 19.422 4.84 1 50.06 145 LEU A O 1
ATOM 1170 N N . ALA A 1 146 ? 11.953 21.656 5.285 1 47.22 146 ALA A N 1
ATOM 1171 C CA . ALA A 1 146 ? 12.555 21.828 3.963 1 47.22 146 ALA A CA 1
ATOM 1172 C C . ALA A 1 146 ? 13.766 20.906 3.801 1 47.22 146 ALA A C 1
ATOM 1174 O O . ALA A 1 146 ? 14.07 20.453 2.693 1 47.22 146 ALA A O 1
ATOM 1175 N N . SER A 1 147 ? 14.414 20.781 4.918 1 49.59 147 SER A N 1
ATOM 1176 C CA . SER A 1 147 ? 15.578 19.906 4.875 1 49.59 147 SER A CA 1
ATOM 1177 C C . SER A 1 147 ? 15.164 18.438 4.711 1 49.59 147 SER A C 1
ATOM 1179 O O . SER A 1 147 ? 15.938 17.625 4.191 1 49.59 147 SER A O 1
ATOM 1181 N N . ILE A 1 148 ? 14.031 18.297 5.164 1 54.44 148 ILE A N 1
ATOM 1182 C CA . ILE A 1 148 ? 13.656 16.891 5.141 1 54.44 148 ILE A CA 1
ATOM 1183 C C . ILE A 1 148 ? 12.883 16.578 3.861 1 54.44 148 ILE A C 1
ATOM 1185 O O . ILE A 1 148 ? 12.828 15.43 3.416 1 54.44 148 ILE A O 1
ATOM 1189 N N . ALA A 1 149 ? 12.312 17.734 3.32 1 55.69 149 ALA A N 1
ATOM 1190 C CA . ALA A 1 149 ? 11.477 17.531 2.141 1 55.69 149 ALA A CA 1
ATOM 1191 C C . ALA A 1 149 ? 12.312 17.578 0.864 1 55.69 149 ALA A C 1
ATOM 1193 O O . ALA A 1 149 ? 13.297 18.328 0.782 1 55.69 149 ALA A O 1
ATOM 1194 N N . THR A 1 150 ? 12.18 16.578 0.062 1 58.5 150 THR A N 1
ATOM 1195 C CA . THR A 1 150 ? 12.781 16.656 -1.264 1 58.5 150 THR A CA 1
ATOM 1196 C C . THR A 1 150 ? 11.969 17.562 -2.184 1 58.5 150 THR A C 1
ATOM 1198 O O . THR A 1 150 ? 10.812 17.266 -2.482 1 58.5 150 THR A O 1
ATOM 1201 N N . PRO A 1 151 ? 12.633 18.734 -2.432 1 60.62 151 PRO A N 1
ATOM 1202 C CA . PRO A 1 151 ? 11.914 19.625 -3.348 1 60.62 151 PRO A CA 1
ATOM 1203 C C . PRO A 1 151 ? 11.82 19.062 -4.762 1 60.62 151 PRO A C 1
ATOM 1205 O O . PRO A 1 151 ? 12.695 18.297 -5.191 1 60.62 151 PRO A O 1
ATOM 1208 N N . GLY A 1 152 ? 10.719 19.047 -5.32 1 66.88 152 GLY A N 1
ATOM 1209 C CA . GLY A 1 152 ? 10.523 18.797 -6.738 1 66.88 152 GLY A CA 1
ATOM 1210 C C . GLY A 1 152 ? 9.641 19.828 -7.414 1 66.88 152 GLY A C 1
ATOM 1211 O O . GLY A 1 152 ? 9.297 20.844 -6.812 1 66.88 152 GLY A O 1
ATOM 1212 N N . ARG A 1 153 ? 9.664 19.766 -8.711 1 69.5 153 ARG A N 1
ATOM 1213 C CA . ARG A 1 153 ? 8.75 20.625 -9.469 1 69.5 153 ARG A CA 1
ATOM 1214 C C . ARG A 1 153 ? 7.492 19.859 -9.867 1 69.5 153 ARG A C 1
ATOM 1216 O O . ARG A 1 153 ? 7.562 18.688 -10.227 1 69.5 153 ARG A O 1
ATOM 1223 N N . ASP A 1 154 ? 6.48 20.547 -9.617 1 68 154 ASP A N 1
ATOM 1224 C CA . ASP A 1 154 ? 5.242 19.906 -10.055 1 68 154 ASP A CA 1
ATOM 1225 C C . ASP A 1 154 ? 5.035 20.078 -11.555 1 68 154 ASP A C 1
ATOM 1227 O O . ASP A 1 154 ? 5.934 20.531 -12.266 1 68 154 ASP A O 1
ATOM 1231 N N . GLU A 1 155 ? 3.932 19.531 -12.023 1 70.44 155 GLU A N 1
ATOM 1232 C CA . GLU A 1 155 ? 3.625 19.5 -13.453 1 70.44 155 GLU A CA 1
ATOM 1233 C C . GLU A 1 155 ? 3.494 20.906 -14.023 1 70.44 155 GLU A C 1
ATOM 1235 O O . GLU A 1 155 ? 3.641 21.109 -15.234 1 70.44 155 GLU A O 1
ATOM 1240 N N . VAL A 1 156 ? 3.289 21.922 -13.133 1 69.25 156 VAL A N 1
ATOM 1241 C CA . VAL A 1 156 ? 3.127 23.281 -13.617 1 69.25 156 VAL A CA 1
ATOM 1242 C C . VAL A 1 156 ? 4.418 24.062 -13.383 1 69.25 156 VAL A C 1
ATOM 1244 O O . VAL A 1 156 ? 4.496 25.266 -13.703 1 69.25 156 VAL A O 1
ATOM 1247 N N . GLY A 1 157 ? 5.418 23.391 -12.844 1 70.12 157 GLY A N 1
ATOM 1248 C CA . GLY A 1 157 ? 6.742 23.969 -12.719 1 70.12 157 GLY A CA 1
ATOM 1249 C C . GLY A 1 157 ? 6.98 24.641 -11.375 1 70.12 157 GLY A C 1
ATOM 1250 O O . GLY A 1 157 ? 8.016 25.266 -11.164 1 70.12 157 GLY A O 1
ATOM 1251 N N . GLU A 1 158 ? 6.031 24.562 -10.445 1 71.06 158 GLU A N 1
ATOM 1252 C CA . GLU A 1 158 ? 6.188 25.156 -9.117 1 71.06 158 GLU A CA 1
ATOM 1253 C C . GLU A 1 158 ? 6.969 24.25 -8.188 1 71.06 158 GLU A C 1
ATOM 1255 O O . GLU A 1 158 ? 6.859 23.016 -8.273 1 71.06 158 GLU A O 1
ATOM 1260 N N . ALA A 1 159 ? 7.758 24.891 -7.363 1 72.44 159 ALA A N 1
ATOM 1261 C CA . ALA A 1 159 ? 8.492 24.141 -6.348 1 72.44 159 ALA A CA 1
ATOM 1262 C C . ALA A 1 159 ? 7.547 23.594 -5.281 1 72.44 159 ALA A C 1
ATOM 1264 O O . ALA A 1 159 ? 6.801 24.344 -4.656 1 72.44 159 ALA A O 1
ATOM 1265 N N . VAL A 1 160 ? 7.531 22.312 -5.148 1 78.44 160 VAL A N 1
ATOM 1266 C CA . VAL A 1 160 ? 6.652 21.672 -4.172 1 78.44 160 VAL A CA 1
ATOM 1267 C C . VAL A 1 160 ? 7.41 20.562 -3.443 1 78.44 160 VAL A C 1
ATOM 1269 O O . VAL A 1 160 ? 8.508 20.172 -3.854 1 78.44 160 VAL A O 1
ATOM 1272 N N . ILE A 1 161 ? 6.863 20.156 -2.367 1 82.25 161 ILE A N 1
ATOM 1273 C CA . ILE A 1 161 ? 7.387 18.984 -1.674 1 82.25 161 ILE A CA 1
ATOM 1274 C C . ILE A 1 161 ? 6.891 17.703 -2.359 1 82.25 161 ILE A C 1
ATOM 1276 O O . ILE A 1 161 ? 5.684 17.469 -2.447 1 82.25 161 ILE A O 1
ATOM 1280 N N . VAL A 1 162 ? 7.828 16.891 -2.816 1 84.88 162 VAL A N 1
ATOM 1281 C CA . VAL A 1 162 ? 7.418 15.727 -3.58 1 84.88 162 VAL A CA 1
ATOM 1282 C C . VAL A 1 162 ? 7.598 14.469 -2.73 1 84.88 162 VAL A C 1
ATOM 1284 O O . VAL A 1 162 ? 7.066 13.406 -3.062 1 84.88 162 VAL A O 1
ATOM 1287 N N . GLU A 1 163 ? 8.406 14.641 -1.736 1 88.75 163 GLU A N 1
ATOM 1288 C CA . GLU A 1 163 ? 8.773 13.508 -0.891 1 88.75 163 GLU A CA 1
ATOM 1289 C C . GLU A 1 163 ? 9.109 13.961 0.526 1 88.75 163 GLU A C 1
ATOM 1291 O O . GLU A 1 163 ? 9.664 15.047 0.72 1 88.75 163 GLU A O 1
ATOM 1296 N N . LEU A 1 164 ? 8.719 13.094 1.563 1 88.44 164 LEU A N 1
ATOM 1297 C CA . LEU A 1 164 ? 9 13.383 2.967 1 88.44 164 LEU A CA 1
ATOM 1298 C C . LEU A 1 164 ? 9.57 12.156 3.67 1 88.44 164 LEU A C 1
ATOM 1300 O O . LEU A 1 164 ? 9.094 11.039 3.453 1 88.44 164 LEU A O 1
ATOM 1304 N N . PRO A 1 165 ? 10.578 12.445 4.469 1 89.19 165 PRO A N 1
ATOM 1305 C CA . PRO A 1 165 ? 10.953 11.328 5.348 1 89.19 165 PRO A CA 1
ATOM 1306 C C . PRO A 1 165 ? 9.875 11.008 6.383 1 89.19 165 PRO A C 1
ATOM 1308 O O . PRO A 1 165 ? 9.203 11.914 6.887 1 89.19 165 PRO A O 1
ATOM 1311 N N . VAL A 1 166 ? 9.75 9.781 6.668 1 89.81 166 VAL A N 1
ATOM 1312 C CA . VAL A 1 166 ? 8.734 9.375 7.629 1 89.81 166 VAL A CA 1
ATOM 1313 C C . VAL A 1 166 ? 9.156 9.781 9.039 1 89.81 166 VAL A C 1
ATOM 1315 O O . VAL A 1 166 ? 8.32 9.906 9.93 1 89.81 166 VAL A O 1
ATOM 1318 N N . ASP A 1 167 ? 10.375 9.711 9.25 1 87.38 167 ASP A N 1
ATOM 1319 C CA . ASP A 1 167 ? 10.977 9.945 10.562 1 87.38 167 ASP A CA 1
ATOM 1320 C C . ASP A 1 167 ? 12.43 10.391 10.438 1 87.38 167 ASP A C 1
ATOM 1322 O O . ASP A 1 167 ? 13.164 9.898 9.578 1 87.38 167 ASP A O 1
ATOM 1326 N N . LYS A 1 168 ? 12.797 11.328 11.258 1 83.56 168 LYS A N 1
ATOM 1327 C CA . LYS A 1 168 ? 14.164 11.844 11.234 1 83.56 168 LYS A CA 1
ATOM 1328 C C . LYS A 1 168 ? 15.172 10.734 11.523 1 83.56 168 LYS A C 1
ATOM 1330 O O . LYS A 1 168 ? 16.312 10.781 11.039 1 83.56 168 LYS A O 1
ATOM 1335 N N . ALA A 1 169 ? 14.805 9.789 12.32 1 89.75 169 ALA A N 1
ATOM 1336 C CA . ALA A 1 169 ? 15.68 8.68 12.688 1 89.75 169 ALA A CA 1
ATOM 1337 C C . ALA A 1 169 ? 15.914 7.746 11.5 1 89.75 169 ALA A C 1
ATOM 1339 O O . ALA A 1 169 ? 16.875 6.973 11.492 1 89.75 169 ALA A O 1
ATOM 1340 N N . PHE A 1 170 ? 15.055 7.82 10.516 1 93.56 170 PHE A N 1
ATOM 1341 C CA . PHE A 1 170 ? 15.148 6.969 9.336 1 93.56 170 PHE A CA 1
ATOM 1342 C C . PHE A 1 170 ? 15.055 7.797 8.062 1 93.56 170 PHE A C 1
ATOM 1344 O O . PHE A 1 170 ? 14.094 7.66 7.297 1 93.56 170 PHE A O 1
ATOM 1351 N N . PRO A 1 171 ? 16 8.562 7.73 1 89.25 171 PRO A N 1
ATOM 1352 C CA . PRO A 1 171 ? 15.93 9.523 6.629 1 89.25 171 PRO A CA 1
ATOM 1353 C C . PRO A 1 171 ? 15.805 8.852 5.262 1 89.25 171 PRO A C 1
ATOM 1355 O O . PRO A 1 171 ? 15.367 9.484 4.297 1 89.25 171 PRO A O 1
ATOM 1358 N N . GLU A 1 172 ? 16.125 7.566 5.207 1 93.56 172 GLU A N 1
ATOM 1359 C CA . GLU A 1 172 ? 16.078 6.887 3.914 1 93.56 172 GLU A CA 1
ATOM 1360 C C . GLU A 1 172 ? 14.711 6.227 3.686 1 93.56 172 GLU A C 1
ATOM 1362 O O . GLU A 1 172 ? 14.469 5.656 2.623 1 93.56 172 GLU A O 1
ATOM 1367 N N . ILE A 1 173 ? 13.883 6.246 4.66 1 95.06 173 ILE A N 1
ATOM 1368 C CA . ILE A 1 173 ? 12.5 5.797 4.516 1 95.06 173 ILE A CA 1
ATOM 1369 C C . ILE A 1 173 ? 11.586 7.004 4.305 1 95.06 173 ILE A C 1
ATOM 1371 O O . ILE A 1 173 ? 11.461 7.855 5.188 1 95.06 173 ILE A O 1
ATOM 1375 N N . VAL A 1 174 ? 11.016 7.012 3.098 1 93.44 174 VAL A N 1
ATOM 1376 C CA . VAL A 1 174 ? 10.352 8.242 2.691 1 93.44 174 VAL A CA 1
ATOM 1377 C C . VAL A 1 174 ? 8.945 7.926 2.172 1 93.44 174 VAL A C 1
ATOM 1379 O O . VAL A 1 174 ? 8.625 6.766 1.916 1 93.44 174 VAL A O 1
ATOM 1382 N N . ILE A 1 175 ? 8.141 8.922 2.107 1 93.81 175 ILE A N 1
ATOM 1383 C CA . ILE A 1 175 ? 6.801 8.852 1.529 1 93.81 175 ILE A CA 1
ATOM 1384 C C . ILE A 1 175 ? 6.742 9.711 0.265 1 93.81 175 ILE A C 1
ATOM 1386 O O . ILE A 1 175 ? 7.16 10.867 0.273 1 93.81 175 ILE A O 1
ATOM 1390 N N . ASN A 1 176 ? 6.391 9.156 -0.819 1 91.06 176 ASN A N 1
ATOM 1391 C CA . ASN A 1 176 ? 6.203 9.766 -2.133 1 91.06 176 ASN A CA 1
ATOM 1392 C C . ASN A 1 176 ? 4.879 9.344 -2.764 1 91.06 176 ASN A C 1
ATOM 1394 O O . ASN A 1 176 ? 4.648 8.156 -3 1 91.06 176 ASN A O 1
ATOM 1398 N N . PRO A 1 177 ? 3.951 10.305 -3.002 1 91.19 177 PRO A N 1
ATOM 1399 C CA . PRO A 1 177 ? 2.619 9.938 -3.492 1 91.19 177 PRO A CA 1
ATOM 1400 C C . PRO A 1 177 ? 2.662 9.195 -4.828 1 91.19 177 PRO A C 1
ATOM 1402 O O . PRO A 1 177 ? 1.683 8.555 -5.215 1 91.19 177 PRO A O 1
ATOM 1405 N N . SER A 1 178 ? 3.748 9.312 -5.52 1 88.06 178 SER A N 1
ATOM 1406 C CA . SER A 1 178 ? 3.865 8.68 -6.828 1 88.06 178 SER A CA 1
ATOM 1407 C C . SER A 1 178 ? 4.473 7.285 -6.711 1 88.06 178 SER A C 1
ATOM 1409 O O . SER A 1 178 ? 4.633 6.586 -7.715 1 88.06 178 SER A O 1
ATOM 1411 N N . ARG A 1 179 ? 4.777 6.918 -5.52 1 89.31 179 ARG A N 1
ATOM 1412 C CA . ARG A 1 179 ? 5.41 5.621 -5.309 1 89.31 179 ARG A CA 1
ATOM 1413 C C . ARG A 1 179 ? 4.617 4.781 -4.312 1 89.31 179 ARG A C 1
ATOM 1415 O O . ARG A 1 179 ? 4.301 5.242 -3.215 1 89.31 179 ARG A O 1
ATOM 1422 N N . TYR A 1 180 ? 4.293 3.574 -4.688 1 90.69 180 TYR A N 1
ATOM 1423 C CA . TYR A 1 180 ? 3.693 2.592 -3.793 1 90.69 180 TYR A CA 1
ATOM 1424 C C . TYR A 1 180 ? 2.465 3.166 -3.096 1 90.69 180 TYR A C 1
ATOM 1426 O O . TYR A 1 180 ? 2.299 3.006 -1.885 1 90.69 180 TYR A O 1
ATOM 1434 N N . SER A 1 181 ? 1.693 4.008 -3.887 1 87.94 181 SER A N 1
ATOM 1435 C CA . SER A 1 181 ? 0.435 4.598 -3.443 1 87.94 181 SER A CA 1
ATOM 1436 C C . SER A 1 181 ? 0.638 5.477 -2.213 1 87.94 181 SER A C 1
ATOM 1438 O O . SER A 1 181 ? -0.228 5.539 -1.339 1 87.94 181 SER A O 1
ATOM 1440 N N . GLY A 1 182 ? 1.849 5.945 -2.043 1 92.44 182 GLY A N 1
ATOM 1441 C CA . GLY A 1 182 ? 2.113 6.895 -0.973 1 92.44 182 GLY A CA 1
ATOM 1442 C C . GLY A 1 182 ? 2.51 6.23 0.331 1 92.44 182 GLY A C 1
ATOM 1443 O O . GLY A 1 182 ? 2.602 6.891 1.368 1 92.44 182 GLY A O 1
ATOM 1444 N N . GLN A 1 183 ? 2.711 4.965 0.306 1 91.62 183 GLN A N 1
ATOM 1445 C CA . GLN A 1 183 ? 3.191 4.27 1.496 1 91.62 183 GLN A CA 1
ATOM 1446 C C . GLN A 1 183 ? 4.707 4.402 1.637 1 91.62 183 GLN A C 1
ATOM 1448 O O . GLN A 1 183 ? 5.402 4.684 0.659 1 91.62 183 GLN A O 1
ATOM 1453 N N . PRO A 1 184 ? 5.199 4.219 2.807 1 94.81 184 PRO A N 1
ATOM 1454 C CA . PRO A 1 184 ? 6.641 4.363 3.029 1 94.81 184 PRO A CA 1
ATOM 1455 C C . PRO A 1 184 ? 7.465 3.365 2.219 1 94.81 184 PRO A C 1
ATOM 1457 O O . PRO A 1 184 ? 7.129 2.18 2.168 1 94.81 184 PRO A O 1
ATOM 1460 N N . THR A 1 185 ? 8.477 3.863 1.614 1 95.25 185 THR A N 1
ATOM 1461 C CA . THR A 1 185 ? 9.453 3.072 0.866 1 95.25 185 THR A CA 1
ATOM 1462 C C . THR A 1 185 ? 10.859 3.613 1.074 1 95.25 185 THR A C 1
ATOM 1464 O O . THR A 1 185 ? 11.039 4.699 1.634 1 95.25 185 THR A O 1
ATOM 1467 N N . PHE A 1 186 ? 11.836 2.812 0.709 1 95.12 186 PHE A N 1
ATOM 1468 C CA . PHE A 1 186 ? 13.195 3.346 0.678 1 95.12 186 PHE A CA 1
ATOM 1469 C C . PHE A 1 186 ? 13.344 4.375 -0.437 1 95.12 186 PHE A C 1
ATOM 1471 O O . PHE A 1 186 ? 12.742 4.234 -1.503 1 95.12 186 PHE A O 1
ATOM 1478 N N . VAL A 1 187 ? 14.141 5.387 -0.187 1 91.19 187 VAL A N 1
ATOM 1479 C CA . VAL A 1 187 ? 14.383 6.453 -1.151 1 91.19 187 VAL A CA 1
ATOM 1480 C C . VAL A 1 187 ? 14.734 5.852 -2.51 1 91.19 187 VAL A C 1
ATOM 1482 O O . VAL A 1 187 ? 15.609 4.988 -2.605 1 91.19 187 VAL A O 1
ATOM 1485 N N . GLY A 1 188 ? 13.961 6.246 -3.467 1 88.25 188 GLY A N 1
ATOM 1486 C CA . GLY A 1 188 ? 14.258 5.883 -4.844 1 88.25 188 GLY A CA 1
ATOM 1487 C C . GLY A 1 188 ? 13.844 4.469 -5.191 1 88.25 188 GLY A C 1
ATOM 1488 O O . GLY A 1 188 ? 14.078 4.004 -6.309 1 88.25 188 GLY A O 1
ATOM 1489 N N . ARG A 1 189 ? 13.211 3.787 -4.258 1 88.69 189 ARG A N 1
ATOM 1490 C CA . ARG A 1 189 ? 12.852 2.389 -4.473 1 88.69 189 ARG A CA 1
ATOM 1491 C C . ARG A 1 189 ? 11.391 2.141 -4.105 1 88.69 189 ARG A C 1
ATOM 1493 O O . ARG A 1 189 ? 10.883 2.715 -3.141 1 88.69 189 ARG A O 1
ATOM 1500 N N . ARG A 1 190 ? 10.781 1.376 -4.914 1 89.31 190 ARG A N 1
ATOM 1501 C CA . ARG A 1 190 ? 9.43 0.941 -4.582 1 89.31 190 ARG A CA 1
ATOM 1502 C C . ARG A 1 190 ? 9.461 -0.285 -3.676 1 89.31 190 ARG A C 1
ATOM 1504 O O . ARG A 1 190 ? 8.828 -1.299 -3.977 1 89.31 190 ARG A O 1
ATOM 1511 N N . VAL A 1 191 ? 10.258 -0.259 -2.613 1 91.75 191 VAL A N 1
ATOM 1512 C CA . VAL A 1 191 ? 10.43 -1.359 -1.671 1 91.75 191 VAL A CA 1
ATOM 1513 C C . VAL A 1 191 ? 10.039 -0.903 -0.267 1 91.75 191 VAL A C 1
ATOM 1515 O O . VAL A 1 191 ? 10.578 0.079 0.246 1 91.75 191 VAL A O 1
ATOM 1518 N N . SER A 1 192 ? 9.102 -1.6 0.324 1 94.38 192 SER A N 1
ATOM 1519 C CA . SER A 1 192 ? 8.594 -1.297 1.658 1 94.38 192 SER A CA 1
ATOM 1520 C C . SER A 1 192 ? 9.547 -1.793 2.74 1 94.38 192 SER A C 1
ATOM 1522 O O . SER A 1 192 ? 9.953 -2.959 2.732 1 94.38 192 SER A O 1
ATOM 1524 N N . PRO A 1 193 ? 9.852 -0.929 3.689 1 96.12 193 PRO A N 1
ATOM 1525 C CA . PRO A 1 193 ? 10.672 -1.397 4.809 1 96.12 193 PRO A CA 1
ATOM 1526 C C . PRO A 1 193 ? 9.984 -2.486 5.629 1 96.12 193 PRO A C 1
ATOM 1528 O O . PRO A 1 193 ? 10.648 -3.383 6.156 1 96.12 193 PRO A O 1
ATOM 1531 N N . VAL A 1 194 ? 8.711 -2.457 5.719 1 91.69 194 VAL A N 1
ATOM 1532 C CA . VAL A 1 194 ? 7.961 -3.443 6.492 1 91.69 194 VAL A CA 1
ATOM 1533 C C . VAL A 1 194 ? 8.094 -4.82 5.84 1 91.69 194 VAL A C 1
ATOM 1535 O O . VAL A 1 194 ? 8.289 -5.824 6.531 1 91.69 194 VAL A O 1
ATOM 1538 N N . THR A 1 195 ? 8 -4.824 4.531 1 90.38 195 THR A N 1
ATOM 1539 C CA . THR A 1 195 ? 8.172 -6.07 3.791 1 90.38 195 THR A CA 1
ATOM 1540 C C . THR A 1 195 ? 9.562 -6.656 4.035 1 90.38 195 THR A C 1
ATOM 1542 O O . THR A 1 195 ? 9.695 -7.855 4.293 1 90.38 195 THR A O 1
ATOM 1545 N N . ILE A 1 196 ? 10.531 -5.809 3.957 1 93.81 196 ILE A N 1
ATOM 1546 C CA . ILE A 1 196 ? 11.906 -6.246 4.16 1 93.81 196 ILE A CA 1
ATOM 1547 C C . ILE A 1 196 ? 12.07 -6.789 5.578 1 93.81 196 ILE A C 1
ATOM 1549 O O . ILE A 1 196 ? 12.672 -7.848 5.777 1 93.81 196 ILE A O 1
ATOM 1553 N N . ALA A 1 197 ? 11.547 -6.117 6.559 1 94.69 197 ALA A N 1
ATOM 1554 C CA . ALA A 1 197 ? 11.641 -6.555 7.949 1 94.69 197 ALA A CA 1
ATOM 1555 C C . ALA A 1 197 ? 10.992 -7.918 8.141 1 94.69 197 ALA A C 1
ATOM 1557 O O . ALA A 1 197 ? 11.523 -8.773 8.852 1 94.69 197 ALA A O 1
ATOM 1558 N N . GLN A 1 198 ? 9.906 -8.047 7.531 1 88.75 198 GLN A N 1
ATOM 1559 C CA . GLN A 1 198 ? 9.188 -9.312 7.652 1 88.75 198 GLN A CA 1
ATOM 1560 C C . GLN A 1 198 ? 9.961 -10.453 7.004 1 88.75 198 GLN A C 1
ATOM 1562 O O . GLN A 1 198 ? 9.922 -11.586 7.484 1 88.75 198 GLN A O 1
ATOM 1567 N N . MET A 1 199 ? 10.633 -10.156 5.922 1 88.88 199 MET A N 1
ATOM 1568 C CA . MET A 1 199 ? 11.438 -11.18 5.262 1 88.88 199 MET A CA 1
ATOM 1569 C C . MET A 1 199 ? 12.602 -11.609 6.141 1 88.88 199 MET A C 1
ATOM 1571 O O . MET A 1 199 ? 12.914 -12.805 6.238 1 88.88 199 MET A O 1
ATOM 1575 N N . VAL A 1 200 ? 13.195 -10.656 6.746 1 93.12 200 VAL A N 1
ATOM 1576 C CA . VAL A 1 200 ? 14.258 -10.977 7.691 1 93.12 200 VAL A CA 1
ATOM 1577 C C . VAL A 1 200 ? 13.703 -11.836 8.82 1 93.12 200 VAL A C 1
ATOM 1579 O O . VAL A 1 200 ? 14.312 -12.836 9.211 1 93.12 200 VAL A O 1
ATOM 1582 N N . ASP A 1 201 ? 12.586 -11.375 9.305 1 90.5 201 ASP A N 1
ATOM 1583 C CA . ASP A 1 201 ? 11.938 -12.102 10.398 1 90.5 201 ASP A CA 1
ATOM 1584 C C . ASP A 1 201 ? 11.594 -13.523 9.977 1 90.5 201 ASP A C 1
ATOM 1586 O O . ASP A 1 201 ? 11.586 -14.438 10.805 1 90.5 201 ASP A O 1
ATOM 1590 N N . GLY A 1 202 ? 11.305 -13.703 8.75 1 84.56 202 GLY A N 1
ATOM 1591 C CA . GLY A 1 202 ? 10.969 -15.008 8.203 1 84.56 202 GLY A CA 1
ATOM 1592 C C . GLY A 1 202 ? 12.188 -15.883 7.938 1 84.56 202 GLY A C 1
ATOM 1593 O O . GLY A 1 202 ? 12.047 -17.031 7.527 1 84.56 202 GLY A O 1
ATOM 1594 N N . GLY A 1 203 ? 13.367 -15.32 8.117 1 88.31 203 GLY A N 1
ATOM 1595 C CA . GLY A 1 203 ? 14.57 -16.141 8.047 1 88.31 203 GLY A CA 1
ATOM 1596 C C . GLY A 1 203 ? 15.438 -15.828 6.848 1 88.31 203 GLY A C 1
ATOM 1597 O O . GLY A 1 203 ? 16.484 -16.453 6.656 1 88.31 203 GLY A O 1
ATOM 1598 N N . GLU A 1 204 ? 15.055 -14.906 6.105 1 87.88 204 GLU A N 1
ATOM 1599 C CA . GLU A 1 204 ? 15.883 -14.555 4.957 1 87.88 204 GLU A CA 1
ATOM 1600 C C . GLU A 1 204 ? 17.156 -13.852 5.398 1 87.88 204 GLU A C 1
ATOM 1602 O O . GLU A 1 204 ? 17.141 -13.047 6.328 1 87.88 204 GLU A O 1
ATOM 1607 N N . GLU A 1 205 ? 18.172 -14.203 4.719 1 92.06 205 GLU A N 1
ATOM 1608 C CA . GLU A 1 205 ? 19.453 -13.625 5.074 1 92.06 205 GLU A CA 1
ATOM 1609 C C . GLU A 1 205 ? 19.547 -12.164 4.66 1 92.06 205 GLU A C 1
ATOM 1611 O O . GLU A 1 205 ? 19.172 -11.805 3.541 1 92.06 205 GLU A O 1
ATOM 1616 N N . ARG A 1 206 ? 20.109 -11.383 5.473 1 95.44 206 ARG A N 1
ATOM 1617 C CA . ARG A 1 206 ? 20.188 -9.938 5.262 1 95.44 206 ARG A CA 1
ATOM 1618 C C . ARG A 1 206 ? 21 -9.609 4.016 1 95.44 206 ARG A C 1
ATOM 1620 O O . ARG A 1 206 ? 20.625 -8.727 3.24 1 95.44 206 ARG A O 1
ATOM 1627 N N . GLU A 1 207 ? 22.062 -10.32 3.822 1 95.5 207 GLU A N 1
ATOM 1628 C CA . GLU A 1 207 ? 22.938 -10.086 2.676 1 95.5 207 GLU A CA 1
ATOM 1629 C C . GLU A 1 207 ? 22.219 -10.398 1.364 1 95.5 207 GLU A C 1
ATOM 1631 O O . GLU A 1 207 ? 22.391 -9.688 0.373 1 95.5 207 GLU A O 1
ATOM 1636 N N . ASP A 1 208 ? 21.484 -11.391 1.411 1 90.44 208 ASP A N 1
ATOM 1637 C CA . ASP A 1 208 ? 20.719 -11.766 0.224 1 90.44 208 ASP A CA 1
ATOM 1638 C C . ASP A 1 208 ? 19.672 -10.711 -0.115 1 90.44 208 ASP A C 1
ATOM 1640 O O . ASP A 1 208 ? 19.516 -10.344 -1.28 1 90.44 208 ASP A O 1
ATOM 1644 N N . LEU A 1 209 ? 19 -10.25 0.897 1 91.38 209 LEU A N 1
ATOM 1645 C CA . LEU A 1 209 ? 17.984 -9.219 0.709 1 91.38 209 LEU A CA 1
ATOM 1646 C C . LEU A 1 209 ? 18.609 -7.93 0.189 1 91.38 209 LEU A C 1
ATOM 1648 O O . LEU A 1 209 ? 18.047 -7.281 -0.7 1 91.38 209 LEU A O 1
ATOM 1652 N N . ALA A 1 210 ? 19.734 -7.578 0.763 1 94.44 210 ALA A N 1
ATOM 1653 C CA . ALA A 1 210 ? 20.438 -6.379 0.319 1 94.44 210 ALA A CA 1
ATOM 1654 C C . ALA A 1 210 ? 20.766 -6.457 -1.169 1 94.44 210 ALA A C 1
ATOM 1656 O O . ALA A 1 210 ? 20.562 -5.492 -1.909 1 94.44 210 ALA A O 1
ATOM 1657 N N . ALA A 1 211 ? 21.203 -7.59 -1.599 1 90.38 211 ALA A N 1
ATOM 1658 C CA . ALA A 1 211 ? 21.578 -7.789 -2.994 1 90.38 211 ALA A CA 1
ATOM 1659 C C . ALA A 1 211 ? 20.344 -7.828 -3.898 1 90.38 211 ALA A C 1
ATOM 1661 O O . ALA A 1 211 ? 20.312 -7.172 -4.941 1 90.38 211 ALA A O 1
ATOM 1662 N N . ASP A 1 212 ? 19.375 -8.5 -3.473 1 86.12 212 ASP A N 1
ATOM 1663 C CA . ASP A 1 212 ? 18.188 -8.727 -4.281 1 86.12 212 ASP A CA 1
ATOM 1664 C C . ASP A 1 212 ? 17.422 -7.418 -4.516 1 86.12 212 ASP A C 1
ATOM 1666 O O . ASP A 1 212 ? 16.875 -7.195 -5.598 1 86.12 212 ASP A O 1
ATOM 1670 N N . TYR A 1 213 ? 17.453 -6.582 -3.496 1 89.44 213 TYR A N 1
ATOM 1671 C CA . TYR A 1 213 ? 16.578 -5.422 -3.564 1 89.44 213 TYR A CA 1
ATOM 1672 C C . TYR A 1 213 ? 17.391 -4.133 -3.684 1 89.44 213 TYR A C 1
ATOM 1674 O O . TYR A 1 213 ? 16.828 -3.035 -3.623 1 89.44 213 TYR A O 1
ATOM 1682 N N . GLY A 1 214 ? 18.656 -4.293 -3.82 1 90.69 214 GLY A N 1
ATOM 1683 C CA . GLY A 1 214 ? 19.516 -3.129 -4.004 1 90.69 214 GLY A CA 1
ATOM 1684 C C . GLY A 1 214 ? 19.562 -2.23 -2.781 1 90.69 214 GLY A C 1
ATOM 1685 O O . GLY A 1 214 ? 19.453 -1.009 -2.896 1 90.69 214 GLY A O 1
ATOM 1686 N N . LEU A 1 215 ? 19.609 -2.814 -1.658 1 95.25 215 LEU A N 1
ATOM 1687 C CA . LEU A 1 215 ? 19.672 -2.086 -0.396 1 95.25 215 LEU A CA 1
ATOM 1688 C C . LEU A 1 215 ? 21.016 -2.297 0.3 1 95.25 215 LEU A C 1
ATOM 1690 O O . LEU A 1 215 ? 21.719 -3.258 0.001 1 95.25 215 LEU A O 1
ATOM 1694 N N . SER A 1 216 ? 21.328 -1.399 1.166 1 96.75 216 SER A N 1
ATOM 1695 C CA . SER A 1 216 ? 22.469 -1.596 2.049 1 96.75 216 SER A CA 1
ATOM 1696 C C . SER A 1 216 ? 22.078 -2.373 3.301 1 96.75 216 SER A C 1
ATOM 1698 O O . SER A 1 216 ? 20.891 -2.477 3.627 1 96.75 216 SER A O 1
ATOM 1700 N N . LEU A 1 217 ? 23.094 -2.895 3.939 1 97.31 217 LEU A N 1
ATOM 1701 C CA . LEU A 1 217 ? 22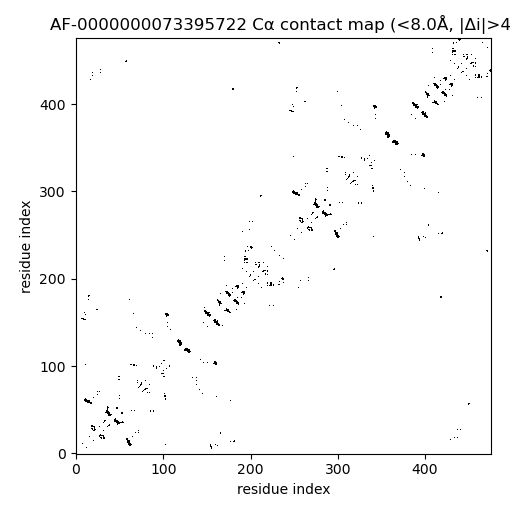.828 -3.58 5.199 1 97.31 217 LEU A CA 1
ATOM 1702 C C . LEU A 1 217 ? 22.25 -2.617 6.234 1 97.31 217 LEU A C 1
ATOM 1704 O O . LEU A 1 217 ? 21.438 -3.012 7.066 1 97.31 217 LEU A O 1
ATOM 1708 N N . LYS A 1 218 ? 22.672 -1.42 6.164 1 97.38 218 LYS A N 1
ATOM 1709 C CA . LYS A 1 218 ? 22.125 -0.406 7.059 1 97.38 218 LYS A CA 1
ATOM 1710 C C . LYS A 1 218 ? 20.625 -0.203 6.797 1 97.38 218 LYS A C 1
ATOM 1712 O O . LYS A 1 218 ? 19.844 -0.076 7.738 1 97.38 218 LYS A O 1
ATOM 1717 N N . GLN A 1 219 ? 20.312 -0.15 5.598 1 97.25 219 GLN A N 1
ATOM 1718 C CA . GLN A 1 219 ? 18.906 0.005 5.234 1 97.25 219 GLN A CA 1
ATOM 1719 C C . GLN A 1 219 ? 18.078 -1.188 5.703 1 97.25 219 GLN A C 1
ATOM 1721 O O . GLN A 1 219 ? 16.938 -1.027 6.133 1 97.25 219 GLN A O 1
ATOM 1726 N N . ILE A 1 220 ? 18.641 -2.34 5.609 1 97.31 220 ILE A N 1
ATOM 1727 C CA . ILE A 1 220 ? 17.969 -3.525 6.121 1 97.31 220 ILE A CA 1
ATOM 1728 C C . ILE A 1 220 ? 17.719 -3.377 7.617 1 97.31 220 ILE A C 1
ATOM 1730 O O . ILE A 1 220 ? 16.625 -3.641 8.102 1 97.31 220 ILE A O 1
ATOM 1734 N N . GLN A 1 221 ? 18.766 -2.953 8.281 1 97.56 221 GLN A N 1
ATOM 1735 C CA . GLN A 1 221 ? 18.625 -2.754 9.719 1 97.56 221 GLN A CA 1
ATOM 1736 C C . GLN A 1 221 ? 17.594 -1.678 10.023 1 97.56 221 GLN A C 1
ATOM 1738 O O . GLN A 1 221 ? 16.781 -1.824 10.953 1 97.56 221 GLN A O 1
ATOM 1743 N N . ASP A 1 222 ? 17.625 -0.618 9.281 1 97.56 222 ASP A N 1
ATOM 1744 C CA . ASP A 1 222 ? 16.656 0.457 9.469 1 97.56 222 ASP A CA 1
ATOM 1745 C C . ASP A 1 222 ? 15.234 -0.052 9.266 1 97.56 222 ASP A C 1
ATOM 1747 O O . ASP A 1 222 ? 14.305 0.395 9.945 1 97.56 222 ASP A O 1
ATOM 1751 N N . ALA A 1 223 ? 15.047 -0.913 8.297 1 97.25 223 ALA A N 1
ATOM 1752 C CA . ALA A 1 223 ? 13.734 -1.512 8.062 1 97.25 223 ALA A CA 1
ATOM 1753 C C . ALA A 1 223 ? 13.219 -2.223 9.305 1 97.25 223 ALA A C 1
ATOM 1755 O O . ALA A 1 223 ? 12.055 -2.059 9.688 1 97.25 223 ALA A O 1
ATOM 1756 N N . ILE A 1 224 ? 14.125 -2.938 9.883 1 96.75 224 ILE A N 1
ATOM 1757 C CA . ILE A 1 224 ? 13.773 -3.688 11.078 1 96.75 224 ILE A CA 1
ATOM 1758 C C . ILE A 1 224 ? 13.438 -2.721 12.211 1 96.75 224 ILE A C 1
ATOM 1760 O O . ILE A 1 224 ? 12.391 -2.836 12.852 1 96.75 224 ILE A O 1
ATOM 1764 N N . ASP A 1 225 ? 14.289 -1.788 12.43 1 97 225 ASP A N 1
ATOM 1765 C CA . ASP A 1 225 ? 14.125 -0.848 13.539 1 97 225 ASP A CA 1
ATOM 1766 C C . ASP A 1 225 ? 12.867 0.004 13.352 1 97 225 ASP A C 1
ATOM 1768 O O . ASP A 1 225 ? 12.133 0.256 14.305 1 97 225 ASP A O 1
ATOM 1772 N N . TYR A 1 226 ? 12.633 0.473 12.156 1 95.81 226 TYR A N 1
ATOM 1773 C CA . TYR A 1 226 ? 11.453 1.262 11.82 1 95.81 226 TYR A CA 1
ATOM 1774 C C . TYR A 1 226 ? 10.18 0.474 12.094 1 95.81 226 TYR A C 1
ATOM 1776 O O . TYR A 1 226 ? 9.242 0.989 12.711 1 95.81 226 TYR A O 1
ATOM 1784 N N . THR A 1 227 ? 10.133 -0.736 11.609 1 93.12 227 THR A N 1
ATOM 1785 C CA . THR A 1 227 ? 8.969 -1.599 11.758 1 93.12 227 THR A CA 1
ATOM 1786 C C . THR A 1 227 ? 8.688 -1.883 13.234 1 93.12 227 THR A C 1
ATOM 1788 O O . THR A 1 227 ? 7.531 -1.885 13.656 1 93.12 227 THR A O 1
ATOM 1791 N N . LYS A 1 228 ? 9.742 -2.08 14 1 92.06 228 LYS A N 1
ATOM 1792 C CA . LYS A 1 228 ? 9.594 -2.322 15.43 1 92.06 228 LYS A CA 1
ATOM 1793 C C . LYS A 1 228 ? 9.125 -1.067 16.156 1 92.06 228 LYS A C 1
ATOM 1795 O O . LYS A 1 228 ? 8.203 -1.127 16.969 1 92.06 228 LYS A O 1
ATOM 1800 N N . LYS A 1 229 ? 9.773 -0.026 15.836 1 90.31 229 LYS A N 1
ATOM 1801 C CA . LYS A 1 229 ? 9.484 1.234 16.516 1 90.31 229 LYS A CA 1
ATOM 1802 C C . LYS A 1 229 ? 8.008 1.6 16.406 1 90.31 229 LYS A C 1
ATOM 1804 O O . LYS A 1 229 ? 7.391 2.01 17.391 1 90.31 229 LYS A O 1
ATOM 1809 N N . TYR A 1 230 ? 7.438 1.397 15.273 1 86.31 230 TYR A N 1
ATOM 1810 C CA . TYR A 1 230 ? 6.07 1.841 15.039 1 86.31 230 TYR A CA 1
ATOM 1811 C C . TYR A 1 230 ? 5.102 0.666 15.086 1 86.31 230 TYR A C 1
ATOM 1813 O O . TYR A 1 230 ? 3.914 0.819 14.789 1 86.31 230 TYR A O 1
ATOM 1821 N N . ARG A 1 231 ? 5.625 -0.516 15.43 1 82.5 231 ARG A N 1
ATOM 1822 C CA . ARG A 1 231 ? 4.816 -1.716 15.609 1 82.5 231 ARG A CA 1
ATOM 1823 C C . ARG A 1 231 ? 3.961 -1.989 14.375 1 82.5 231 ARG A C 1
ATOM 1825 O O . ARG A 1 231 ? 2.752 -2.205 14.492 1 82.5 231 ARG A O 1
ATOM 1832 N N . LEU A 1 232 ? 4.648 -1.979 13.227 1 84.19 232 LEU A N 1
ATOM 1833 C CA . LEU A 1 232 ? 3.936 -2.07 11.953 1 84.19 232 LEU A CA 1
ATOM 1834 C C . LEU A 1 232 ? 3.727 -3.527 11.555 1 84.19 232 LEU A C 1
ATOM 1836 O O . LEU A 1 232 ? 2.918 -3.822 10.672 1 84.19 232 LEU A O 1
ATOM 1840 N N . ALA A 1 233 ? 4.414 -4.449 12.18 1 81.19 233 ALA A N 1
ATOM 1841 C CA . ALA A 1 233 ? 4.289 -5.891 11.984 1 81.19 233 ALA A CA 1
ATOM 1842 C C . ALA A 1 233 ? 4.77 -6.656 13.219 1 81.19 233 ALA A C 1
ATOM 1844 O O . ALA A 1 233 ? 5.543 -6.125 14.023 1 81.19 233 ALA A O 1
ATOM 1845 N N . ARG A 1 234 ? 4.293 -7.82 13.328 1 78.25 234 ARG A N 1
ATOM 1846 C CA . ARG A 1 234 ? 4.789 -8.672 14.406 1 78.25 234 ARG A CA 1
ATOM 1847 C C . ARG A 1 234 ? 6.09 -9.367 14 1 78.25 234 ARG A C 1
ATOM 1849 O O . ARG A 1 234 ? 6.09 -10.234 13.125 1 78.25 234 ARG A O 1
ATOM 1856 N N . LEU A 1 235 ? 7.215 -8.922 14.57 1 81.38 235 LEU A N 1
ATOM 1857 C CA . LEU A 1 235 ? 8.523 -9.516 14.297 1 81.38 235 LEU A CA 1
ATOM 1858 C C . LEU A 1 235 ? 8.992 -10.352 15.477 1 81.38 235 LEU A C 1
ATOM 1860 O O . LEU A 1 235 ? 9.039 -9.867 16.609 1 81.38 235 LEU A O 1
ATOM 1864 N N . VAL A 1 236 ? 9.227 -11.594 15.258 1 76.94 236 VAL A N 1
ATOM 1865 C CA . VAL A 1 236 ? 9.586 -12.516 16.328 1 76.94 236 VAL A CA 1
ATOM 1866 C C . VAL A 1 236 ? 11.102 -12.703 16.359 1 76.94 236 VAL A C 1
ATOM 1868 O O . VAL A 1 236 ? 11.695 -12.781 17.438 1 76.94 236 VAL A O 1
ATOM 1871 N N . ALA A 1 237 ? 11.68 -12.859 15.211 1 71.75 237 ALA A N 1
ATOM 1872 C CA . ALA A 1 237 ? 13.094 -13.227 15.148 1 71.75 237 ALA A CA 1
ATOM 1873 C C . ALA A 1 237 ? 13.969 -12.016 14.852 1 71.75 237 ALA A C 1
ATOM 1875 O O . ALA A 1 237 ? 15.172 -12.031 15.109 1 71.75 237 ALA A O 1
ATOM 18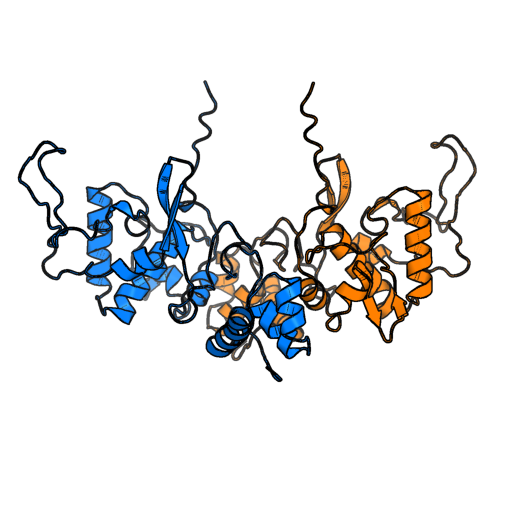76 N N . ALA A 1 238 ? 13.312 -11.047 14.398 1 71.44 238 ALA A N 1
ATOM 1877 C CA . ALA A 1 238 ? 14.141 -9.938 13.945 1 71.44 238 ALA A CA 1
ATOM 1878 C C . ALA A 1 238 ? 14.43 -8.961 15.086 1 71.44 238 ALA A C 1
ATOM 1880 O O . ALA A 1 238 ? 13.648 -8.859 16.031 1 71.44 238 ALA A O 1
ATOM 1881 N N . MET B 1 1 ? 7.727 5.973 -39.688 1 24.17 1 MET B N 1
ATOM 1882 C CA . MET B 1 1 ? 8.07 4.891 -38.781 1 24.17 1 MET B CA 1
ATOM 1883 C C . MET B 1 1 ? 7.262 5 -37.469 1 24.17 1 MET B C 1
ATOM 1885 O O . MET B 1 1 ? 7.418 5.961 -36.719 1 24.17 1 MET B O 1
ATOM 1889 N N . ARG B 1 2 ? 6.004 4.637 -37.5 1 26.69 2 ARG B N 1
ATOM 1890 C CA . ARG B 1 2 ? 5.039 4.793 -36.438 1 26.69 2 ARG B CA 1
ATOM 1891 C C . ARG B 1 2 ? 5.598 4.262 -35.094 1 26.69 2 ARG B C 1
ATOM 1893 O O . ARG B 1 2 ? 6.16 3.166 -35.062 1 26.69 2 ARG B O 1
ATOM 1900 N N . ALA B 1 3 ? 6.18 5.043 -34.344 1 34.41 3 ALA B N 1
ATOM 1901 C CA . ALA B 1 3 ? 6.617 4.719 -33 1 34.41 3 ALA B CA 1
ATOM 1902 C C . ALA B 1 3 ? 5.652 3.744 -32.344 1 34.41 3 ALA B C 1
ATOM 1904 O O . ALA B 1 3 ? 4.504 4.09 -32.062 1 34.41 3 ALA B O 1
ATOM 1905 N N . ASP B 1 4 ? 5.438 2.566 -32.781 1 33.94 4 ASP B N 1
ATOM 1906 C CA . ASP B 1 4 ? 4.559 1.483 -32.375 1 33.94 4 ASP B CA 1
ATOM 1907 C C . ASP B 1 4 ? 4.551 1.353 -30.844 1 33.94 4 ASP B C 1
ATOM 1909 O O . ASP B 1 4 ? 5.547 0.935 -30.25 1 33.94 4 ASP B O 1
ATOM 1913 N N . MET B 1 5 ? 4.098 2.18 -30.078 1 41.69 5 MET B N 1
ATOM 1914 C CA . MET B 1 5 ? 3.947 2.221 -28.641 1 41.69 5 MET B CA 1
ATOM 1915 C C . MET B 1 5 ? 3.365 0.913 -28.109 1 41.69 5 MET B C 1
ATOM 1917 O O . MET B 1 5 ? 2.176 0.641 -28.297 1 41.69 5 MET B O 1
ATOM 1921 N N . SER B 1 6 ? 3.992 -0.234 -28.312 1 49.09 6 SER B N 1
ATOM 1922 C CA . SER B 1 6 ? 3.578 -1.575 -27.906 1 49.09 6 SER B CA 1
ATOM 1923 C C . SER B 1 6 ? 2.865 -1.553 -26.562 1 49.09 6 SER B C 1
ATOM 1925 O O . SER B 1 6 ? 3.432 -1.112 -25.562 1 49.09 6 SER B O 1
ATOM 1927 N N . VAL B 1 7 ? 1.607 -1.287 -26.594 1 59.47 7 VAL B N 1
ATOM 1928 C CA . VAL B 1 7 ? 0.724 -1.326 -25.422 1 59.47 7 VAL B CA 1
ATOM 1929 C C . VAL B 1 7 ? 0.952 -2.619 -24.641 1 59.47 7 VAL B C 1
ATOM 1931 O O . VAL B 1 7 ? 0.799 -3.715 -25.188 1 59.47 7 VAL B O 1
ATOM 1934 N N . THR B 1 8 ? 1.803 -2.564 -23.609 1 78.94 8 THR B N 1
ATOM 1935 C CA . THR B 1 8 ? 2.148 -3.699 -22.766 1 78.94 8 THR B CA 1
ATOM 1936 C C . THR B 1 8 ? 0.956 -4.121 -21.922 1 78.94 8 THR B C 1
ATOM 1938 O O . THR B 1 8 ? 0.198 -3.273 -21.438 1 78.94 8 THR B O 1
ATOM 1941 N N . SER B 1 9 ? 0.463 -5.41 -22.062 1 83.5 9 SER B N 1
ATOM 1942 C CA . SER B 1 9 ? -0.604 -6 -21.25 1 83.5 9 SER B CA 1
ATOM 1943 C C . SER B 1 9 ? -0.433 -5.664 -19.781 1 83.5 9 SER B C 1
ATOM 1945 O O . SER B 1 9 ? 0.692 -5.578 -19.281 1 83.5 9 SER B O 1
ATOM 1947 N N . MET B 1 10 ? -1.513 -5.426 -19.156 1 86.94 10 MET B N 1
ATOM 1948 C CA . MET B 1 10 ? -1.455 -5.23 -17.703 1 86.94 10 MET B CA 1
ATOM 1949 C C . MET B 1 10 ? -0.769 -6.406 -17.031 1 86.94 10 MET B C 1
ATOM 1951 O O . MET B 1 10 ? -0.189 -6.258 -15.953 1 86.94 10 MET B O 1
ATOM 1955 N N . LEU B 1 11 ? -0.806 -7.531 -17.688 1 89.44 11 LEU B N 1
ATOM 1956 C CA . LEU B 1 11 ? -0.18 -8.719 -17.109 1 89.44 11 LEU B CA 1
ATOM 1957 C C . LEU B 1 11 ? 1.326 -8.523 -16.969 1 89.44 11 LEU B C 1
ATOM 1959 O O . LEU B 1 11 ? 1.961 -9.148 -16.125 1 89.44 11 LEU B O 1
ATOM 1963 N N . ASP B 1 12 ? 1.86 -7.641 -17.703 1 91.5 12 ASP B N 1
ATOM 1964 C CA . ASP B 1 12 ? 3.309 -7.457 -17.719 1 91.5 12 ASP B CA 1
ATOM 1965 C C . ASP B 1 12 ? 3.742 -6.395 -16.719 1 91.5 12 ASP B C 1
ATOM 1967 O O . ASP B 1 12 ? 4.938 -6.16 -16.531 1 91.5 12 ASP B O 1
ATOM 1971 N N . ARG B 1 13 ? 2.754 -5.84 -16.078 1 90.5 13 ARG B N 1
ATOM 1972 C CA . ARG B 1 13 ? 3.07 -4.797 -15.102 1 90.5 13 ARG B CA 1
ATOM 1973 C C . ARG B 1 13 ? 3.762 -5.383 -13.875 1 90.5 13 ARG B C 1
ATOM 1975 O O . ARG B 1 13 ? 3.256 -6.324 -13.266 1 90.5 13 ARG B O 1
ATOM 1982 N N . GLU B 1 14 ? 4.969 -4.828 -13.578 1 92.25 14 GLU B N 1
ATOM 1983 C CA . GLU B 1 14 ? 5.645 -5.188 -12.336 1 92.25 14 GLU B CA 1
ATOM 1984 C C . GLU B 1 14 ? 4.961 -4.547 -11.125 1 92.25 14 GLU B C 1
ATOM 1986 O O . GLU B 1 14 ? 4.902 -3.322 -11.016 1 92.25 14 GLU B O 1
ATOM 1991 N N . VAL B 1 15 ? 4.492 -5.406 -10.219 1 92.38 15 VAL B N 1
ATOM 1992 C CA . VAL B 1 15 ? 3.623 -4.887 -9.172 1 92.38 15 VAL B CA 1
ATOM 1993 C C . VAL B 1 15 ? 4.203 -5.227 -7.797 1 92.38 15 VAL B C 1
ATOM 1995 O O . VAL B 1 15 ? 4.141 -4.414 -6.871 1 92.38 15 VAL B O 1
ATOM 1998 N N . TYR B 1 16 ? 4.828 -6.422 -7.676 1 93.44 16 TYR B N 1
ATOM 1999 C CA . TYR B 1 16 ? 5.188 -6.895 -6.344 1 93.44 16 TYR B CA 1
ATOM 2000 C C . TYR B 1 16 ? 6.652 -7.316 -6.289 1 93.44 16 TYR B C 1
ATOM 2002 O O . TYR B 1 16 ? 7.266 -7.578 -7.328 1 93.44 16 TYR B O 1
ATOM 2010 N N . VAL B 1 17 ? 7.121 -7.375 -5.133 1 90.62 17 VAL B N 1
ATOM 2011 C CA . VAL B 1 17 ? 8.297 -8.188 -4.863 1 90.62 17 VAL B CA 1
ATOM 2012 C C . VAL B 1 17 ? 7.875 -9.57 -4.375 1 90.62 17 VAL B C 1
ATOM 2014 O O . VAL B 1 17 ? 6.719 -9.773 -3.99 1 90.62 17 VAL B O 1
ATOM 2017 N N . TYR B 1 18 ? 8.789 -10.5 -4.379 1 92.88 18 TYR B N 1
ATOM 2018 C CA . TYR B 1 18 ? 8.461 -11.891 -4.09 1 92.88 18 TYR B CA 1
ATOM 2019 C C . TYR B 1 18 ? 7.828 -12.031 -2.711 1 92.88 18 TYR B C 1
ATOM 2021 O O . TYR B 1 18 ? 6.836 -12.742 -2.545 1 92.88 18 TYR B O 1
ATOM 2029 N N . ALA B 1 19 ? 8.344 -11.336 -1.785 1 89.19 19 ALA B N 1
ATOM 2030 C CA . ALA B 1 19 ? 7.875 -11.461 -0.407 1 89.19 19 ALA B CA 1
ATOM 2031 C C . ALA B 1 19 ? 6.434 -10.984 -0.269 1 89.19 19 ALA B C 1
ATOM 2033 O O . ALA B 1 19 ? 5.664 -11.531 0.529 1 89.19 19 ALA B O 1
ATOM 2034 N N . GLU B 1 20 ? 6.07 -9.969 -1.006 1 90.75 20 GLU B N 1
ATOM 2035 C CA . GLU B 1 20 ? 4.691 -9.484 -0.983 1 90.75 20 GLU B CA 1
ATOM 2036 C C . GLU B 1 20 ? 3.732 -10.523 -1.562 1 90.75 20 GLU B C 1
ATOM 2038 O O . GLU B 1 20 ? 2.605 -10.664 -1.085 1 90.75 20 GLU B O 1
ATOM 2043 N N . VAL B 1 21 ? 4.176 -11.195 -2.602 1 94.56 21 VAL B N 1
ATOM 2044 C CA . VAL B 1 21 ? 3.373 -12.258 -3.195 1 94.56 21 VAL B CA 1
ATOM 2045 C C . VAL B 1 21 ? 3.107 -13.344 -2.16 1 94.56 21 VAL B C 1
ATOM 2047 O O . VAL B 1 21 ? 1.966 -13.773 -1.975 1 94.56 21 VAL B O 1
ATOM 2050 N N . ASP B 1 22 ? 4.164 -13.82 -1.49 1 91.75 22 ASP B N 1
ATOM 2051 C CA . ASP B 1 22 ? 4.008 -14.828 -0.447 1 91.75 22 ASP B CA 1
ATOM 2052 C C . ASP B 1 22 ? 2.984 -14.391 0.596 1 91.75 22 ASP B C 1
ATOM 2054 O O . ASP B 1 22 ? 2.107 -15.164 0.98 1 91.75 22 ASP B O 1
ATOM 2058 N N . LYS B 1 23 ? 3.047 -13.203 0.982 1 86.94 23 LYS B N 1
ATOM 2059 C CA . LYS B 1 23 ? 2.184 -12.664 2.031 1 86.94 23 LYS B CA 1
ATOM 2060 C C . LYS B 1 23 ? 0.735 -12.578 1.561 1 86.94 23 LYS B C 1
ATOM 2062 O O . LYS B 1 23 ? -0.178 -13.023 2.258 1 86.94 23 LYS B O 1
ATOM 2067 N N . LEU B 1 24 ? 0.564 -12.016 0.439 1 90.88 24 LEU B N 1
ATOM 2068 C CA . LEU B 1 24 ? -0.78 -11.75 -0.063 1 90.88 24 LEU B CA 1
ATOM 2069 C C . LEU B 1 24 ? -1.519 -13.055 -0.351 1 90.88 24 LEU B C 1
ATOM 2071 O O . LEU B 1 24 ? -2.736 -13.133 -0.179 1 90.88 24 LEU B O 1
ATOM 2075 N N . ILE B 1 25 ? -0.771 -14.039 -0.753 1 91.06 25 ILE B N 1
ATOM 2076 C CA . ILE B 1 25 ? -1.393 -15.312 -1.114 1 91.06 25 ILE B CA 1
ATOM 2077 C C . ILE B 1 25 ? -1.427 -16.234 0.103 1 91.06 25 ILE B C 1
ATOM 2079 O O . ILE B 1 25 ? -2.201 -17.188 0.142 1 91.06 25 ILE B O 1
ATOM 2083 N N . GLY B 1 26 ? -0.641 -15.953 1.102 1 87.69 26 GLY B N 1
ATOM 2084 C CA . GLY B 1 26 ? -0.555 -16.812 2.273 1 87.69 26 GLY B CA 1
ATOM 2085 C C . GLY B 1 26 ? 0.372 -18 2.082 1 87.69 26 GLY B C 1
ATOM 2086 O O . GLY B 1 26 ? 0.067 -19.109 2.521 1 87.69 26 GLY B O 1
ATOM 2087 N N . LEU B 1 27 ? 1.497 -17.766 1.377 1 90.62 27 LEU B N 1
ATOM 2088 C CA . LEU B 1 27 ? 2.49 -18.797 1.143 1 90.62 27 LEU B CA 1
ATOM 2089 C C . LEU B 1 27 ? 3.633 -18.703 2.146 1 90.62 27 LEU B C 1
ATOM 2091 O O . LEU B 1 27 ? 3.936 -17.609 2.639 1 90.62 27 LEU B O 1
ATOM 2095 N N . PRO B 1 28 ? 4.211 -19.859 2.416 1 87.88 28 PRO B N 1
ATOM 2096 C CA . PRO B 1 28 ? 5.457 -19.766 3.182 1 87.88 28 PRO B CA 1
ATOM 2097 C C . PRO B 1 28 ? 6.508 -18.906 2.498 1 87.88 28 PRO B C 1
ATOM 2099 O O . PRO B 1 28 ? 6.598 -18.891 1.267 1 87.88 28 PRO B O 1
ATOM 2102 N N . ALA B 1 29 ? 7.316 -18.297 3.258 1 84.56 29 ALA B N 1
ATOM 2103 C CA . ALA B 1 29 ? 8.32 -17.359 2.766 1 84.56 29 ALA B CA 1
ATOM 2104 C C . ALA B 1 29 ? 9.242 -18.031 1.749 1 84.56 29 ALA B C 1
ATOM 2106 O O . ALA B 1 29 ? 9.688 -19.172 1.954 1 84.56 29 ALA B O 1
ATOM 2107 N N . GLY B 1 30 ? 9.461 -17.359 0.669 1 88.5 30 GLY B N 1
ATOM 2108 C CA . GLY B 1 30 ? 10.391 -17.828 -0.346 1 88.5 30 GLY B CA 1
ATOM 2109 C C . GLY B 1 30 ? 9.727 -18.656 -1.432 1 88.5 30 GLY B C 1
ATOM 2110 O O . GLY B 1 30 ? 10.336 -18.938 -2.469 1 88.5 30 GLY B O 1
ATOM 2111 N N . THR B 1 31 ? 8.484 -19.047 -1.214 1 93.5 31 THR B N 1
ATOM 2112 C CA . THR B 1 31 ? 7.793 -19.906 -2.164 1 93.5 31 THR B CA 1
ATOM 2113 C C . THR B 1 31 ? 7.645 -19.203 -3.516 1 93.5 31 THR B C 1
ATOM 2115 O O . THR B 1 31 ? 7.914 -19.797 -4.559 1 93.5 31 THR B O 1
ATOM 2118 N N . ALA B 1 32 ? 7.211 -17.984 -3.498 1 95.81 32 ALA B N 1
ATOM 2119 C CA . ALA B 1 32 ? 7.012 -17.266 -4.746 1 95.81 32 ALA B CA 1
ATOM 2120 C C . ALA B 1 32 ? 8.305 -17.188 -5.551 1 95.81 32 ALA B C 1
ATOM 2122 O O . ALA B 1 32 ? 8.297 -17.422 -6.762 1 95.81 32 ALA B O 1
ATOM 2123 N N . LYS B 1 33 ? 9.359 -16.844 -4.922 1 93.5 33 LYS B N 1
ATOM 2124 C CA . LYS B 1 33 ? 10.641 -16.766 -5.609 1 93.5 33 LYS B CA 1
ATOM 2125 C C . LYS B 1 33 ? 11.016 -18.109 -6.23 1 93.5 33 LYS B C 1
ATOM 2127 O O . LYS B 1 33 ? 11.445 -18.172 -7.383 1 93.5 33 LYS B O 1
ATOM 2132 N N . ARG B 1 34 ? 10.836 -19.156 -5.484 1 94.44 34 ARG B N 1
ATOM 2133 C CA . ARG B 1 34 ? 11.164 -20.5 -5.965 1 94.44 34 ARG B CA 1
ATOM 2134 C C . ARG B 1 34 ? 10.305 -20.875 -7.164 1 94.44 34 ARG B C 1
ATOM 2136 O O . ARG B 1 34 ? 10.797 -21.438 -8.141 1 94.44 34 ARG B O 1
ATOM 2143 N N . TRP B 1 35 ? 9.016 -20.594 -7.066 1 96.69 35 TRP B N 1
ATOM 2144 C CA . TRP B 1 35 ? 8.086 -20.969 -8.125 1 96.69 35 TRP B CA 1
ATOM 2145 C C . TRP B 1 35 ? 8.297 -20.109 -9.367 1 96.69 35 TRP B C 1
ATOM 2147 O O . TRP B 1 35 ? 8.234 -20.609 -10.492 1 96.69 35 TRP B O 1
ATOM 2157 N N . ILE B 1 36 ? 8.555 -18.812 -9.172 1 97.25 36 ILE B N 1
ATOM 2158 C CA . ILE B 1 36 ? 8.578 -17.859 -10.281 1 97.25 36 ILE B CA 1
ATOM 2159 C C . ILE B 1 36 ? 9.969 -17.859 -10.914 1 97.25 36 ILE B C 1
ATOM 2161 O O . ILE B 1 36 ? 10.102 -17.828 -12.141 1 97.25 36 ILE B O 1
ATOM 2165 N N . ASN B 1 37 ? 10.969 -17.906 -10.133 1 95.56 37 ASN B N 1
ATOM 2166 C CA . ASN B 1 37 ? 12.312 -17.641 -10.641 1 95.56 37 ASN B CA 1
ATOM 2167 C C . ASN B 1 37 ? 13.227 -18.844 -10.469 1 95.56 37 ASN B C 1
ATOM 2169 O O . ASN B 1 37 ? 14.359 -18.844 -10.961 1 95.56 37 ASN B O 1
ATOM 2173 N N . GLY B 1 38 ? 12.789 -19.875 -9.805 1 94.75 38 GLY B N 1
ATOM 2174 C CA . GLY B 1 38 ? 13.664 -21 -9.547 1 94.75 38 GLY B CA 1
ATOM 2175 C C . GLY B 1 38 ? 14.68 -20.719 -8.453 1 94.75 38 GLY B C 1
ATOM 2176 O O . GLY B 1 38 ? 14.648 -19.672 -7.82 1 94.75 38 GLY B O 1
ATOM 2177 N N . TYR B 1 39 ? 15.469 -21.703 -8.117 1 90.5 39 TYR B N 1
ATOM 2178 C CA . TYR B 1 39 ? 16.453 -21.562 -7.051 1 90.5 39 TYR B CA 1
ATOM 2179 C C . TYR B 1 39 ? 17.516 -22.656 -7.145 1 90.5 39 TYR B C 1
ATOM 2181 O O . TYR B 1 39 ? 17.422 -23.562 -7.988 1 90.5 39 TYR B O 1
ATOM 2189 N N . GLU B 1 40 ? 18.562 -22.359 -6.469 1 90.31 40 GLU B N 1
ATOM 2190 C CA . GLU B 1 40 ? 19.625 -23.359 -6.34 1 90.31 40 GLU B CA 1
ATOM 2191 C C . GLU B 1 40 ? 19.75 -23.844 -4.898 1 90.31 40 GLU B C 1
ATOM 2193 O O . GLU B 1 40 ? 19.688 -23.047 -3.961 1 90.31 40 GLU B O 1
ATOM 2198 N N . ARG B 1 41 ? 19.844 -25.156 -4.789 1 87.31 41 ARG B N 1
ATOM 2199 C CA . ARG B 1 41 ? 20.031 -25.766 -3.471 1 87.31 41 ARG B CA 1
ATOM 2200 C C . ARG B 1 41 ? 20.969 -26.969 -3.543 1 87.31 41 ARG B C 1
ATOM 2202 O O . ARG B 1 41 ? 20.734 -27.891 -4.316 1 87.31 41 ARG B O 1
ATOM 2209 N N . GLY B 1 42 ? 22.016 -26.938 -2.66 1 88.31 42 GLY B N 1
ATOM 2210 C CA . GLY B 1 42 ? 22.938 -28.047 -2.637 1 88.31 42 GLY B CA 1
ATOM 2211 C C . GLY B 1 42 ? 23.641 -28.266 -3.965 1 88.31 42 GLY B C 1
ATOM 2212 O O . GLY B 1 42 ? 23.859 -29.406 -4.375 1 88.31 42 GLY B O 1
ATOM 2213 N N . GLY B 1 43 ? 23.828 -27.25 -4.656 1 88.62 43 GLY B N 1
ATOM 2214 C CA . GLY B 1 43 ? 24.5 -27.344 -5.941 1 88.62 43 GLY B CA 1
ATOM 2215 C C . GLY B 1 43 ? 23.562 -27.766 -7.066 1 88.62 43 GLY B C 1
ATOM 2216 O O . GLY B 1 43 ? 24 -27.906 -8.211 1 88.62 43 GLY B O 1
ATOM 2217 N N . LYS B 1 44 ? 22.406 -28.047 -6.691 1 92.5 44 LYS B N 1
ATOM 2218 C CA . LYS B 1 44 ? 21.422 -28.438 -7.703 1 92.5 44 LYS B CA 1
ATOM 2219 C C . LYS B 1 44 ? 20.547 -27.25 -8.109 1 92.5 44 LYS B C 1
ATOM 2221 O O . LYS B 1 44 ? 20.109 -26.469 -7.258 1 92.5 44 LYS B O 1
ATOM 2226 N N . ASP B 1 45 ? 20.312 -27.172 -9.375 1 92.56 45 ASP B N 1
ATOM 2227 C CA . ASP B 1 45 ? 19.484 -26.109 -9.922 1 92.56 45 ASP B CA 1
ATOM 2228 C C . ASP B 1 45 ? 18.031 -26.578 -10.047 1 92.56 45 ASP B C 1
ATOM 2230 O O . ASP B 1 45 ? 17.75 -27.672 -10.523 1 92.56 45 ASP B O 1
ATOM 2234 N N . HIS B 1 46 ? 17.141 -25.844 -9.57 1 93.31 46 HIS B N 1
ATOM 2235 C CA . HIS B 1 46 ? 15.703 -26.031 -9.727 1 93.31 46 HIS B CA 1
ATOM 2236 C C . HIS B 1 46 ? 15.086 -24.922 -10.562 1 93.31 46 HIS B C 1
ATOM 2238 O O . HIS B 1 46 ? 14.875 -23.812 -10.07 1 93.31 46 HIS B O 1
ATOM 2244 N N . PRO B 1 47 ? 14.797 -25.234 -11.82 1 94.69 47 PRO B N 1
ATOM 2245 C CA . PRO B 1 47 ? 14.312 -24.188 -12.727 1 94.69 47 PRO B CA 1
ATOM 2246 C C . PRO B 1 47 ? 12.961 -23.625 -12.297 1 94.69 47 PRO B C 1
ATOM 2248 O O . PRO B 1 47 ? 12.227 -24.266 -11.547 1 94.69 47 PRO B O 1
ATOM 2251 N N . PRO B 1 48 ? 12.68 -22.453 -12.797 1 96.38 48 PRO B N 1
ATOM 2252 C CA . PRO B 1 48 ? 11.391 -21.844 -12.469 1 96.38 48 PRO B CA 1
ATOM 2253 C C . PRO B 1 48 ? 10.203 -22.641 -13.016 1 96.38 48 PRO B C 1
ATOM 2255 O O . PRO B 1 48 ? 10.336 -23.328 -14.023 1 96.38 48 PRO B O 1
ATOM 2258 N N . ILE B 1 49 ? 9.133 -22.562 -12.336 1 94.44 49 ILE B N 1
ATOM 2259 C CA . ILE B 1 49 ? 7.879 -23.141 -12.805 1 94.44 49 ILE B CA 1
ATOM 2260 C C . ILE B 1 49 ? 7.125 -22.109 -13.648 1 94.44 49 ILE B C 1
ATOM 2262 O O . ILE B 1 49 ? 6.594 -22.453 -14.711 1 94.44 49 ILE B O 1
ATOM 2266 N N . LEU B 1 50 ? 7.141 -20.859 -13.281 1 95.31 50 LEU B N 1
ATOM 2267 C CA . LEU B 1 50 ? 6.227 -19.875 -13.859 1 95.31 50 LEU B CA 1
ATOM 2268 C C . LEU B 1 50 ? 6.938 -19 -14.891 1 95.31 50 LEU B C 1
ATOM 2270 O O . LEU B 1 50 ? 6.293 -18.391 -15.742 1 95.31 50 LEU B O 1
ATOM 2274 N N . ARG B 1 51 ? 8.242 -18.844 -14.828 1 95.31 51 ARG B N 1
ATOM 2275 C CA . ARG B 1 51 ? 9.039 -18.234 -15.883 1 95.31 51 ARG B CA 1
ATOM 2276 C C . ARG B 1 51 ? 9.719 -19.281 -16.75 1 95.31 51 ARG B C 1
ATOM 2278 O O . ARG B 1 51 ? 9.984 -20.391 -16.281 1 95.31 51 ARG B O 1
ATOM 2285 N N . VAL B 1 52 ? 9.977 -18.906 -17.969 1 91.62 52 VAL B N 1
ATOM 2286 C CA . VAL B 1 52 ? 10.719 -19.812 -18.844 1 91.62 52 VAL B CA 1
ATOM 2287 C C . VAL B 1 52 ? 12.18 -19.875 -18.406 1 91.62 52 VAL B C 1
ATOM 2289 O O . VAL B 1 52 ? 12.773 -20.969 -18.344 1 91.62 52 VAL B O 1
ATOM 2292 N N . THR B 1 53 ? 12.734 -18.719 -18.078 1 93.19 53 THR B N 1
ATOM 2293 C CA . THR B 1 53 ? 14.086 -18.594 -17.547 1 93.19 53 THR B CA 1
ATOM 2294 C C . THR B 1 53 ? 14.109 -17.656 -16.344 1 93.19 53 THR B C 1
ATOM 2296 O O . THR B 1 53 ? 13.305 -16.719 -16.266 1 93.19 53 THR B O 1
ATOM 2299 N N . PRO B 1 54 ? 15.039 -17.938 -15.398 1 92.88 54 PRO B N 1
ATOM 2300 C CA . PRO B 1 54 ? 15.148 -17.016 -14.266 1 92.88 54 PRO B CA 1
ATOM 2301 C C . PRO B 1 54 ? 15.406 -15.578 -14.703 1 92.88 54 PRO B C 1
ATOM 2303 O O . PRO B 1 54 ? 16.156 -15.344 -15.664 1 92.88 54 PRO B O 1
ATOM 2306 N N . GLY B 1 55 ? 14.758 -14.695 -14.062 1 89.19 55 GLY B N 1
ATOM 2307 C CA . GLY B 1 55 ? 14.977 -13.281 -14.336 1 89.19 55 GLY B CA 1
ATOM 2308 C C . GLY B 1 55 ? 15.891 -12.617 -13.32 1 89.19 55 GLY B C 1
ATOM 2309 O O . GLY B 1 55 ? 15.961 -13.047 -12.164 1 89.19 55 GLY B O 1
ATOM 2310 N N . ALA B 1 56 ? 16.547 -11.586 -13.82 1 86.62 56 ALA B N 1
ATOM 2311 C CA . ALA B 1 56 ? 17.391 -10.789 -12.938 1 86.62 56 ALA B CA 1
ATOM 2312 C C . ALA B 1 56 ? 16.625 -9.609 -12.352 1 86.62 56 ALA B C 1
ATOM 2314 O O . ALA B 1 56 ? 17.047 -8.461 -12.477 1 86.62 56 ALA B O 1
ATOM 2315 N N . THR B 1 57 ? 15.453 -9.844 -11.875 1 88.94 57 THR B N 1
ATOM 2316 C CA . THR B 1 57 ? 14.625 -8.789 -11.297 1 88.94 57 THR B CA 1
ATOM 2317 C C . THR B 1 57 ? 13.953 -9.273 -10.016 1 88.94 57 THR B C 1
ATOM 2319 O O . THR B 1 57 ? 13.547 -10.43 -9.922 1 88.94 57 THR B O 1
ATOM 2322 N N . PRO B 1 58 ? 13.961 -8.406 -9.094 1 87.81 58 PRO B N 1
ATOM 2323 C CA . PRO B 1 58 ? 13.234 -8.773 -7.875 1 87.81 58 PRO B CA 1
ATOM 2324 C C . PRO B 1 58 ? 11.734 -8.555 -7.996 1 87.81 58 PRO B C 1
ATOM 2326 O O . PRO B 1 58 ? 10.992 -8.781 -7.035 1 87.81 58 PRO B O 1
ATOM 2329 N N . TRP B 1 59 ? 11.281 -8.172 -9.172 1 91.81 59 TRP B N 1
ATOM 2330 C CA . TRP B 1 59 ? 9.883 -7.793 -9.336 1 91.81 59 TRP B CA 1
ATOM 2331 C C . TRP B 1 59 ? 9.07 -8.938 -9.938 1 91.81 59 TRP B C 1
ATOM 2333 O O . TRP B 1 59 ? 9.586 -9.711 -10.742 1 91.81 59 TRP B O 1
ATOM 2343 N N . VAL B 1 60 ? 7.875 -8.961 -9.508 1 95.81 60 VAL B N 1
ATOM 2344 C CA . VAL B 1 60 ? 6.879 -9.914 -9.984 1 95.81 60 VAL B CA 1
ATOM 2345 C C . VAL B 1 60 ? 5.789 -9.18 -10.758 1 95.81 60 VAL B C 1
ATOM 2347 O O . VAL B 1 60 ? 5.266 -8.164 -10.297 1 95.81 60 VAL B O 1
ATOM 2350 N N . THR B 1 61 ? 5.508 -9.656 -11.922 1 95.44 61 THR B N 1
ATOM 2351 C CA . THR B 1 61 ? 4.453 -9.047 -12.727 1 95.44 61 THR B CA 1
ATOM 2352 C C . THR B 1 61 ? 3.078 -9.484 -12.227 1 95.44 61 THR B C 1
ATOM 2354 O O . THR B 1 61 ? 2.963 -10.453 -11.484 1 95.44 61 THR B O 1
ATOM 2357 N N . TRP B 1 62 ? 2.021 -8.703 -12.609 1 94.25 62 TRP B N 1
ATOM 2358 C CA . TRP B 1 62 ? 0.656 -9.094 -12.273 1 94.25 62 TRP B CA 1
ATOM 2359 C C . TRP B 1 62 ? 0.348 -10.5 -12.797 1 94.25 62 TRP B C 1
ATOM 2361 O O . TRP B 1 62 ? -0.261 -11.305 -12.102 1 94.25 62 TRP B O 1
ATOM 2371 N N . GLY B 1 63 ? 0.755 -10.758 -14.016 1 92.75 63 GLY B N 1
ATOM 2372 C CA . GLY B 1 63 ? 0.556 -12.086 -14.578 1 92.75 63 GLY B CA 1
ATOM 2373 C C . GLY B 1 63 ? 1.166 -13.188 -13.727 1 92.75 63 GLY B C 1
ATOM 2374 O O . GLY B 1 63 ? 0.532 -14.219 -13.484 1 92.75 63 GLY B O 1
ATOM 2375 N N . GLU B 1 64 ? 2.383 -12.984 -13.32 1 96.12 64 GLU B N 1
ATOM 2376 C CA . GLU B 1 64 ? 3.059 -13.953 -12.469 1 96.12 64 GLU B CA 1
ATOM 2377 C C . GLU B 1 64 ? 2.348 -14.102 -11.125 1 96.12 64 GLU B C 1
ATOM 2379 O O . GLU B 1 64 ? 2.281 -15.195 -10.57 1 96.12 64 GLU B O 1
ATOM 2384 N N . PHE B 1 65 ? 1.812 -13.023 -10.625 1 96 65 PHE B N 1
ATOM 2385 C CA . PHE B 1 65 ? 1.051 -13.07 -9.383 1 96 65 PHE B CA 1
ATOM 2386 C C . PHE B 1 65 ? -0.187 -13.945 -9.539 1 96 65 PHE B C 1
ATOM 2388 O O . PHE B 1 65 ? -0.441 -14.82 -8.711 1 96 65 PHE B O 1
ATOM 2395 N N . VAL B 1 66 ? -0.886 -13.664 -10.57 1 91.12 66 VAL B N 1
ATOM 2396 C CA . VAL B 1 66 ? -2.105 -14.414 -10.844 1 91.12 66 VAL B CA 1
ATOM 2397 C C . VAL B 1 66 ? -1.776 -15.898 -10.977 1 91.12 66 VAL B C 1
ATOM 2399 O O . VAL B 1 66 ? -2.451 -16.75 -10.391 1 91.12 66 VAL B O 1
ATOM 2402 N N . GLU B 1 67 ? -0.759 -16.156 -11.688 1 91.75 67 GLU B N 1
ATOM 2403 C CA . GLU B 1 67 ? -0.39 -17.562 -11.891 1 91.75 67 GLU B CA 1
ATOM 2404 C C . GLU B 1 67 ? 0.06 -18.219 -10.586 1 91.75 67 GLU B C 1
ATOM 2406 O O . GLU B 1 67 ? -0.211 -19.391 -10.352 1 91.75 67 GLU B O 1
ATOM 2411 N N . THR B 1 68 ? 0.767 -17.469 -9.797 1 94.5 68 THR B N 1
ATOM 2412 C CA . THR B 1 68 ? 1.172 -18 -8.492 1 94.5 68 THR B CA 1
ATOM 2413 C C . THR B 1 68 ? -0.049 -18.328 -7.641 1 94.5 68 THR B C 1
ATOM 2415 O O . THR B 1 68 ? -0.088 -19.375 -6.98 1 94.5 68 THR B O 1
ATOM 2418 N N . ARG B 1 69 ? -0.96 -17.438 -7.641 1 91.81 69 ARG B N 1
ATOM 2419 C CA . ARG B 1 69 ? -2.193 -17.672 -6.895 1 91.81 69 ARG B CA 1
ATOM 2420 C C . ARG B 1 69 ? -2.9 -18.938 -7.383 1 91.81 69 ARG B C 1
ATOM 2422 O O . ARG B 1 69 ? -3.393 -19.734 -6.578 1 91.81 69 ARG B O 1
ATOM 2429 N N . MET B 1 70 ? -2.922 -19.094 -8.68 1 85.19 70 MET B N 1
ATOM 2430 C CA . MET B 1 70 ? -3.564 -20.266 -9.258 1 85.19 70 MET B CA 1
ATOM 2431 C C . MET B 1 70 ? -2.812 -21.547 -8.875 1 85.19 70 MET B C 1
ATOM 2433 O O . MET B 1 70 ? -3.426 -22.531 -8.492 1 85.19 70 MET B O 1
ATOM 2437 N N . LEU B 1 71 ? -1.54 -21.438 -9.047 1 88.56 71 LEU B N 1
ATOM 2438 C CA . LEU B 1 71 ? -0.709 -22.578 -8.688 1 88.56 71 LEU B CA 1
ATOM 2439 C C . LEU B 1 71 ? -0.939 -22.984 -7.234 1 88.56 71 LEU B C 1
ATOM 2441 O O . LEU B 1 71 ? -1.045 -24.172 -6.922 1 88.56 71 LEU B O 1
ATOM 2445 N N . ALA B 1 72 ? -1.016 -22.047 -6.379 1 90.25 72 ALA B N 1
ATOM 2446 C CA . ALA B 1 72 ? -1.24 -22.297 -4.957 1 90.25 72 ALA B CA 1
ATOM 2447 C C . ALA B 1 72 ? -2.611 -22.922 -4.723 1 90.25 72 ALA B C 1
ATOM 2449 O O . ALA B 1 72 ? -2.746 -23.859 -3.926 1 90.25 72 ALA B O 1
ATOM 2450 N N . GLU B 1 73 ? -3.559 -22.406 -5.383 1 82.31 73 GLU B N 1
ATOM 2451 C CA . GLU B 1 73 ? -4.914 -22.922 -5.234 1 82.31 73 GLU B CA 1
ATOM 2452 C C . GLU B 1 73 ? -4.992 -24.375 -5.68 1 82.31 73 GLU B C 1
ATOM 2454 O O . GLU B 1 73 ? -5.605 -25.219 -5 1 82.31 73 GLU B O 1
ATOM 2459 N N . TYR B 1 74 ? -4.367 -24.672 -6.785 1 80.75 74 TYR B N 1
ATOM 2460 C CA . TYR B 1 74 ? -4.379 -26.031 -7.305 1 80.75 74 TYR B CA 1
ATOM 2461 C C . TYR B 1 74 ? -3.621 -26.984 -6.379 1 80.75 74 TYR B C 1
ATOM 2463 O O . TYR B 1 74 ? -4.031 -28.125 -6.184 1 80.75 74 TYR B O 1
ATOM 2471 N N . ARG B 1 75 ? -2.578 -26.516 -5.879 1 86.19 75 ARG B N 1
ATOM 2472 C CA . ARG B 1 75 ? -1.774 -27.344 -4.996 1 86.19 75 ARG B CA 1
ATOM 2473 C C . ARG B 1 75 ? -2.484 -27.578 -3.666 1 86.19 75 ARG B C 1
ATOM 2475 O O . ARG B 1 75 ? -2.619 -28.719 -3.221 1 86.19 75 ARG B O 1
ATOM 2482 N N . ASP B 1 76 ? -2.961 -26.547 -3.074 1 85.56 76 ASP B N 1
ATOM 2483 C CA . ASP B 1 76 ? -3.393 -26.625 -1.682 1 85.56 76 ASP B CA 1
ATOM 2484 C C . ASP B 1 76 ? -4.852 -27.062 -1.58 1 85.56 76 ASP B C 1
ATOM 2486 O O . ASP B 1 76 ? -5.234 -27.75 -0.637 1 85.56 76 ASP B O 1
ATOM 2490 N N . ARG B 1 77 ? -5.652 -26.656 -2.449 1 76.88 77 ARG B N 1
ATOM 2491 C CA . ARG B 1 77 ? -7.074 -26.984 -2.352 1 76.88 77 ARG B CA 1
ATOM 2492 C C . ARG B 1 77 ? -7.414 -28.219 -3.17 1 76.88 77 ARG B C 1
ATOM 2494 O O . ARG B 1 77 ? -8.203 -29.062 -2.734 1 76.88 77 ARG B O 1
ATOM 2501 N N . ARG B 1 78 ? -6.77 -28.359 -4.258 1 74.81 78 ARG B N 1
ATOM 2502 C CA . ARG B 1 78 ? -7.117 -29.453 -5.148 1 74.81 78 ARG B CA 1
ATOM 2503 C C . ARG B 1 78 ? -6.086 -30.578 -5.059 1 74.81 78 ARG B C 1
ATOM 2505 O O . ARG B 1 78 ? -6.266 -31.641 -5.66 1 74.81 78 ARG B O 1
ATOM 2512 N N . LYS B 1 79 ? -5.062 -30.281 -4.488 1 83.69 79 LYS B N 1
ATOM 2513 C CA . LYS B 1 79 ? -4.023 -31.25 -4.199 1 83.69 79 LYS B CA 1
ATOM 2514 C C . LYS B 1 79 ? -3.367 -31.766 -5.48 1 83.69 79 LYS B C 1
ATOM 2516 O O . LYS B 1 79 ? -3.062 -32.938 -5.602 1 83.69 79 LYS B O 1
ATOM 2521 N N . VAL B 1 80 ? -3.283 -30.953 -6.43 1 78.56 80 VAL B N 1
ATOM 2522 C CA . VAL B 1 80 ? -2.555 -31.266 -7.652 1 78.56 80 VAL B CA 1
ATOM 2523 C C . VAL B 1 80 ? -1.054 -31.109 -7.414 1 78.56 80 VAL B C 1
ATOM 2525 O O . VAL B 1 80 ? -0.586 -30.031 -7.047 1 78.56 80 VAL B O 1
ATOM 2528 N N . PRO B 1 81 ? -0.333 -32.219 -7.582 1 86.06 81 PRO B N 1
ATOM 2529 C CA . PRO B 1 81 ? 1.11 -32.125 -7.348 1 86.06 81 PRO B CA 1
ATOM 2530 C C . PRO B 1 81 ? 1.791 -31.094 -8.242 1 86.06 81 PRO B C 1
ATOM 2532 O O . PRO B 1 81 ? 1.405 -30.922 -9.398 1 86.06 81 PRO B O 1
ATOM 2535 N N . ILE B 1 82 ? 2.85 -30.438 -7.793 1 89.31 82 ILE B N 1
ATOM 2536 C CA . ILE B 1 82 ? 3.553 -29.344 -8.461 1 89.31 82 ILE B CA 1
ATOM 2537 C C . ILE B 1 82 ? 4.133 -29.844 -9.781 1 89.31 82 ILE B C 1
ATOM 2539 O O . ILE B 1 82 ? 4.121 -29.125 -10.789 1 89.31 82 ILE B O 1
ATOM 2543 N N . VAL B 1 83 ? 4.66 -31.109 -9.828 1 85.12 83 VAL B N 1
ATOM 2544 C CA . VAL B 1 83 ? 5.277 -31.672 -11.023 1 85.12 83 VAL B CA 1
ATOM 2545 C C . VAL B 1 83 ? 4.254 -31.703 -12.156 1 85.12 83 VAL B C 1
ATOM 2547 O O . VAL B 1 83 ? 4.586 -31.438 -13.312 1 85.12 83 VAL B O 1
ATOM 2550 N N . ARG B 1 84 ? 3.09 -32 -11.805 1 81.44 84 ARG B N 1
ATOM 2551 C CA . ARG B 1 84 ? 2.02 -32.062 -12.797 1 81.44 84 ARG B CA 1
ATOM 2552 C C . ARG B 1 84 ? 1.644 -30.641 -13.266 1 81.44 84 ARG B C 1
ATOM 2554 O O . ARG B 1 84 ? 1.366 -30.422 -14.445 1 81.44 84 ARG B O 1
ATOM 2561 N N . GLN B 1 85 ? 1.584 -29.703 -12.328 1 83.69 85 GLN B N 1
ATOM 2562 C CA . GLN B 1 85 ? 1.266 -28.328 -12.68 1 83.69 85 GLN B CA 1
ATOM 2563 C C . GLN B 1 85 ? 2.34 -27.734 -13.586 1 83.69 85 GLN B C 1
ATOM 2565 O O . GLN B 1 85 ? 2.027 -27.016 -14.539 1 83.69 85 GLN B O 1
ATOM 2570 N N . ARG B 1 86 ? 3.537 -28.047 -13.273 1 88.06 86 ARG B N 1
ATOM 2571 C CA . ARG B 1 86 ? 4.645 -27.594 -14.109 1 88.06 86 ARG B CA 1
ATOM 2572 C C . ARG B 1 86 ? 4.488 -28.094 -15.539 1 88.06 86 ARG B C 1
ATOM 2574 O O . ARG B 1 86 ? 4.633 -27.328 -16.5 1 88.06 86 ARG B O 1
ATOM 2581 N N . ALA B 1 87 ? 4.262 -29.328 -15.656 1 81.56 87 ALA B N 1
ATOM 2582 C CA . ALA B 1 87 ? 4.109 -29.938 -16.984 1 81.56 87 ALA B CA 1
ATOM 2583 C C . ALA B 1 87 ? 2.969 -29.281 -17.75 1 81.56 87 ALA B C 1
ATOM 2585 O O . ALA B 1 87 ? 3.098 -29.031 -18.953 1 81.56 87 ALA B O 1
ATOM 2586 N N . ALA B 1 88 ? 1.904 -29.047 -17.062 1 77.94 88 ALA B N 1
ATOM 2587 C CA . ALA B 1 88 ? 0.739 -28.422 -17.688 1 77.94 88 ALA B CA 1
ATOM 2588 C C . ALA B 1 88 ? 1.062 -27.016 -18.188 1 77.94 88 ALA B C 1
ATOM 2590 O O . ALA B 1 88 ? 0.692 -26.641 -19.297 1 77.94 88 ALA B O 1
ATOM 2591 N N . ILE B 1 89 ? 1.679 -26.281 -17.359 1 85.25 89 ILE B N 1
ATOM 2592 C CA . ILE B 1 89 ? 2.023 -24.906 -17.688 1 85.25 89 ILE B CA 1
ATOM 2593 C C . ILE B 1 89 ? 2.949 -24.875 -18.891 1 85.25 89 ILE B C 1
ATOM 2595 O O . ILE B 1 89 ? 2.76 -24.078 -19.812 1 85.25 89 ILE B O 1
ATOM 2599 N N . GLU B 1 90 ? 3.918 -25.766 -18.953 1 84.62 90 GLU B N 1
ATOM 2600 C CA . GLU B 1 90 ? 4.859 -25.844 -20.062 1 84.62 90 GLU B CA 1
ATOM 2601 C C . GLU B 1 90 ? 4.148 -26.203 -21.375 1 84.62 90 GLU B C 1
ATOM 2603 O O . GLU B 1 90 ? 4.434 -25.625 -22.422 1 84.62 90 GLU B O 1
ATOM 2608 N N . GLU B 1 91 ? 3.277 -27.109 -21.25 1 77.81 91 GLU B N 1
ATOM 2609 C CA . GLU B 1 91 ? 2.512 -27.531 -22.422 1 77.81 91 GLU B CA 1
ATOM 2610 C C . GLU B 1 91 ? 1.637 -26.391 -22.953 1 77.81 91 GLU B C 1
ATOM 2612 O O . GLU B 1 91 ? 1.561 -26.172 -24.156 1 77.81 91 GLU B O 1
ATOM 2617 N N . LEU B 1 92 ? 0.973 -25.719 -22.078 1 77.88 92 LEU B N 1
ATOM 2618 C CA . LEU B 1 92 ? 0.117 -24.609 -22.453 1 77.88 92 LEU B CA 1
ATOM 2619 C C . LEU B 1 92 ? 0.93 -23.5 -23.109 1 77.88 92 LEU B C 1
ATOM 2621 O O . LEU B 1 92 ? 0.489 -22.906 -24.109 1 77.88 92 LEU B O 1
ATOM 2625 N N . ARG B 1 93 ? 2.049 -23.266 -22.562 1 83.25 93 ARG B N 1
ATOM 2626 C CA . ARG B 1 93 ? 2.92 -22.25 -23.141 1 83.25 93 ARG B CA 1
ATOM 2627 C C . ARG B 1 93 ? 3.33 -22.625 -24.562 1 83.25 93 ARG B C 1
ATOM 2629 O O . ARG B 1 93 ? 3.34 -21.766 -25.453 1 83.25 93 ARG B O 1
ATOM 2636 N N . ALA B 1 94 ? 3.752 -23.797 -24.672 1 79.5 94 ALA B N 1
ATOM 2637 C CA . ALA B 1 94 ? 4.223 -24.266 -25.969 1 79.5 94 ALA B CA 1
ATOM 2638 C C . ALA B 1 94 ? 3.094 -24.266 -27 1 79.5 94 ALA B C 1
ATOM 2640 O O . ALA B 1 94 ? 3.279 -23.844 -28.141 1 79.5 94 ALA B O 1
ATOM 2641 N N . ARG B 1 95 ? 1.983 -24.672 -26.625 1 72.81 95 ARG B N 1
ATOM 2642 C CA . ARG B 1 95 ? 0.86 -24.875 -27.531 1 72.81 95 ARG B CA 1
ATOM 2643 C C . ARG B 1 95 ? 0.23 -23.547 -27.922 1 72.81 95 ARG B C 1
ATOM 2645 O O . ARG B 1 95 ? -0.182 -23.375 -29.078 1 72.81 95 ARG B O 1
ATOM 2652 N N . PHE B 1 96 ? 0.188 -22.625 -26.938 1 73.69 96 PHE B N 1
ATOM 2653 C CA . PHE B 1 96 ? -0.575 -21.406 -27.172 1 73.69 96 PHE B CA 1
ATOM 2654 C C . PHE B 1 96 ? 0.351 -20.188 -27.281 1 73.69 96 PHE B C 1
ATOM 2656 O O . PHE B 1 96 ? -0.101 -19.078 -27.562 1 73.69 96 PHE B O 1
ATOM 2663 N N . ASN B 1 97 ? 1.602 -20.406 -27.031 1 80.69 97 ASN B N 1
ATOM 2664 C CA . ASN B 1 97 ? 2.592 -19.328 -27.094 1 80.69 97 ASN B CA 1
ATOM 2665 C C . ASN B 1 97 ? 2.207 -18.156 -26.188 1 80.69 97 ASN B C 1
ATOM 2667 O O . ASN B 1 97 ? 2.15 -17.016 -26.641 1 80.69 97 ASN B O 1
ATOM 2671 N N . LEU B 1 98 ? 1.81 -18.484 -25.016 1 79.69 98 LEU B N 1
ATOM 2672 C CA . LEU B 1 98 ? 1.41 -17.5 -24.016 1 79.69 98 LEU B CA 1
ATOM 2673 C C . LEU B 1 98 ? 2.475 -17.359 -22.938 1 79.69 98 LEU B C 1
ATOM 2675 O O . LEU B 1 98 ? 3.047 -18.359 -22.484 1 79.69 98 LEU B O 1
ATOM 2679 N N . ARG B 1 99 ? 2.719 -16.156 -22.578 1 86.94 99 ARG B N 1
ATOM 2680 C CA . ARG B 1 99 ? 3.67 -15.914 -21.5 1 86.94 99 ARG B CA 1
ATOM 2681 C C . ARG B 1 99 ? 3.086 -16.328 -20.156 1 86.94 99 ARG B C 1
ATOM 2683 O O . ARG B 1 99 ? 3.799 -16.859 -19.297 1 86.94 99 ARG B O 1
ATOM 2690 N N . TYR B 1 100 ? 1.777 -16.031 -20.047 1 88.75 100 TYR B N 1
ATOM 2691 C CA . TYR B 1 100 ? 1.065 -16.344 -18.812 1 88.75 100 TYR B CA 1
ATOM 2692 C C . TYR B 1 100 ? -0.108 -17.281 -19.078 1 88.75 100 TYR B C 1
ATOM 2694 O O . TYR B 1 100 ? -1.267 -16.859 -19.031 1 88.75 100 TYR B O 1
ATOM 2702 N N . PRO B 1 101 ? 0.107 -18.453 -19.25 1 80.5 101 PRO B N 1
ATOM 2703 C CA . PRO B 1 101 ? -0.965 -19.344 -19.703 1 80.5 101 PRO B CA 1
ATOM 2704 C C . PRO B 1 101 ? -2.117 -19.438 -18.719 1 80.5 101 PRO B C 1
ATOM 2706 O O . PRO B 1 101 ? -3.279 -19.547 -19.109 1 80.5 101 PRO B O 1
ATOM 2709 N N . LEU B 1 102 ? -1.799 -19.375 -17.422 1 78.5 102 LEU B N 1
ATOM 2710 C CA . LEU B 1 102 ? -2.857 -19.516 -16.422 1 78.5 102 LEU B CA 1
ATOM 2711 C C . LEU B 1 102 ? -3.594 -18.188 -16.219 1 78.5 102 LEU B C 1
ATOM 2713 O O . LEU B 1 102 ? -4.73 -18.172 -15.75 1 78.5 102 LEU B O 1
ATOM 2717 N N . ALA B 1 103 ? -2.975 -17.125 -16.516 1 79.25 103 ALA B N 1
ATOM 2718 C CA . ALA B 1 103 ? -3.559 -15.805 -16.266 1 79.25 103 ALA B CA 1
ATOM 2719 C C . ALA B 1 103 ? -4.457 -15.391 -17.438 1 79.25 103 ALA B C 1
ATOM 2721 O O . ALA B 1 103 ? -5.293 -14.492 -17.281 1 79.25 103 ALA B O 1
ATOM 2722 N N . HIS B 1 104 ? -4.203 -15.766 -18.609 1 67.62 104 HIS B N 1
ATOM 2723 C CA . HIS B 1 104 ? -5.012 -15.453 -19.781 1 67.62 104 HIS B CA 1
ATOM 2724 C C . HIS B 1 104 ? -6.312 -16.25 -19.781 1 67.62 104 HIS B C 1
ATOM 2726 O O . HIS B 1 104 ? -6.301 -17.469 -19.578 1 67.62 104 HIS B O 1
ATOM 2732 N N . LEU B 1 105 ? -7.426 -16.047 -18.938 1 51.16 105 LEU B N 1
ATOM 2733 C CA . LEU B 1 105 ? -8.711 -16.734 -18.859 1 51.16 105 LEU B CA 1
ATOM 2734 C C . LEU B 1 105 ? -8.945 -17.578 -20.109 1 51.16 105 LEU B C 1
ATOM 2736 O O . LEU B 1 105 ? -9.906 -18.344 -20.172 1 51.16 105 LEU B O 1
ATOM 2740 N N . ARG B 1 106 ? -8.391 -17.297 -21.047 1 42.47 106 ARG B N 1
ATOM 2741 C CA . ARG B 1 106 ? -8.82 -17.969 -22.266 1 42.47 106 ARG B CA 1
ATOM 2742 C C . ARG B 1 106 ? -9.156 -19.438 -22 1 42.47 106 ARG B C 1
ATOM 2744 O O . ARG B 1 106 ? -10.148 -19.953 -22.516 1 42.47 106 ARG B O 1
ATOM 2751 N N . PRO B 1 107 ? -8.195 -20.078 -21.531 1 39.44 107 PRO B N 1
ATOM 2752 C CA . PRO B 1 107 ? -8.633 -21.469 -21.688 1 39.44 107 PRO B CA 1
ATOM 2753 C C . PRO B 1 107 ? -9.812 -21.828 -20.797 1 39.44 107 PRO B C 1
ATOM 2755 O O . PRO B 1 107 ? -10.133 -23 -20.625 1 39.44 107 PRO B O 1
ATOM 2758 N N . PHE B 1 108 ? -10.242 -20.828 -19.922 1 34.28 108 PHE B N 1
ATOM 2759 C CA . PHE B 1 108 ? -11.391 -21.344 -19.188 1 34.28 108 PHE B CA 1
ATOM 2760 C C . PHE B 1 108 ? -12.508 -21.734 -20.156 1 34.28 108 PHE B C 1
ATOM 2762 O O . PHE B 1 108 ? -12.781 -21.031 -21.125 1 34.28 108 PHE B O 1
ATOM 2769 N N . LEU B 1 109 ? -12.906 -22.984 -19.969 1 32.47 109 LEU B N 1
ATOM 2770 C CA . LEU B 1 109 ? -13.867 -23.984 -20.422 1 32.47 109 LEU B CA 1
ATOM 2771 C C . LEU B 1 109 ? -15.297 -23.469 -20.266 1 32.47 109 LEU B C 1
ATOM 2773 O O . LEU B 1 109 ? -15.648 -22.938 -19.219 1 32.47 109 LEU B O 1
ATOM 2777 N N . SER B 1 110 ? -15.867 -22.656 -21.203 1 31.22 110 SER B N 1
ATOM 2778 C CA . SER B 1 110 ? -17.328 -22.641 -21.172 1 31.22 110 SER B CA 1
ATOM 2779 C C . SER B 1 110 ? -17.875 -23.906 -20.516 1 31.22 110 SER B C 1
ATOM 2781 O O . SER B 1 110 ? -17.453 -25.016 -20.844 1 31.22 110 SER B O 1
ATOM 2783 N N . THR B 1 111 ? -18.172 -23.906 -19.266 1 31.41 111 THR B N 1
ATOM 2784 C CA . THR B 1 111 ? -18.953 -24.953 -18.625 1 31.41 111 THR B CA 1
ATOM 2785 C C . THR B 1 111 ? -20.125 -25.359 -19.5 1 31.41 111 THR B C 1
ATOM 2787 O O . THR B 1 111 ? -21.047 -26.062 -19.047 1 31.41 111 THR B O 1
ATOM 2790 N N . HIS B 1 112 ? -20.562 -24.922 -20.703 1 30.17 112 HIS B N 1
ATOM 2791 C CA . HIS B 1 112 ? -21.625 -25.844 -21.078 1 30.17 112 HIS B CA 1
ATOM 2792 C C . HIS B 1 112 ? -21.188 -27.297 -20.938 1 30.17 112 HIS B C 1
ATOM 2794 O O . HIS B 1 112 ? -21.828 -28.078 -20.219 1 30.17 112 HIS B O 1
ATOM 2800 N N . GLU B 1 113 ? -21.281 -28.359 -22.078 1 28.34 113 GLU B N 1
ATOM 2801 C CA . GLU B 1 113 ? -21.094 -29.797 -21.875 1 28.34 113 GLU B CA 1
ATOM 2802 C C . GLU B 1 113 ? -19.75 -30.078 -21.203 1 28.34 113 GLU B C 1
ATOM 2804 O O . GLU B 1 113 ? -18.891 -29.188 -21.125 1 28.34 113 GLU B O 1
ATOM 2809 N N . ARG B 1 114 ? -19.438 -31.422 -21 1 30.36 114 ARG B N 1
ATOM 2810 C CA . ARG B 1 114 ? -18.422 -32.125 -20.219 1 30.36 114 ARG B CA 1
ATOM 2811 C C . ARG B 1 114 ? -17.016 -31.703 -20.641 1 30.36 114 ARG B C 1
ATOM 2813 O O . ARG B 1 114 ? -16.078 -31.781 -19.844 1 30.36 114 ARG B O 1
ATOM 2820 N N . ASP B 1 115 ? -16.578 -31.891 -21.969 1 28.34 115 ASP B N 1
ATOM 2821 C CA . ASP B 1 115 ? -15.242 -32.156 -22.484 1 28.34 115 ASP B CA 1
ATOM 2822 C C . ASP B 1 115 ? -14.5 -30.859 -22.797 1 28.34 115 ASP B C 1
ATOM 2824 O O . ASP B 1 115 ? -15.125 -29.859 -23.141 1 28.34 115 ASP B O 1
ATOM 2828 N N . LEU B 1 116 ? -13.414 -30.547 -22.062 1 31.23 116 LEU B N 1
ATOM 2829 C CA . LEU B 1 116 ? -12.391 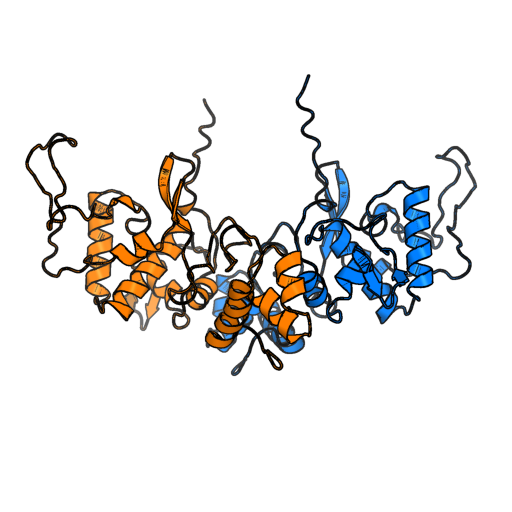-29.609 -22.547 1 31.23 116 LEU B CA 1
ATOM 2830 C C . LEU B 1 116 ? -12.195 -29.75 -24.047 1 31.23 116 LEU B C 1
ATOM 2832 O O . LEU B 1 116 ? -11.664 -30.766 -24.516 1 31.23 116 LEU B O 1
ATOM 2836 N N . THR B 1 117 ? -13.258 -29.531 -25.047 1 30.3 117 THR B N 1
ATOM 2837 C CA . THR B 1 117 ? -13.008 -29.719 -26.469 1 30.3 117 THR B CA 1
ATOM 2838 C C . THR B 1 117 ? -12.344 -28.484 -27.062 1 30.3 117 THR B C 1
ATOM 2840 O O . THR B 1 117 ? -12.719 -27.344 -26.75 1 30.3 117 THR B O 1
ATOM 2843 N N . MET B 1 118 ? -11 -28.484 -27.328 1 30.84 118 MET B N 1
ATOM 2844 C CA . MET B 1 118 ? -10.352 -27.609 -28.312 1 30.84 118 MET B CA 1
ATOM 2845 C C . MET B 1 118 ? -11.078 -27.656 -29.641 1 30.84 118 MET B C 1
ATOM 2847 O O . MET B 1 118 ? -11.273 -28.734 -30.219 1 30.84 118 MET B O 1
ATOM 2851 N N . GLY B 1 119 ? -12.203 -27.062 -29.969 1 30.72 119 GLY B N 1
ATOM 2852 C CA . GLY B 1 119 ? -12.648 -27.203 -31.344 1 30.72 119 GLY B CA 1
ATOM 2853 C C . GLY B 1 119 ? -11.625 -26.703 -32.375 1 30.72 119 GLY B C 1
ATOM 2854 O O . GLY B 1 119 ? -10.945 -25.703 -32.125 1 30.72 119 GLY B O 1
ATOM 2855 N N . GLY B 1 120 ? -10.938 -27.641 -33.25 1 28.73 120 GLY B N 1
ATOM 2856 C CA . GLY B 1 120 ? -10.148 -27.641 -34.469 1 28.73 120 GLY B CA 1
ATOM 2857 C C . GLY B 1 120 ? -10.68 -26.688 -35.531 1 28.73 120 GLY B C 1
ATOM 2858 O O . GLY B 1 120 ? -9.93 -26.234 -36.406 1 28.73 120 GLY B O 1
ATOM 2859 N N . GLU B 1 121 ? -11.93 -26.75 -35.875 1 34.31 121 GLU B N 1
ATOM 2860 C CA . GLU B 1 121 ? -12.352 -26.172 -37.156 1 34.31 121 GLU B CA 1
ATOM 2861 C C . GLU B 1 121 ? -11.945 -24.703 -37.281 1 34.31 121 GLU B C 1
ATOM 2863 O O . GLU B 1 121 ? -11.539 -24.25 -38.344 1 34.31 121 GLU B O 1
ATOM 2868 N N . GLU B 1 122 ? -12.352 -23.859 -36.469 1 32.72 122 GLU B N 1
ATOM 2869 C CA . GLU B 1 122 ? -12.148 -22.469 -36.844 1 32.72 122 GLU B CA 1
ATOM 2870 C C . GLU B 1 122 ? -10.672 -22.094 -36.812 1 32.72 122 GLU B C 1
ATOM 2872 O O . GLU B 1 122 ? -10.289 -21 -37.219 1 32.72 122 GLU B O 1
ATOM 2877 N N . ILE B 1 123 ? -9.609 -22.828 -36 1 34 123 ILE B N 1
ATOM 2878 C CA . ILE B 1 123 ? -8.25 -22.672 -36.5 1 34 123 ILE B CA 1
ATOM 2879 C C . ILE B 1 123 ? -8.031 -23.578 -37.719 1 34 123 ILE B C 1
ATOM 2881 O O . ILE B 1 123 ? -6.895 -23.844 -38.094 1 34 123 ILE B O 1
ATOM 2885 N N . GLY B 1 124 ? -9.148 -23.766 -38.562 1 29.19 124 GLY B N 1
ATOM 2886 C CA . GLY B 1 124 ? -9.156 -24.562 -39.781 1 29.19 124 GLY B CA 1
ATOM 2887 C C . GLY B 1 124 ? -9.25 -26.062 -39.531 1 29.19 124 GLY B C 1
ATOM 2888 O O . GLY B 1 124 ? -9.164 -26.859 -40.438 1 29.19 124 GLY B O 1
ATOM 2889 N N . LEU B 1 125 ? -8.766 -26.562 -38.438 1 26.47 125 LEU B N 1
ATOM 2890 C CA . LEU B 1 125 ? -9.039 -27.984 -38.312 1 26.47 125 LEU B CA 1
ATOM 2891 C C . LEU B 1 125 ? -10.398 -28.219 -37.656 1 26.47 125 LEU B C 1
ATOM 2893 O O . LEU B 1 125 ? -10.672 -27.719 -36.594 1 26.47 125 LEU B O 1
ATOM 2897 N N . PRO B 1 126 ? -11.508 -28.391 -38.406 1 29.58 126 PRO B N 1
ATOM 2898 C CA . PRO B 1 126 ? -12.906 -28.641 -38.062 1 29.58 126 PRO B CA 1
ATOM 2899 C C . PRO B 1 126 ? -13.07 -29.359 -36.719 1 29.58 126 PRO B C 1
ATOM 2901 O O . PRO B 1 126 ? -13.875 -28.938 -35.875 1 29.58 126 PRO B O 1
ATOM 2904 N N . ASP B 1 127 ? -13 -30.719 -36.594 1 28.52 127 ASP B N 1
ATOM 2905 C CA . ASP B 1 127 ? -13.391 -31.844 -35.75 1 28.52 127 ASP B CA 1
ATOM 2906 C C . ASP B 1 127 ? -12.492 -31.922 -34.5 1 28.52 127 ASP B C 1
ATOM 2908 O O . ASP B 1 127 ? -12.641 -32.844 -33.688 1 28.52 127 ASP B O 1
ATOM 2912 N N . ALA B 1 128 ? -11.305 -31.375 -34.562 1 26.28 128 ALA B N 1
ATOM 2913 C CA . ALA B 1 128 ? -10.344 -31.938 -33.625 1 26.28 128 ALA B CA 1
ATOM 2914 C C . ALA B 1 128 ? -10.484 -31.266 -32.25 1 26.28 128 ALA B C 1
ATOM 2916 O O . ALA B 1 128 ? -10.438 -30.031 -32.156 1 26.28 128 ALA B O 1
ATOM 2917 N N . GLU B 1 129 ? -11.492 -31.5 -31.328 1 29.62 129 GLU B N 1
ATOM 2918 C CA . GLU B 1 129 ? -11.672 -31.312 -29.891 1 29.62 129 GLU B CA 1
ATOM 2919 C C . GLU B 1 129 ? -10.344 -31.406 -29.156 1 29.62 129 GLU B C 1
ATOM 2921 O O . GLU B 1 129 ? -9.656 -32.438 -29.219 1 29.62 129 GLU B O 1
ATOM 2926 N N . VAL B 1 130 ? -9.375 -30.641 -29.375 1 28.31 130 VAL B N 1
ATOM 2927 C CA . VAL B 1 130 ? -8.117 -30.969 -28.719 1 28.31 130 VAL B CA 1
ATOM 2928 C C . VAL B 1 130 ? -8.312 -30.953 -27.203 1 28.31 130 VAL B C 1
ATOM 2930 O O . VAL B 1 130 ? -8.648 -29.922 -26.625 1 28.31 130 VAL B O 1
ATOM 2933 N N . THR B 1 131 ? -8.984 -31.844 -26.359 1 31.89 131 THR B N 1
ATOM 2934 C CA . THR B 1 131 ? -8.875 -32.312 -24.984 1 31.89 131 THR B CA 1
ATOM 2935 C C . THR B 1 131 ? -7.418 -32.312 -24.516 1 31.89 131 THR B C 1
ATOM 2937 O O . THR B 1 131 ? -6.574 -33 -25.094 1 31.89 131 THR B O 1
ATOM 2940 N N . ILE B 1 132 ? -6.734 -31.266 -24.234 1 32.69 132 ILE B N 1
ATOM 2941 C CA . ILE B 1 132 ? -5.391 -31.5 -23.703 1 32.69 132 ILE B CA 1
ATOM 2942 C C . ILE B 1 132 ? -5.441 -32.531 -22.594 1 32.69 132 ILE B C 1
ATOM 2944 O O . ILE B 1 132 ? -5.988 -32.281 -21.516 1 32.69 132 ILE B O 1
ATOM 2948 N N . ARG B 1 133 ? -5.781 -33.688 -22.672 1 31.98 133 ARG B N 1
ATOM 2949 C CA . ARG B 1 133 ? -5.543 -34.906 -21.906 1 31.98 133 ARG B CA 1
ATOM 2950 C C . ARG B 1 133 ? -4.129 -34.938 -21.344 1 31.98 133 ARG B C 1
ATOM 2952 O O . ARG B 1 133 ? -3.201 -35.406 -22 1 31.98 133 ARG B O 1
ATOM 2959 N N . THR B 1 134 ? -3.297 -34 -20.875 1 33.97 134 THR B N 1
ATOM 2960 C CA . THR B 1 134 ? -2.271 -34.781 -20.203 1 33.97 134 THR B CA 1
ATOM 2961 C C . THR B 1 134 ? -2.9 -35.906 -19.406 1 33.97 134 THR B C 1
ATOM 2963 O O . THR B 1 134 ? -4.082 -35.875 -19.047 1 33.97 134 THR B O 1
ATOM 2966 N N . GLY B 1 135 ? -2.451 -37.312 -19.203 1 31.53 135 GLY B N 1
ATOM 2967 C CA . GLY B 1 135 ? -3.154 -38.312 -18.406 1 31.53 135 GLY B CA 1
ATOM 2968 C C . GLY B 1 135 ? -4.066 -37.688 -17.359 1 31.53 135 GLY B C 1
ATOM 2969 O O . GLY B 1 135 ? -5.219 -38.094 -17.219 1 31.53 135 GLY B O 1
ATOM 2970 N N . GLN B 1 136 ? -3.652 -37.219 -16.031 1 31.75 136 GLN B N 1
ATOM 2971 C CA . GLN B 1 136 ? -4.375 -36.844 -14.836 1 31.75 136 GLN B CA 1
ATOM 2972 C C . GLN B 1 136 ? -4.961 -35.438 -14.977 1 31.75 136 GLN B C 1
ATOM 2974 O O . GLN B 1 136 ? -4.355 -34.562 -15.609 1 31.75 136 GLN B O 1
ATOM 2979 N N . ALA B 1 137 ? -6.371 -35.188 -14.867 1 36.72 137 ALA B N 1
ATOM 2980 C CA . ALA B 1 137 ? -7.371 -34.125 -14.68 1 36.72 137 ALA B CA 1
ATOM 2981 C C . ALA B 1 137 ? -6.77 -32.906 -13.984 1 36.72 137 ALA B C 1
ATOM 2983 O O . ALA B 1 137 ? -6.652 -32.875 -12.758 1 36.72 137 ALA B O 1
ATOM 2984 N N . LEU B 1 138 ? -5.66 -32.531 -14.25 1 36.12 138 LEU B N 1
ATOM 2985 C CA . LEU B 1 138 ? -5.25 -31.484 -13.336 1 36.12 138 LEU B CA 1
ATOM 2986 C C . LEU B 1 138 ? -6.234 -30.312 -13.375 1 36.12 138 LEU B C 1
ATOM 2988 O O . LEU B 1 138 ? -6.512 -29.703 -12.344 1 36.12 138 LEU B O 1
ATOM 2992 N N . LEU B 1 139 ? -6.477 -29.734 -14.672 1 41.56 139 LEU B N 1
ATOM 2993 C CA . LEU B 1 139 ? -7.133 -28.438 -14.633 1 41.56 139 LEU B CA 1
ATOM 2994 C C . LEU B 1 139 ? -8.641 -28.594 -14.43 1 41.56 139 LEU B C 1
ATOM 2996 O O . LEU B 1 139 ? -9.406 -28.531 -15.391 1 41.56 139 LEU B O 1
ATOM 3000 N N . GLY B 1 140 ? -9.102 -29.562 -13.828 1 35.81 140 GLY B N 1
ATOM 3001 C CA . GLY B 1 140 ? -10.508 -29.625 -13.477 1 35.81 140 GLY B CA 1
ATOM 3002 C C . GLY B 1 140 ? -11.109 -28.266 -13.18 1 35.81 140 GLY B C 1
ATOM 3003 O O . GLY B 1 140 ? -10.562 -27.234 -13.586 1 35.81 140 GLY B O 1
ATOM 3004 N N . ASP B 1 141 ? -11.891 -28.141 -12.016 1 38.5 141 ASP B N 1
ATOM 3005 C CA . ASP B 1 141 ? -12.766 -27.094 -11.492 1 38.5 141 ASP B CA 1
ATOM 3006 C C . ASP B 1 141 ? -11.992 -25.828 -11.164 1 38.5 141 ASP B C 1
ATOM 3008 O O . ASP B 1 141 ? -11.914 -25.422 -10.008 1 38.5 141 ASP B O 1
ATOM 3012 N N . ALA B 1 142 ? -11.023 -25.547 -11.805 1 40.56 142 ALA B N 1
ATOM 3013 C CA . ALA B 1 142 ? -10.477 -24.219 -11.547 1 40.56 142 ALA B CA 1
ATOM 3014 C C . ALA B 1 142 ? -11.508 -23.125 -11.836 1 40.56 142 ALA B C 1
ATOM 3016 O O . ALA B 1 142 ? -11.164 -21.953 -11.977 1 40.56 142 ALA B O 1
ATOM 3017 N N . ARG B 1 143 ? -12.805 -23.484 -12.164 1 43.56 143 ARG B N 1
ATOM 3018 C CA . ARG B 1 143 ? -13.953 -22.609 -12.375 1 43.56 143 ARG B CA 1
ATOM 3019 C C . ARG B 1 143 ? -14.023 -21.531 -11.289 1 43.56 143 ARG B C 1
ATOM 3021 O O . ARG B 1 143 ? -14.398 -20.391 -11.562 1 43.56 143 ARG B O 1
ATOM 3028 N N . TRP B 1 144 ? -13.68 -22.031 -10.234 1 46.16 144 TRP B N 1
ATOM 3029 C CA . TRP B 1 144 ? -13.898 -21.062 -9.156 1 46.16 144 TRP B CA 1
ATOM 3030 C C . TRP B 1 144 ? -12.992 -19.844 -9.32 1 46.16 144 TRP B C 1
ATOM 3032 O O . TRP B 1 144 ? -13.406 -18.719 -9.039 1 46.16 144 TRP B O 1
ATOM 3042 N N . LEU B 1 145 ? -11.789 -20.078 -9.859 1 50 145 LEU B N 1
ATOM 3043 C CA . LEU B 1 145 ? -10.93 -18.906 -9.953 1 50 145 LEU B CA 1
ATOM 3044 C C . LEU B 1 145 ? -11.445 -17.938 -11.016 1 50 145 LEU B C 1
ATOM 3046 O O . LEU B 1 145 ? -11.383 -16.719 -10.828 1 50 145 LEU B O 1
ATOM 3050 N N . ALA B 1 146 ? -11.875 -18.547 -12.164 1 46.78 146 ALA B N 1
ATOM 3051 C CA . ALA B 1 146 ? -12.555 -17.688 -13.141 1 46.78 146 ALA B CA 1
ATOM 3052 C C . ALA B 1 146 ? -13.742 -16.969 -12.508 1 46.78 146 ALA B C 1
ATOM 3054 O O . ALA B 1 146 ? -14.086 -15.859 -12.906 1 46.78 146 ALA B O 1
ATOM 3055 N N . SER B 1 147 ? -14.344 -17.734 -11.648 1 48.75 147 SER B N 1
ATOM 3056 C CA . SER B 1 147 ? -15.492 -17.141 -10.969 1 48.75 147 SER B CA 1
ATOM 3057 C C . SER B 1 147 ? -15.055 -16.031 -10.008 1 48.75 147 SER B C 1
ATOM 3059 O O . SER B 1 147 ? -15.82 -15.117 -9.719 1 48.75 147 SER B O 1
ATOM 3061 N N . ILE B 1 148 ? -13.906 -16.266 -9.641 1 53.53 148 ILE B N 1
ATOM 3062 C CA . ILE B 1 148 ? -13.508 -15.297 -8.617 1 53.53 148 ILE B CA 1
ATOM 3063 C C . ILE B 1 148 ? -12.781 -14.125 -9.266 1 53.53 148 ILE B C 1
ATOM 3065 O O . ILE B 1 148 ? -12.734 -13.023 -8.703 1 53.53 148 ILE B O 1
ATOM 3069 N N . ALA B 1 149 ? -12.242 -14.477 -10.531 1 54.69 149 ALA B N 1
ATOM 3070 C CA . ALA B 1 149 ? -11.469 -13.438 -11.203 1 54.69 149 ALA B CA 1
ATOM 3071 C C . ALA B 1 149 ? -12.375 -12.516 -12.016 1 54.69 149 ALA B C 1
ATOM 3073 O O . ALA B 1 149 ? -13.383 -12.961 -12.57 1 54.69 149 ALA B O 1
ATOM 3074 N N . THR B 1 150 ? -12.297 -11.242 -11.758 1 57.44 150 THR B N 1
ATOM 3075 C CA . THR B 1 150 ? -12.984 -10.289 -12.633 1 57.44 150 THR B CA 1
ATOM 3076 C C . THR B 1 150 ? -12.258 -10.156 -13.969 1 57.44 150 THR B C 1
ATOM 3078 O O . THR B 1 150 ? -11.109 -9.703 -14.016 1 57.44 150 THR B O 1
ATOM 3081 N N . PRO B 1 151 ? -12.961 -10.773 -14.969 1 60.03 151 PRO B N 1
ATOM 3082 C CA . PRO B 1 151 ? -12.336 -10.633 -16.281 1 60.03 151 PRO B CA 1
ATOM 3083 C C . PRO B 1 151 ? -12.312 -9.188 -16.781 1 60.03 151 PRO B C 1
ATOM 3085 O O . PRO B 1 151 ? -13.203 -8.406 -16.438 1 60.03 151 PRO B O 1
ATOM 3088 N N . GLY B 1 152 ? -11.234 -8.734 -17.188 1 66.31 152 GLY B N 1
ATOM 3089 C CA . GLY B 1 152 ? -11.125 -7.484 -17.922 1 66.31 152 GLY B CA 1
ATOM 3090 C C . GLY B 1 152 ? -10.312 -7.617 -19.203 1 66.31 152 GLY B C 1
ATOM 3091 O O . GLY B 1 152 ? -9.945 -8.727 -19.609 1 66.31 152 GLY B O 1
ATOM 3092 N N . ARG B 1 153 ? -10.438 -6.605 -20 1 68.88 153 ARG B N 1
ATOM 3093 C CA . ARG B 1 153 ? -9.602 -6.562 -21.203 1 68.88 153 ARG B CA 1
ATOM 3094 C C . ARG B 1 153 ? -8.352 -5.723 -20.969 1 68.88 153 ARG B C 1
ATOM 3096 O O . ARG B 1 153 ? -8.406 -4.691 -20.297 1 68.88 153 ARG B O 1
ATOM 3103 N N . ASP B 1 154 ? -7.336 -6.344 -21.406 1 67.44 154 ASP B N 1
ATOM 3104 C CA . ASP B 1 154 ? -6.113 -5.559 -21.281 1 67.44 154 ASP B CA 1
ATOM 3105 C C . ASP B 1 154 ? -6.016 -4.523 -22.406 1 67.44 154 ASP B C 1
ATOM 3107 O O . ASP B 1 154 ? -6.977 -4.312 -23.141 1 67.44 154 ASP B O 1
ATOM 3111 N N . GLU B 1 155 ? -4.938 -3.787 -22.359 1 70.38 155 GLU B N 1
ATOM 3112 C CA . GLU B 1 155 ? -4.73 -2.67 -23.281 1 70.38 155 GLU B CA 1
ATOM 3113 C C . GLU B 1 155 ? -4.691 -3.146 -24.719 1 70.38 155 GLU B C 1
ATOM 3115 O O . GLU B 1 155 ? -4.93 -2.365 -25.641 1 70.38 155 GLU B O 1
ATOM 3120 N N . VAL B 1 156 ? -4.469 -4.484 -24.938 1 68.19 156 VAL B N 1
ATOM 3121 C CA . VAL B 1 156 ? -4.391 -5.008 -26.297 1 68.19 156 VAL B CA 1
ATOM 3122 C C . VAL B 1 156 ? -5.691 -5.727 -26.641 1 68.19 156 VAL B C 1
ATOM 3124 O O . VAL B 1 156 ? -5.828 -6.27 -27.75 1 68.19 156 VAL B O 1
ATOM 3127 N N . GLY B 1 157 ? -6.609 -5.727 -25.703 1 69.88 157 GLY B N 1
ATOM 3128 C CA . GLY B 1 157 ? -7.945 -6.238 -25.969 1 69.88 157 GLY B CA 1
ATOM 3129 C C . GLY B 1 157 ? -8.109 -7.695 -25.578 1 69.88 157 GLY B C 1
ATOM 3130 O O . GLY B 1 157 ? -9.156 -8.297 -25.859 1 69.88 157 GLY B O 1
ATOM 3131 N N . GLU B 1 158 ? -7.102 -8.328 -24.984 1 70.56 158 GLU B N 1
ATOM 3132 C CA . GLU B 1 158 ? -7.191 -9.727 -24.578 1 70.56 158 GLU B CA 1
ATOM 3133 C C . GLU B 1 158 ? -7.875 -9.859 -23.219 1 70.56 158 GLU B C 1
ATOM 3135 O O . GLU B 1 158 ? -7.727 -8.992 -22.359 1 70.56 158 GLU B O 1
ATOM 3140 N N . ALA B 1 159 ? -8.633 -10.93 -23.125 1 72.19 159 ALA B N 1
ATOM 3141 C CA . ALA B 1 159 ? -9.266 -11.227 -21.844 1 72.19 159 ALA B CA 1
ATOM 3142 C C . ALA B 1 159 ? -8.234 -11.648 -20.812 1 72.19 159 ALA B C 1
ATOM 3144 O O . ALA B 1 159 ? -7.484 -12.602 -21.016 1 72.19 159 ALA B O 1
ATOM 3145 N N . VAL B 1 160 ? -8.164 -10.914 -19.75 1 78.25 160 VAL B N 1
ATOM 3146 C CA . VAL B 1 160 ? -7.199 -11.211 -18.688 1 78.25 160 VAL B CA 1
ATOM 3147 C C . VAL B 1 160 ? -7.867 -11.055 -17.328 1 78.25 160 VAL B C 1
ATOM 3149 O O . VAL B 1 160 ? -8.977 -10.523 -17.219 1 78.25 160 VAL B O 1
ATOM 3152 N N . ILE B 1 161 ? -7.23 -11.578 -16.359 1 82.12 161 ILE B N 1
ATOM 3153 C CA . ILE B 1 161 ? -7.668 -11.359 -14.984 1 82.12 161 ILE B CA 1
ATOM 3154 C C . ILE B 1 161 ? -7.184 -9.992 -14.492 1 82.12 161 ILE B C 1
ATOM 3156 O O . ILE B 1 161 ? -5.977 -9.742 -14.453 1 82.12 161 ILE B O 1
ATOM 3160 N N . VAL B 1 162 ? -8.117 -9.148 -14.117 1 84.69 162 VAL B N 1
ATOM 3161 C CA . VAL B 1 162 ? -7.727 -7.793 -13.75 1 84.69 162 VAL B CA 1
ATOM 3162 C C . VAL B 1 162 ? -7.805 -7.625 -12.234 1 84.69 162 VAL B C 1
ATOM 3164 O O . VAL B 1 162 ? -7.262 -6.668 -11.68 1 84.69 162 VAL B O 1
ATOM 3167 N N . GLU B 1 163 ? -8.555 -8.523 -11.656 1 88.75 163 GLU B N 1
ATOM 3168 C CA . GLU B 1 163 ? -8.828 -8.438 -10.227 1 88.75 163 GLU B CA 1
ATOM 3169 C C . GLU B 1 163 ? -9.078 -9.82 -9.633 1 88.75 163 GLU B C 1
ATOM 3171 O O . GLU B 1 163 ? -9.648 -10.688 -10.289 1 88.75 163 GLU B O 1
ATOM 3176 N N . LEU B 1 164 ? -8.609 -10.023 -8.328 1 88.31 164 LEU B N 1
ATOM 3177 C CA . LEU B 1 164 ? -8.805 -11.281 -7.613 1 88.31 164 LEU B CA 1
ATOM 3178 C C . LEU B 1 164 ? -9.273 -11.031 -6.188 1 88.31 164 LEU B C 1
ATOM 3180 O O . LEU B 1 164 ? -8.781 -10.125 -5.516 1 88.31 164 LEU B O 1
ATOM 3184 N N . PRO B 1 165 ? -10.242 -11.852 -5.812 1 89.25 165 PRO B N 1
ATOM 3185 C CA . PRO B 1 165 ? -10.523 -11.797 -4.375 1 89.25 165 PRO B CA 1
ATOM 3186 C C . PRO B 1 165 ? -9.367 -12.328 -3.531 1 89.25 165 PRO B C 1
ATOM 3188 O O . PRO B 1 165 ? -8.688 -13.281 -3.936 1 89.25 165 PRO B O 1
ATOM 3191 N N . VAL B 1 166 ? -9.18 -11.75 -2.443 1 89.88 166 VAL B N 1
ATOM 3192 C CA . VAL B 1 166 ? -8.086 -12.172 -1.576 1 89.88 166 VAL B CA 1
ATOM 3193 C C . VAL B 1 166 ? -8.422 -13.523 -0.944 1 89.88 166 VAL B C 1
ATOM 3195 O O . VAL B 1 166 ? -7.527 -14.266 -0.541 1 89.88 166 VAL B O 1
ATOM 3198 N N . ASP B 1 167 ? -9.633 -13.664 -0.656 1 87.44 167 ASP B N 1
ATOM 3199 C CA . ASP B 1 167 ? -10.141 -14.828 0.057 1 87.44 167 ASP B CA 1
ATOM 3200 C C . ASP B 1 167 ? -11.609 -15.07 -0.264 1 87.44 167 ASP B C 1
ATOM 3202 O O . ASP B 1 167 ? -12.391 -14.125 -0.394 1 87.44 167 ASP B O 1
ATOM 3206 N N . LYS B 1 168 ? -11.953 -16.328 -0.409 1 83.5 168 LYS B N 1
ATOM 3207 C CA . LYS B 1 168 ? -13.336 -16.688 -0.721 1 83.5 168 LYS B CA 1
ATOM 3208 C C . LYS B 1 168 ? -14.289 -16.219 0.374 1 83.5 168 LYS B C 1
ATOM 3210 O O . LYS B 1 168 ? -15.453 -15.914 0.105 1 83.5 168 LYS B O 1
ATOM 3215 N N . ALA B 1 169 ? -13.828 -16.172 1.58 1 89.94 169 ALA B N 1
ATOM 3216 C CA . ALA B 1 169 ? -14.648 -15.766 2.717 1 89.94 169 ALA B CA 1
ATOM 3217 C C . ALA B 1 169 ? -14.93 -14.266 2.676 1 89.94 169 ALA B C 1
ATOM 3219 O O . ALA B 1 169 ? -15.859 -13.781 3.324 1 89.94 169 ALA B O 1
ATOM 3220 N N . PHE B 1 170 ? -14.141 -13.547 1.916 1 93.62 170 PHE B N 1
ATOM 3221 C CA . PHE B 1 170 ? -14.289 -12.102 1.802 1 93.62 170 PHE B CA 1
ATOM 3222 C C . PHE B 1 170 ? -14.305 -11.672 0.34 1 93.62 170 PHE B C 1
ATOM 3224 O O . PHE B 1 170 ? -13.398 -10.977 -0.119 1 93.62 170 PHE B O 1
ATOM 3231 N N . PRO B 1 171 ? -15.297 -11.945 -0.389 1 89.19 171 PRO B N 1
ATOM 3232 C CA . PRO B 1 171 ? -15.336 -11.742 -1.838 1 89.19 171 PRO B CA 1
ATOM 3233 C C . PRO B 1 171 ? -15.273 -10.266 -2.225 1 89.19 171 PRO B C 1
ATOM 3235 O O . PRO B 1 171 ? -14.93 -9.93 -3.361 1 89.19 171 PRO B O 1
ATOM 3238 N N . GLU B 1 172 ? -15.562 -9.398 -1.275 1 93.56 172 GLU B N 1
ATOM 3239 C CA . GLU B 1 172 ? -15.578 -7.977 -1.604 1 93.56 172 GLU B CA 1
ATOM 3240 C C . GLU B 1 172 ? -14.219 -7.332 -1.346 1 93.56 172 GLU B C 1
ATOM 3242 O O . GLU B 1 172 ? -14.031 -6.145 -1.617 1 93.56 172 GLU B O 1
ATOM 3247 N N . ILE B 1 173 ? -13.32 -8.055 -0.775 1 95.12 173 ILE B N 1
ATOM 3248 C CA . ILE B 1 173 ? -11.938 -7.605 -0.627 1 95.12 173 ILE B CA 1
ATOM 3249 C C . ILE B 1 173 ? -11.078 -8.211 -1.739 1 95.12 173 ILE B C 1
ATOM 3251 O O . ILE B 1 173 ? -10.922 -9.43 -1.817 1 95.12 173 ILE B O 1
ATOM 3255 N N . VAL B 1 174 ? -10.602 -7.273 -2.566 1 93.38 174 VAL B N 1
ATOM 3256 C CA . VAL B 1 174 ? -10 -7.754 -3.807 1 93.38 174 VAL B CA 1
ATOM 3257 C C . VAL B 1 174 ? -8.625 -7.109 -4 1 93.38 174 VAL B C 1
ATOM 3259 O O . VAL B 1 174 ? -8.281 -6.148 -3.309 1 93.38 174 VAL B O 1
ATOM 3262 N N . ILE B 1 175 ? -7.852 -7.695 -4.859 1 93.81 175 ILE B N 1
ATOM 3263 C CA . ILE B 1 175 ? -6.555 -7.172 -5.273 1 93.81 175 ILE B CA 1
ATOM 3264 C C . ILE B 1 175 ? -6.609 -6.77 -6.746 1 93.81 175 ILE B C 1
ATOM 3266 O O . ILE B 1 175 ? -7.062 -7.543 -7.594 1 93.81 175 ILE B O 1
ATOM 3270 N N . ASN B 1 176 ? -6.309 -5.57 -7.062 1 90.88 176 ASN B N 1
ATOM 3271 C CA . ASN B 1 176 ? -6.23 -4.965 -8.383 1 90.88 176 ASN B CA 1
ATOM 3272 C C . ASN B 1 176 ? -4.938 -4.172 -8.562 1 90.88 176 ASN B C 1
ATOM 3274 O O . ASN B 1 176 ? -4.688 -3.211 -7.832 1 90.88 176 ASN B O 1
ATOM 3278 N N . PRO B 1 177 ? -4.055 -4.594 -9.508 1 91.06 177 PRO B N 1
ATOM 3279 C CA . PRO B 1 177 ? -2.748 -3.951 -9.641 1 91.06 177 PRO B CA 1
ATOM 3280 C C . PRO B 1 177 ? -2.854 -2.457 -9.945 1 91.06 177 PRO B C 1
ATOM 3282 O O . PRO B 1 177 ? -1.881 -1.718 -9.773 1 91.06 177 PRO B O 1
ATOM 3285 N N . SER B 1 178 ? -3.982 -2.035 -10.398 1 88 178 SER B N 1
ATOM 3286 C CA . SER B 1 178 ? -4.164 -0.632 -10.758 1 88 178 SER B CA 1
ATOM 3287 C C . SER B 1 178 ? -4.723 0.171 -9.586 1 88 178 SER B C 1
ATOM 3289 O O . SER B 1 178 ? -4.926 1.382 -9.703 1 88 178 SER B O 1
ATOM 3291 N N . ARG B 1 179 ? -4.941 -0.508 -8.531 1 89.25 179 ARG B N 1
ATOM 3292 C CA . ARG B 1 179 ? -5.523 0.161 -7.371 1 89.25 179 ARG B CA 1
ATOM 3293 C C . ARG B 1 179 ? -4.645 -0.02 -6.137 1 89.25 179 ARG B C 1
ATOM 3295 O O . ARG B 1 179 ? -4.273 -1.144 -5.793 1 89.25 179 ARG B O 1
ATOM 3302 N N . TYR B 1 180 ? -4.305 1.065 -5.496 1 90.69 180 TYR B N 1
ATOM 3303 C CA . TYR B 1 180 ? -3.617 1.047 -4.211 1 90.69 180 TYR B CA 1
ATOM 3304 C C . TYR B 1 180 ? -2.365 0.182 -4.273 1 90.69 180 TYR B C 1
ATOM 3306 O O . TYR B 1 180 ? -2.119 -0.632 -3.379 1 90.69 180 TYR B O 1
ATOM 3314 N N . SER B 1 181 ? -1.672 0.257 -5.473 1 87.88 181 SER B N 1
ATOM 3315 C CA . SER B 1 181 ? -0.405 -0.426 -5.715 1 87.88 181 SER B CA 1
ATOM 3316 C C . SER B 1 181 ? -0.554 -1.937 -5.57 1 87.88 181 SER B C 1
ATOM 3318 O O . SER B 1 181 ? 0.365 -2.615 -5.105 1 87.88 181 SER B O 1
ATOM 3320 N N . GLY B 1 182 ? -1.761 -2.418 -5.727 1 92.38 182 GLY B N 1
ATOM 3321 C CA . GLY B 1 182 ? -1.983 -3.854 -5.73 1 92.38 182 GLY B CA 1
ATOM 3322 C C . GLY B 1 182 ? -2.27 -4.418 -4.355 1 92.38 182 GLY B C 1
ATOM 3323 O O . GLY B 1 182 ? -2.307 -5.637 -4.172 1 92.38 182 GLY B O 1
ATOM 3324 N N . GLN B 1 183 ? -2.428 -3.574 -3.404 1 91.62 183 GLN B N 1
ATOM 3325 C CA . GLN B 1 183 ? -2.805 -4.035 -2.074 1 91.62 183 GLN B CA 1
ATOM 3326 C C . GLN B 1 183 ? -4.309 -4.273 -1.979 1 91.62 183 GLN B C 1
ATOM 3328 O O . GLN B 1 183 ? -5.078 -3.734 -2.777 1 91.62 183 GLN B O 1
ATOM 3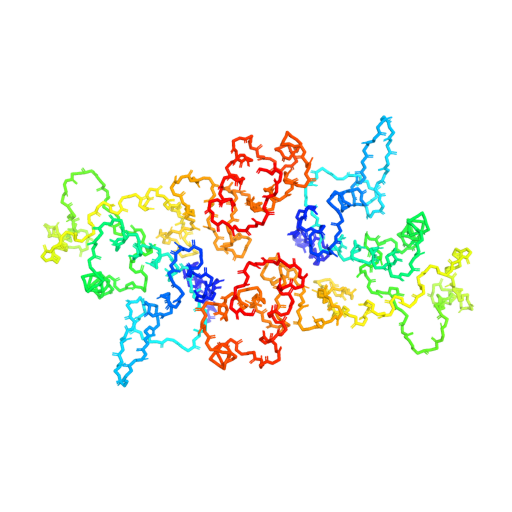333 N N . PRO B 1 184 ? -4.715 -5.055 -1.048 1 94.81 184 PRO B N 1
ATOM 3334 C CA . PRO B 1 184 ? -6.141 -5.363 -0.917 1 94.81 184 PRO B CA 1
ATOM 3335 C C . PRO B 1 184 ? -6.988 -4.125 -0.634 1 94.81 184 PRO B C 1
ATOM 3337 O O . PRO B 1 184 ? -6.617 -3.297 0.203 1 94.81 184 PRO B O 1
ATOM 3340 N N . THR B 1 185 ? -8.062 -4.02 -1.334 1 95.25 185 THR B N 1
ATOM 3341 C CA . THR B 1 185 ? -9.055 -2.967 -1.158 1 95.25 185 THR B CA 1
ATOM 3342 C C . THR B 1 185 ? -10.469 -3.52 -1.336 1 95.25 185 THR B C 1
ATOM 3344 O O . THR B 1 185 ? -10.641 -4.656 -1.781 1 95.25 185 THR B O 1
ATOM 3347 N N . PHE B 1 186 ? -11.438 -2.752 -0.891 1 95.12 186 PHE B N 1
ATOM 3348 C CA . PHE B 1 186 ? -12.812 -3.119 -1.222 1 95.12 186 PHE B CA 1
ATOM 3349 C C . PHE B 1 186 ? -13.07 -2.947 -2.713 1 95.12 186 PHE B C 1
ATOM 3351 O O . PHE B 1 186 ? -12.539 -2.029 -3.342 1 95.12 186 PHE B O 1
ATOM 3358 N N . VAL B 1 187 ? -13.898 -3.822 -3.256 1 91.06 187 VAL B N 1
ATOM 3359 C CA . VAL B 1 187 ? -14.234 -3.795 -4.676 1 91.06 187 VAL B CA 1
ATOM 3360 C C . VAL B 1 187 ? -14.664 -2.385 -5.078 1 91.06 187 VAL B C 1
ATOM 3362 O O . VAL B 1 187 ? -15.516 -1.779 -4.422 1 91.06 187 VAL B O 1
ATOM 3365 N N . GLY B 1 188 ? -13.969 -1.894 -6.055 1 88.19 188 GLY B N 1
ATOM 3366 C CA . GLY B 1 188 ? -14.352 -0.624 -6.652 1 88.19 188 GLY B CA 1
ATOM 3367 C C . GLY B 1 188 ? -13.922 0.576 -5.832 1 88.19 188 GLY B C 1
ATOM 3368 O O . GLY B 1 188 ? -14.227 1.718 -6.184 1 88.19 188 GLY B O 1
ATOM 3369 N N . ARG B 1 189 ? -13.195 0.33 -4.754 1 88.62 189 ARG B N 1
ATOM 3370 C CA . ARG B 1 189 ? -12.805 1.411 -3.855 1 88.62 189 ARG B CA 1
ATOM 3371 C C . ARG B 1 189 ? -11.312 1.343 -3.533 1 88.62 189 ARG B C 1
ATOM 3373 O O . ARG B 1 189 ? -10.758 0.254 -3.379 1 88.62 189 ARG B O 1
ATOM 3380 N N . ARG B 1 190 ? -10.75 2.467 -3.543 1 89.19 190 ARG B N 1
ATOM 3381 C CA . ARG B 1 190 ? -9.359 2.543 -3.094 1 89.19 190 ARG B CA 1
ATOM 3382 C C . ARG B 1 190 ? -9.281 2.652 -1.574 1 89.19 190 ARG B C 1
ATOM 3384 O O . ARG B 1 190 ? -8.641 3.561 -1.046 1 89.19 190 ARG B O 1
ATOM 3391 N N . VAL B 1 191 ? -10.016 1.821 -0.833 1 91.75 191 VAL B N 1
ATOM 3392 C CA . VAL B 1 191 ? -10.078 1.821 0.625 1 91.75 191 VAL B CA 1
ATOM 3393 C C . VAL B 1 191 ? -9.617 0.472 1.165 1 91.75 191 VAL B C 1
ATOM 3395 O O . VAL B 1 191 ? -10.148 -0.574 0.791 1 91.75 191 VAL B O 1
ATOM 3398 N N . SER B 1 192 ? -8.609 0.511 1.998 1 94.38 192 SER B N 1
ATOM 3399 C CA . SER B 1 192 ? -8.023 -0.681 2.602 1 94.38 192 SER B CA 1
ATOM 3400 C C . SER B 1 192 ? -8.891 -1.203 3.746 1 94.38 192 SER B C 1
ATOM 3402 O O . SER B 1 192 ? -9.258 -0.447 4.648 1 94.38 192 SER B O 1
ATOM 3404 N N . PRO B 1 193 ? -9.156 -2.496 3.74 1 96.06 193 PRO B N 1
ATOM 3405 C CA . PRO B 1 193 ? -9.883 -3.064 4.879 1 96.06 193 PRO B CA 1
ATOM 3406 C C . PRO B 1 193 ? -9.109 -2.951 6.191 1 96.06 193 PRO B C 1
ATOM 3408 O O . PRO B 1 193 ? -9.711 -2.785 7.254 1 96.06 193 PRO B O 1
ATOM 3411 N N . VAL B 1 194 ? -7.828 -3.004 6.137 1 91.62 194 VAL B N 1
ATOM 3412 C CA . VAL B 1 194 ? -7 -2.92 7.332 1 91.62 194 VAL B CA 1
ATOM 3413 C C . VAL B 1 194 ? -7.137 -1.533 7.961 1 91.62 194 VAL B C 1
ATOM 3415 O O . VAL B 1 194 ? -7.25 -1.405 9.18 1 91.62 194 VAL B O 1
ATOM 3418 N N . THR B 1 195 ? -7.129 -0.539 7.109 1 90.44 195 THR B N 1
ATOM 3419 C CA . THR B 1 195 ? -7.312 0.83 7.582 1 90.44 195 THR B CA 1
ATOM 3420 C C . THR B 1 195 ? -8.664 0.987 8.281 1 90.44 195 THR B C 1
ATOM 3422 O O . THR B 1 195 ? -8.742 1.569 9.359 1 90.44 195 THR B O 1
ATOM 3425 N N . ILE B 1 196 ? -9.664 0.472 7.652 1 93.81 196 ILE B N 1
ATOM 3426 C CA . ILE B 1 196 ? -11.008 0.562 8.211 1 93.81 196 ILE B CA 1
ATOM 3427 C C . ILE B 1 196 ? -11.062 -0.161 9.555 1 93.81 196 ILE B C 1
ATOM 3429 O O . ILE B 1 196 ? -11.617 0.36 10.523 1 93.81 196 ILE B O 1
ATOM 3433 N N . ALA B 1 197 ? -10.5 -1.327 9.648 1 94.56 197 ALA B N 1
ATOM 3434 C CA . ALA B 1 197 ? -10.484 -2.098 10.891 1 94.56 197 ALA B CA 1
ATOM 3435 C C . ALA B 1 197 ? -9.781 -1.333 12.008 1 94.56 197 ALA B C 1
ATOM 3437 O O . ALA B 1 197 ? -10.242 -1.325 13.148 1 94.56 197 ALA B O 1
ATOM 3438 N N . GLN B 1 198 ? -8.734 -0.748 11.633 1 88.69 198 GLN B N 1
ATOM 3439 C CA . GLN B 1 198 ? -7.969 0.008 12.617 1 88.69 198 GLN B CA 1
ATOM 3440 C C . GLN B 1 198 ? -8.75 1.218 13.109 1 88.69 198 GLN B C 1
ATOM 3442 O O . GLN B 1 198 ? -8.648 1.597 14.281 1 88.69 198 GLN B O 1
ATOM 3447 N N . MET B 1 199 ? -9.508 1.815 12.227 1 88.81 199 MET B N 1
ATOM 3448 C CA . MET B 1 199 ? -10.32 2.961 12.625 1 88.81 199 MET B CA 1
ATOM 3449 C C . MET B 1 199 ? -11.414 2.541 13.602 1 88.81 199 MET B C 1
ATOM 3451 O O . MET B 1 199 ? -11.672 3.238 14.586 1 88.81 199 MET B O 1
ATOM 3455 N N . VAL B 1 200 ? -11.984 1.441 13.312 1 93.06 200 VAL B N 1
ATOM 3456 C CA . VAL B 1 200 ? -12.977 0.905 14.242 1 93.06 200 VAL B CA 1
ATOM 3457 C C . VAL B 1 200 ? -12.312 0.628 15.594 1 93.06 200 VAL B C 1
ATOM 3459 O O . VAL B 1 200 ? -12.867 0.97 16.641 1 93.06 200 VAL B O 1
ATOM 3462 N N . ASP B 1 201 ? -11.18 -0.001 15.477 1 90.44 201 ASP B N 1
ATOM 3463 C CA . ASP B 1 201 ? -10.445 -0.328 16.688 1 90.44 201 ASP B CA 1
ATOM 3464 C C . ASP B 1 201 ? -10.086 0.935 17.469 1 90.44 201 ASP B C 1
ATOM 3466 O O . ASP B 1 201 ? -9.992 0.904 18.703 1 90.44 201 ASP B O 1
ATOM 3470 N N . GLY B 1 202 ? -9.883 1.989 16.797 1 84.56 202 GLY B N 1
ATOM 3471 C CA . GLY B 1 202 ? -9.539 3.266 17.406 1 84.56 202 GLY B CA 1
ATOM 3472 C C . GLY B 1 202 ? -10.742 3.996 17.969 1 84.56 202 GLY B C 1
ATOM 3473 O O . GLY B 1 202 ? -10.602 5.062 18.562 1 84.56 202 GLY B O 1
ATOM 3474 N N . GLY B 1 203 ? -11.93 3.459 17.75 1 88.38 203 GLY B N 1
ATOM 3475 C CA . GLY B 1 203 ? -13.102 4.004 18.406 1 88.38 203 GLY B CA 1
ATOM 3476 C C . GLY B 1 203 ? -14.062 4.68 17.453 1 88.38 203 GLY B C 1
ATOM 3477 O O . GLY B 1 203 ? -15.102 5.203 17.875 1 88.38 203 GLY B O 1
ATOM 3478 N N . GLU B 1 204 ? -13.766 4.652 16.25 1 87.94 204 GLU B N 1
ATOM 3479 C CA . GLU B 1 204 ? -14.68 5.262 15.289 1 87.94 204 GLU B CA 1
ATOM 3480 C C . GLU B 1 204 ? -15.953 4.43 15.133 1 87.94 204 GLU B C 1
ATOM 3482 O O . GLU B 1 204 ? -15.891 3.199 15.125 1 87.94 204 GLU B O 1
ATOM 3487 N N . GLU B 1 205 ? -16.984 5.148 15.008 1 92.12 205 GLU B N 1
ATOM 3488 C CA . GLU B 1 205 ? -18.266 4.461 14.891 1 92.12 205 GLU B CA 1
ATOM 3489 C C . GLU B 1 205 ? -18.422 3.812 13.523 1 92.12 205 GLU B C 1
ATOM 3491 O O . GLU B 1 205 ? -18.141 4.438 12.492 1 92.12 205 GLU B O 1
ATOM 3496 N N . ARG B 1 206 ? -18.953 2.674 13.5 1 95.44 206 ARG B N 1
ATOM 3497 C CA . ARG B 1 206 ? -19.094 1.888 12.273 1 95.44 206 ARG B CA 1
ATOM 3498 C C . ARG B 1 206 ? -20 2.592 11.273 1 95.44 206 ARG B C 1
ATOM 3500 O O . ARG B 1 206 ? -19.703 2.613 10.07 1 95.44 206 ARG B O 1
ATOM 3507 N N . GLU B 1 207 ? -21.047 3.172 11.75 1 95.5 207 GLU B N 1
ATOM 3508 C CA . GLU B 1 207 ? -22 3.859 10.883 1 95.5 207 GLU B CA 1
ATOM 3509 C C . GLU B 1 207 ? -21.375 5.078 10.219 1 95.5 207 GLU B C 1
ATOM 3511 O O . GLU B 1 207 ? -21.625 5.359 9.047 1 95.5 207 GLU B O 1
ATOM 3516 N N . ASP B 1 208 ? -20.594 5.711 10.953 1 90.5 208 ASP B N 1
ATOM 3517 C CA . ASP B 1 208 ? -19.891 6.879 10.414 1 90.5 208 ASP B CA 1
ATOM 3518 C C . ASP B 1 208 ? -18.906 6.477 9.32 1 90.5 208 ASP B C 1
ATOM 3520 O O . ASP B 1 208 ? -18.828 7.121 8.273 1 90.5 208 ASP B O 1
ATOM 3524 N N . LEU B 1 209 ? -18.188 5.43 9.594 1 91.38 209 LEU B N 1
ATOM 3525 C CA . LEU B 1 209 ? -17.219 4.93 8.625 1 91.38 209 LEU B CA 1
ATOM 3526 C C . LEU B 1 209 ? -17.906 4.461 7.348 1 91.38 209 LEU B C 1
ATOM 3528 O O . LEU B 1 209 ? -17.438 4.727 6.242 1 91.38 209 LEU B O 1
ATOM 3532 N N . ALA B 1 210 ? -19.016 3.768 7.527 1 94.44 210 ALA B N 1
ATOM 3533 C CA . ALA B 1 210 ? -19.781 3.299 6.379 1 94.44 210 ALA B CA 1
ATOM 3534 C C . ALA B 1 210 ? -20.219 4.465 5.488 1 94.44 210 ALA B C 1
ATOM 3536 O O . ALA B 1 210 ? -20.078 4.402 4.266 1 94.44 210 ALA B O 1
ATOM 3537 N N . ALA B 1 211 ? -20.641 5.508 6.098 1 90.5 211 ALA B N 1
ATOM 3538 C CA . ALA B 1 211 ? -21.094 6.684 5.367 1 90.5 211 ALA B CA 1
ATOM 3539 C C . ALA B 1 211 ? -19.938 7.43 4.727 1 90.5 211 ALA B C 1
ATOM 3541 O O . ALA B 1 211 ? -20 7.797 3.551 1 90.5 211 ALA B O 1
ATOM 3542 N N . ASP B 1 212 ? -18.906 7.582 5.449 1 86.25 212 ASP B N 1
ATOM 3543 C CA . ASP B 1 212 ? -17.766 8.375 5.012 1 86.25 212 ASP B CA 1
ATOM 3544 C C . ASP B 1 212 ? -17.062 7.727 3.818 1 86.25 212 ASP B C 1
ATOM 3546 O O . ASP B 1 212 ? -16.594 8.422 2.912 1 86.25 212 ASP B O 1
ATOM 3550 N N . TYR B 1 213 ? -17.062 6.398 3.854 1 89.56 213 TYR B N 1
ATOM 3551 C CA . TYR B 1 213 ? -16.219 5.723 2.869 1 89.56 213 TYR B CA 1
ATOM 3552 C C . TYR B 1 213 ? -17.062 4.941 1.873 1 89.56 213 TYR B C 1
ATOM 3554 O O . TYR B 1 213 ? -16.531 4.199 1.046 1 89.56 213 TYR B O 1
ATOM 3562 N N . GLY B 1 214 ? -18.344 5.105 1.986 1 90.75 214 GLY B N 1
ATOM 3563 C CA . GLY B 1 214 ? -19.234 4.457 1.042 1 90.75 214 GLY B CA 1
ATOM 3564 C C . GLY B 1 214 ? -19.234 2.943 1.164 1 90.75 214 GLY B C 1
ATOM 3565 O O . GLY B 1 214 ? -19.156 2.234 0.158 1 90.75 214 GLY B O 1
ATOM 3566 N N . LEU B 1 215 ? -19.188 2.475 2.334 1 95.25 215 LEU B N 1
ATOM 3567 C CA . LEU B 1 215 ? -19.188 1.043 2.609 1 95.25 215 LEU B CA 1
ATOM 3568 C C . LEU B 1 215 ? -20.469 0.614 3.314 1 95.25 215 LEU B C 1
ATOM 3570 O O . LEU B 1 215 ? -21.172 1.445 3.898 1 95.25 215 LEU B O 1
ATOM 3574 N N . SER B 1 216 ? -20.75 -0.631 3.229 1 96.75 216 SER B N 1
ATOM 3575 C CA . SER B 1 216 ? -21.828 -1.205 4.027 1 96.75 216 SER B CA 1
ATOM 3576 C C . SER B 1 216 ? -21.328 -1.631 5.402 1 96.75 216 SER B C 1
ATOM 3578 O O . SER B 1 216 ? -20.125 -1.771 5.617 1 96.75 216 SER B O 1
ATOM 3580 N N . LEU B 1 217 ? -22.281 -1.806 6.277 1 97.31 217 LEU B N 1
ATOM 3581 C CA . LEU B 1 217 ? -21.922 -2.305 7.602 1 97.31 217 LEU B CA 1
ATOM 3582 C C . LEU B 1 217 ? -21.312 -3.699 7.508 1 97.31 217 LEU B C 1
ATOM 3584 O O . LEU B 1 217 ? -20.422 -4.047 8.289 1 97.31 217 LEU B O 1
ATOM 3588 N N . LYS B 1 218 ? -21.766 -4.441 6.582 1 97.31 218 LYS B N 1
ATOM 3589 C CA . LYS B 1 218 ? -21.188 -5.762 6.359 1 97.31 218 LYS B CA 1
ATOM 3590 C C . LYS B 1 218 ? -19.719 -5.652 5.938 1 97.31 218 LYS B C 1
ATOM 3592 O O . LYS B 1 218 ? -18.875 -6.422 6.406 1 97.31 218 LYS B O 1
ATOM 3597 N N . GLN B 1 219 ? -19.484 -4.77 5.102 1 97.25 219 GLN B N 1
ATOM 3598 C CA . GLN B 1 219 ? -18.109 -4.551 4.652 1 97.25 219 GLN B CA 1
ATOM 3599 C C . GLN B 1 219 ? -17.219 -4.102 5.805 1 97.25 219 GLN B C 1
ATOM 3601 O O . GLN B 1 219 ? -16.062 -4.496 5.887 1 97.25 219 GLN B O 1
ATOM 3606 N N . ILE B 1 220 ? -17.75 -3.297 6.652 1 97.38 220 ILE B N 1
ATOM 3607 C CA . ILE B 1 220 ? -17 -2.883 7.836 1 97.38 220 ILE B CA 1
ATOM 3608 C C . ILE B 1 220 ? -16.672 -4.105 8.68 1 97.38 220 ILE B C 1
ATOM 3610 O O . ILE B 1 220 ? -15.523 -4.266 9.125 1 97.38 220 ILE B O 1
ATOM 3614 N N . GLN B 1 221 ? -17.688 -4.914 8.859 1 97.56 221 GLN B N 1
ATOM 3615 C CA . GLN B 1 221 ? -17.453 -6.125 9.641 1 97.56 221 GLN B CA 1
ATOM 3616 C C . GLN B 1 221 ? -16.422 -7.027 8.953 1 97.56 221 GLN B C 1
ATOM 3618 O O . GLN B 1 221 ? -15.562 -7.609 9.609 1 97.56 221 GLN B O 1
ATOM 3623 N N . ASP B 1 222 ? -16.547 -7.164 7.676 1 97.56 222 ASP B N 1
ATOM 3624 C CA . ASP B 1 222 ? -15.602 -7.973 6.914 1 97.56 222 ASP B CA 1
ATOM 3625 C C . ASP B 1 222 ? -14.172 -7.441 7.074 1 97.56 222 ASP B C 1
ATOM 3627 O O . ASP B 1 222 ? -13.219 -8.219 7.113 1 97.56 222 ASP B O 1
ATOM 3631 N N . ALA B 1 223 ? -14.023 -6.141 7.082 1 97.19 223 ALA B N 1
ATOM 3632 C CA . ALA B 1 223 ? -12.711 -5.527 7.289 1 97.19 223 ALA B CA 1
ATOM 3633 C C . ALA B 1 223 ? -12.094 -5.992 8.602 1 97.19 223 ALA B C 1
ATOM 3635 O O . ALA B 1 223 ? -10.914 -6.355 8.648 1 97.19 223 ALA B O 1
ATOM 3636 N N . ILE B 1 224 ? -12.938 -5.996 9.586 1 96.75 224 ILE B N 1
ATOM 3637 C CA . ILE B 1 224 ? -12.477 -6.402 10.906 1 96.75 224 ILE B CA 1
ATOM 3638 C C . ILE B 1 224 ? -12.102 -7.883 10.891 1 96.75 224 ILE B C 1
ATOM 3640 O O . ILE B 1 224 ? -11.008 -8.258 11.32 1 96.75 224 ILE B O 1
ATOM 3644 N N . ASP B 1 225 ? -12.969 -8.68 10.383 1 97 225 ASP B N 1
ATOM 3645 C CA . ASP B 1 225 ? -12.758 -10.125 10.375 1 97 225 ASP B CA 1
ATOM 3646 C C . ASP B 1 225 ? -11.547 -10.5 9.523 1 97 225 ASP B C 1
ATOM 3648 O O . ASP B 1 225 ? -10.758 -11.367 9.906 1 97 225 ASP B O 1
ATOM 3652 N N . TYR B 1 226 ? -11.406 -9.898 8.383 1 95.81 226 TYR B N 1
ATOM 3653 C CA . TYR B 1 226 ? -10.273 -10.125 7.492 1 95.81 226 TYR B CA 1
ATOM 3654 C C . TYR B 1 226 ? -8.961 -9.773 8.18 1 95.81 226 TYR B C 1
ATOM 3656 O O . TYR B 1 226 ? -8 -10.555 8.125 1 95.81 226 TYR B O 1
ATOM 3664 N N . THR B 1 227 ? -8.906 -8.617 8.766 1 93.06 227 THR B N 1
ATOM 3665 C CA . THR B 1 227 ? -7.707 -8.133 9.438 1 93.06 227 THR B CA 1
ATOM 3666 C C . THR B 1 227 ? -7.32 -9.055 10.594 1 93.06 227 THR B C 1
ATOM 3668 O O . THR B 1 227 ? -6.141 -9.344 10.789 1 93.06 227 THR B O 1
ATOM 3671 N N . LYS B 1 228 ? -8.305 -9.539 11.312 1 92 228 LYS B N 1
ATOM 3672 C CA . LYS B 1 228 ? -8.062 -10.461 12.422 1 92 228 LYS B CA 1
ATOM 3673 C C . LYS B 1 228 ? -7.578 -11.812 11.906 1 92 228 LYS B C 1
ATOM 3675 O O . LYS B 1 228 ? -6.602 -12.367 12.422 1 92 228 LYS B O 1
ATOM 3680 N N . LYS B 1 229 ? -8.289 -12.273 10.961 1 90.19 229 LYS B N 1
ATOM 3681 C CA . LYS B 1 229 ? -7.996 -13.602 10.43 1 90.19 229 LYS B CA 1
ATOM 3682 C C . LYS B 1 229 ? -6.543 -13.711 9.984 1 90.19 229 LYS B C 1
ATOM 3684 O O . LYS B 1 229 ? -5.871 -14.703 10.273 1 90.19 229 LYS B O 1
ATOM 3689 N N . TYR B 1 230 ? -6.039 -12.703 9.367 1 86.25 230 TYR B N 1
ATOM 3690 C CA . TYR B 1 230 ? -4.703 -12.773 8.781 1 86.25 230 TYR B CA 1
ATOM 3691 C C . TYR B 1 230 ? -3.697 -12.008 9.633 1 86.25 230 TYR B C 1
ATOM 3693 O O . TYR B 1 230 ? -2.541 -11.844 9.242 1 86.25 230 TYR B O 1
ATOM 3701 N N . ARG B 1 231 ? -4.152 -11.516 10.789 1 82.44 231 ARG B N 1
ATOM 3702 C CA . ARG B 1 231 ? -3.295 -10.836 11.758 1 82.44 231 ARG B CA 1
ATOM 3703 C C . ARG B 1 231 ? -2.52 -9.703 11.102 1 82.44 231 ARG B C 1
ATOM 3705 O O . ARG B 1 231 ? -1.3 -9.609 11.25 1 82.44 231 ARG B O 1
ATOM 3712 N N . LEU B 1 232 ? -3.281 -8.852 10.391 1 84.19 232 LEU B N 1
ATOM 3713 C CA . LEU B 1 232 ? -2.656 -7.809 9.586 1 84.19 232 LEU B CA 1
ATOM 3714 C C . LEU B 1 232 ? -2.43 -6.547 10.406 1 84.19 232 LEU B C 1
ATOM 3716 O O . LEU B 1 232 ? -1.676 -5.66 10 1 84.19 232 LEU B O 1
ATOM 3720 N N . ALA B 1 233 ? -3.033 -6.441 11.562 1 81.19 233 ALA B N 1
ATOM 3721 C CA . ALA B 1 233 ? -2.879 -5.348 12.516 1 81.19 233 ALA B CA 1
ATOM 3722 C C . ALA B 1 233 ? -3.25 -5.797 13.93 1 81.19 233 ALA B C 1
ATOM 3724 O O . ALA B 1 233 ? -3.982 -6.773 14.102 1 81.19 233 ALA B O 1
ATOM 3725 N N . ARG B 1 234 ? -2.727 -5.098 14.844 1 78.19 234 ARG B N 1
ATOM 3726 C CA . ARG B 1 234 ? -3.121 -5.371 16.219 1 78.19 234 ARG B CA 1
ATOM 3727 C C . ARG B 1 234 ? -4.426 -4.66 16.562 1 78.19 234 ARG B C 1
ATOM 3729 O O . ARG B 1 234 ? -4.465 -3.43 16.641 1 78.19 234 ARG B O 1
ATOM 3736 N N . LEU B 1 235 ? -5.531 -5.426 16.672 1 81.69 235 LEU B N 1
ATOM 3737 C CA . LEU B 1 235 ? -6.832 -4.879 17.031 1 81.69 235 LEU B CA 1
ATOM 3738 C C . LEU B 1 235 ? -7.199 -5.238 18.469 1 81.69 235 LEU B C 1
ATOM 3740 O O . LEU B 1 235 ? -7.195 -6.414 18.844 1 81.69 235 LEU B O 1
ATOM 3744 N N . VAL B 1 236 ? -7.402 -4.262 19.281 1 77 236 VAL B N 1
ATOM 3745 C CA . VAL B 1 236 ? -7.66 -4.488 20.703 1 77 236 VAL B CA 1
ATOM 3746 C C . VAL B 1 236 ? -9.164 -4.43 20.969 1 77 236 VAL B C 1
ATOM 3748 O O . VAL B 1 236 ? -9.688 -5.223 21.75 1 77 236 VAL B O 1
ATOM 3751 N N . ALA B 1 237 ? -9.812 -3.461 20.406 1 72 237 ALA B N 1
ATOM 3752 C CA . ALA B 1 237 ? -11.211 -3.203 20.734 1 72 237 ALA B CA 1
ATOM 3753 C C . ALA B 1 237 ? -12.141 -3.799 19.688 1 72 237 ALA B C 1
ATOM 3755 O O . ALA B 1 237 ? -13.328 -4.008 19.953 1 72 237 ALA B O 1
ATOM 3756 N N . ALA B 1 238 ? -11.562 -4.086 18.641 1 71.56 238 ALA B N 1
ATOM 3757 C CA . ALA B 1 238 ? -12.461 -4.496 17.562 1 71.56 238 ALA B CA 1
ATOM 3758 C C . ALA B 1 238 ? -12.727 -5.996 17.609 1 71.56 238 ALA B C 1
ATOM 3760 O O . ALA B 1 238 ? -11.891 -6.766 18.094 1 71.56 238 ALA B O 1
#

Foldseek 3Di:
DPPPPVQDWQQQAFQDFQQVLCLLLVHDPPPLCCQAANDDDPNDTGGHLLAPHHDPDRTDGNLSSLLVSLLCCLCPVVVDDSVVSSVVNVVQCVVVVDSRSRFQCVQPDPPPDDASFPQLPVVPGHRRGPRVCPPDPSVPCPVVFVVQFDWDATPVGGTGGQKGASDPVQSQWIFGCVAPSRDTDGVPFNHQLLVLLVVVLVPDDLVVSCVVRVHDSVSSVVSNVVCVVSVVDDRDRD/DPPPPPQDWQQQAFQDFQQVLCQLLVHPPPVLCCQAANDDDPNDTGGHLLAPHHDPDRTDGNLSSLLVSLLCCLCPVVVDDSVVSSVVNVVQCVVVVDSRSRFQCVQPDPPPDDASFPQLPVVPGHPRGPRVCPPDPSPPPPVVFVVLFDWDATPVGGTGGQKGASDPVQSQWIFGCVAPSRDTDGVPFNHQLLVLLVVVLVPDDLVVSCVVRVHDSVSSVVSNVVCVVSVVDDRDRD